Protein AF-A0AAE9E6E4-F1 (afdb_monomer)

Secondary structure (DSSP, 8-state):
-PPPTTS-EE-----SSTTSS--PPPEEEEEEEEE-S----SS--SS-EEEEEESSPPPTT-TT-PPPEEP-TT-PPPTT-EEEEEEEE-SSSS-EEEEEEEEEEEEE--S----SSS-TT-SSEEEEEESS--SSSSPEEEEEETTEEEEEEEEEEE-SSTTEEEEEESTTTHHHHHHHH-TTS---SS---S----PPP--SS---PPPHHHHHHHHHHTT--S-TT-S-HHHH-TTEEEEEEPPP-BTTB---EEEEEEE-SSSEEEEEGGGTEE--TT-GGG-EETTT-PBP-GGG-BTTEEEPPHHHHHTEEEESS----TTTTTSS-EEEEEEEEEEE---TTS---EEEEEEESS-SS-TT-TT--PPEEPPS------SSEEEEEEEEETTTEEEEEEEEEEEE----S---TTEEEEE-S---TT---EEEEEETTEEEEEEEEEE--TTSSSEEEEETTTTHHHHHHHH--------PPPP------PPP-----------TTHHHHHHHHHHHHHHHHH--

Mean predicted aligned error: 18.31 Å

InterPro domains:
  IPR005514 Chymotrypsin family Peptidase-S1 [PF03761] (44-184)
  IPR005514 Chymotrypsin family Peptidase-S1 [PF03761] (204-482)
  IPR009003 Peptidase S1, PA clan [SSF50494] (48-175)
  IPR009003 Peptidase S1, PA clan [SSF50494] (237-463)

Foldseek 3Di:
DADPWPPDFAFQQAAQDDFLDQGDPTFTWGDKDKQDDDPDPPDPPDAIDIDTHTPDDDQLLNPPDDDAAADAPVPADDQQDKWWWFAFAPPDPGTYTDIKIWTWHDDAADDDADDDDPDPPGHAKTKTFIPDFGRDFFIFIWDQDPNGTYGQWTWDDADVDRRITITGGRHVRVVVCCVVVVPPPPPDPDDPDSPPPPPPPPAPFAFPAQDPVQLVVLVVFAQAQPDCPDPALLSNQLQWKWKWFFADDPPPDRDIDIAIWGFAGQFKIKAWPCSQWPADFQALQRIAGRRYRHRDDLVQQDPQKHWDDPVRQQRMKMASAWCQDPVVVVPDRIWGFRTKMWGFDSDRRGDSGTMMMTGTDGTPDDPPDPRHRGHHADAQDTDDWDFQKKQWFWAQDPNGGIGIHIFGKTWDDDPDPDDTSQKTKMAGPDDGPRRFAFIWDQDPNGTHGQWTWHAADPRRPITITGGSSNVVVVCCVRHVNDDDDPPDDDPPDPPDDDDDDDDDDDDDDDDPVVVVVVVVVVVVVVVVVVVD

Radius of gyration: 30.26 Å; Cα contacts (8 Å, |Δi|>4): 1075; chains: 1; bounding box: 88×56×87 Å

pLDDT: mean 71.15, std 18.84, range [25.5, 96.69]

Organism: Caenorhabditis briggsae (NCBI:txid6238)

Solvent-accessible surface area (backbone atoms only — not comparable to full-atom values): 30482 Å² total; per-residue (Å²): 89,87,50,63,84,76,76,46,58,54,72,59,69,54,33,71,47,96,60,74,53,66,58,51,77,55,44,39,40,52,36,39,44,80,48,59,94,70,92,68,89,69,94,69,88,78,70,65,47,77,50,75,40,60,66,62,80,79,64,68,85,46,90,80,70,74,87,70,43,77,37,48,90,84,59,72,71,53,64,68,40,81,33,40,28,61,36,62,37,70,92,45,106,60,32,27,47,46,76,39,53,29,38,24,69,43,54,37,89,55,96,59,86,57,87,78,76,97,48,99,79,44,36,51,42,38,29,28,42,34,84,58,56,75,87,57,79,64,35,42,36,34,42,80,53,96,94,34,60,22,38,40,22,32,38,58,62,72,48,104,46,65,38,33,38,38,21,38,48,36,52,86,47,36,71,60,53,28,70,75,67,50,78,69,57,90,72,67,93,66,74,89,64,88,68,72,66,70,80,71,82,82,55,97,56,72,60,88,44,41,48,74,68,52,30,53,51,44,68,72,59,26,19,51,43,87,39,80,85,53,88,49,37,51,37,60,40,25,22,52,26,34,37,37,40,52,42,58,66,66,74,98,45,76,66,71,50,76,38,23,20,38,27,57,40,47,39,34,35,43,31,34,28,63,72,50,39,43,54,55,88,54,32,36,87,55,24,16,32,52,46,74,64,47,73,61,71,56,90,60,35,50,95,38,31,28,78,54,59,65,78,57,35,71,37,27,37,40,24,62,58,63,50,51,40,83,74,61,65,73,71,73,61,64,32,48,42,70,28,46,37,37,44,33,60,50,59,71,75,34,38,72,59,27,34,30,43,33,34,39,60,62,69,51,54,55,98,87,48,92,62,46,44,26,31,26,75,36,66,75,45,75,68,67,84,42,73,85,23,32,36,36,22,31,37,81,39,100,88,46,39,36,38,54,36,68,41,66,26,29,41,49,84,69,84,70,91,76,79,58,65,42,61,35,30,27,31,37,93,72,76,58,101,53,50,37,17,38,34,31,40,79,54,96,88,21,37,21,37,43,22,33,35,69,46,77,37,93,79,18,75,57,21,37,20,36,31,38,12,66,48,26,65,56,41,25,73,53,45,27,55,56,90,75,81,76,81,73,75,81,77,81,75,80,76,79,86,74,81,92,79,92,80,85,82,92,76,87,84,74,70,82,74,6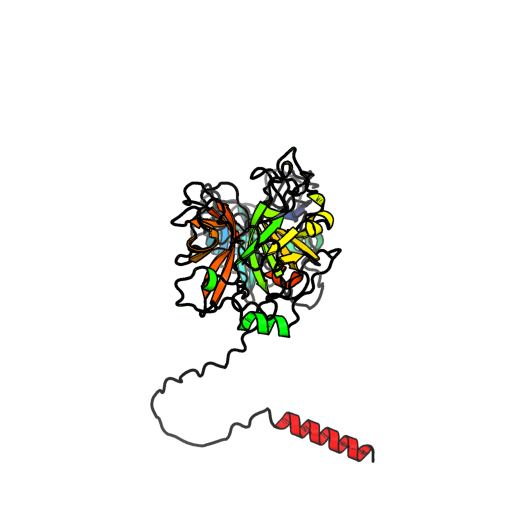3,59,59,62,53,53,52,52,50,52,52,51,53,53,52,66,74,76,108

Sequence (532 aa):
MEVPKGSLKVDFQACNIHYRCPWIPGIPVKSIHFIGSSCIFFYELINDLILIELENDIPDDLYHFTPICLADSSDVVDNGEDLQIPQASNLNLRPDINVISAKVNTSINSEKIGVESCNTSISNIICADLDVCLTSRGAGLLKKSNDRNTVVAFSGYYEDKCNRQTFIPVATHKKKICELSGICKKTSTDLFTPNSRFPPIMLTYEFNKLSSEENEENAKTCGKPSNPDSKLESELSPWTVTLKVENAPTGNTTSQIWTSSTLISKRHVVVAAFALMNGKEGDWNTVRWVPDGKKVDMSKCRNNVMEIPVEYMRKTKVFTSPCIDQHQCTTGLYRFVKSAVYFGVCESDQMAFGVILLEVWGDVPPRSLPNTIPICLAEKRMPRLEGNLKLHALRVDNKTGYVRSIRPAQTIKCNDTRKYYNKICFTRPTCSKYSAGGLLRKENGKQKLIGIMYYHSPDCKENNAVSIEVLADLFCVYAGICKVATKEQPKKEKLVQLSEGQDGTAAPSFSMYMFSGVLILLAILILLAILC

Structure (mmCIF, N/CA/C/O backbone):
data_AF-A0AAE9E6E4-F1
#
_entry.id   AF-A0AAE9E6E4-F1
#
loop_
_atom_site.group_PDB
_atom_site.id
_atom_site.type_symbol
_atom_site.label_atom_id
_atom_site.label_alt_id
_atom_site.label_comp_id
_atom_site.label_asym_id
_atom_site.label_entity_id
_atom_site.label_seq_id
_atom_site.pdbx_PDB_ins_code
_atom_site.Cartn_x
_atom_site.Cartn_y
_atom_site.Cartn_z
_atom_site.occupancy
_atom_site.B_iso_or_equiv
_atom_site.auth_seq_id
_atom_site.auth_comp_id
_atom_site.auth_asym_id
_atom_site.auth_atom_id
_atom_site.pdbx_PDB_model_num
ATOM 1 N N . MET A 1 1 ? 25.030 -20.098 -20.684 1.00 58.25 1 MET A N 1
ATOM 2 C CA . MET A 1 1 ? 25.926 -20.287 -19.525 1.00 58.25 1 MET A CA 1
ATOM 3 C C . MET A 1 1 ? 25.058 -20.254 -18.284 1.00 58.25 1 MET A C 1
ATOM 5 O O . MET A 1 1 ? 24.188 -19.394 -18.205 1.00 58.25 1 MET A O 1
ATOM 9 N N . GLU A 1 2 ? 25.236 -21.191 -17.359 1.00 56.06 2 GLU A N 1
ATOM 10 C CA . GLU A 1 2 ? 24.526 -21.123 -16.079 1.00 56.06 2 GLU A CA 1
ATOM 11 C C . GLU A 1 2 ? 25.135 -20.003 -15.233 1.00 56.06 2 GLU A C 1
ATOM 13 O O . GLU A 1 2 ? 26.353 -19.929 -15.066 1.00 56.06 2 GLU A O 1
ATOM 18 N N . VAL A 1 3 ? 24.290 -19.093 -14.753 1.00 58.06 3 VAL A N 1
ATOM 19 C CA . VAL A 1 3 ? 24.711 -18.009 -13.865 1.00 58.06 3 VAL A CA 1
ATOM 20 C C . VAL A 1 3 ? 24.613 -18.520 -12.435 1.00 58.06 3 VAL A C 1
ATOM 22 O O . VAL A 1 3 ? 23.548 -19.014 -12.057 1.00 58.06 3 VAL A O 1
ATOM 25 N N . PRO A 1 4 ? 25.674 -18.405 -11.618 1.00 66.12 4 PRO A N 1
ATOM 26 C CA . PRO A 1 4 ? 25.583 -18.735 -10.206 1.00 66.12 4 PRO A CA 1
ATOM 27 C C . PRO A 1 4 ? 24.419 -17.988 -9.552 1.00 66.12 4 PRO A C 1
ATOM 29 O O . PRO A 1 4 ? 24.283 -16.769 -9.675 1.00 66.12 4 PRO A O 1
ATOM 32 N N . LYS A 1 5 ? 23.561 -18.724 -8.846 1.00 57.19 5 LYS A N 1
ATOM 33 C CA . LYS A 1 5 ? 22.367 -18.149 -8.226 1.00 57.19 5 LYS A CA 1
ATOM 34 C C . LYS A 1 5 ? 22.746 -16.966 -7.326 1.00 57.19 5 LYS A C 1
ATOM 36 O O . LYS A 1 5 ? 23.552 -17.105 -6.410 1.00 57.19 5 LYS A O 1
ATOM 41 N N . GLY A 1 6 ? 22.154 -15.802 -7.595 1.00 58.91 6 GLY A N 1
ATOM 42 C CA . GLY A 1 6 ? 22.386 -14.567 -6.840 1.00 58.91 6 GLY A CA 1
ATOM 43 C C . GLY A 1 6 ? 23.583 -13.716 -7.286 1.00 58.91 6 GLY A C 1
ATOM 44 O O . GLY A 1 6 ? 23.766 -12.642 -6.716 1.00 58.91 6 GLY A O 1
ATOM 45 N N . SER A 1 7 ? 24.365 -14.128 -8.295 1.00 72.12 7 SER A N 1
ATOM 46 C CA . SER A 1 7 ? 25.525 -13.350 -8.764 1.00 72.12 7 SER A CA 1
ATOM 47 C C . SER A 1 7 ? 25.172 -12.205 -9.718 1.00 72.12 7 SER A C 1
ATOM 49 O O . SER A 1 7 ? 25.980 -11.297 -9.893 1.00 72.12 7 SER A O 1
ATOM 51 N N . LEU A 1 8 ? 23.989 -12.234 -10.346 1.00 78.25 8 LEU A N 1
ATOM 52 C CA . LEU A 1 8 ? 23.527 -11.191 -11.264 1.00 78.25 8 LEU A CA 1
ATOM 53 C C . LEU A 1 8 ? 22.046 -10.876 -11.030 1.00 78.25 8 LEU A C 1
ATOM 55 O O . LEU A 1 8 ? 21.238 -11.772 -10.774 1.00 78.25 8 LEU A O 1
ATOM 59 N N . LYS A 1 9 ? 21.699 -9.591 -11.105 1.00 76.31 9 LYS A N 1
ATOM 60 C CA . LYS A 1 9 ? 20.333 -9.081 -10.956 1.00 76.31 9 LYS A CA 1
ATOM 61 C C . LYS A 1 9 ? 20.061 -8.044 -12.039 1.00 76.31 9 LYS A C 1
ATOM 63 O O . LYS A 1 9 ? 20.957 -7.272 -12.374 1.00 76.31 9 LYS A O 1
ATOM 68 N N . VAL A 1 10 ? 18.833 -8.006 -12.546 1.00 73.88 10 VAL A N 1
ATOM 69 C CA . VAL A 1 10 ? 18.353 -6.930 -13.421 1.00 73.88 10 VAL A CA 1
ATOM 70 C C . VAL A 1 10 ? 17.681 -5.875 -12.554 1.00 73.88 10 VAL A C 1
ATOM 72 O O . VAL A 1 10 ? 16.697 -6.169 -11.877 1.00 73.88 10 VAL A O 1
ATOM 75 N N . ASP A 1 11 ? 18.240 -4.665 -12.541 1.00 70.25 11 ASP A N 1
ATOM 76 C CA . ASP A 1 11 ? 17.674 -3.522 -11.824 1.00 70.25 11 ASP A CA 1
ATOM 77 C C . ASP A 1 11 ? 16.744 -2.721 -12.744 1.00 70.25 11 ASP A C 1
ATOM 79 O O . ASP A 1 11 ? 17.094 -2.373 -13.871 1.00 70.25 11 ASP A O 1
ATOM 83 N N . PHE A 1 12 ? 15.561 -2.404 -12.236 1.00 66.12 12 PHE A N 1
ATOM 84 C CA . PHE A 1 12 ? 14.504 -1.686 -12.943 1.00 66.12 12 PHE A CA 1
ATOM 85 C C . PHE A 1 12 ? 14.415 -0.206 -12.513 1.00 66.12 12 PHE A C 1
ATOM 87 O O . PHE A 1 12 ? 13.442 0.480 -12.814 1.00 66.12 12 PHE A O 1
ATOM 94 N N . GLN A 1 13 ? 15.419 0.320 -11.800 1.00 56.72 13 GLN A N 1
ATOM 95 C CA . GLN A 1 13 ? 15.394 1.639 -11.147 1.00 56.72 13 GLN A CA 1
ATOM 96 C C . GLN A 1 13 ? 15.482 2.881 -12.070 1.00 56.72 13 GLN A C 1
ATOM 98 O O . GLN A 1 13 ? 15.549 4.002 -11.564 1.00 56.72 13 GLN A O 1
ATOM 103 N N . ALA A 1 14 ? 15.469 2.758 -13.397 1.00 51.38 14 ALA A N 1
ATOM 104 C CA . ALA A 1 14 ? 15.677 3.908 -14.283 1.00 51.38 14 ALA A CA 1
ATOM 105 C C . ALA A 1 14 ? 14.377 4.713 -14.525 1.00 51.38 14 ALA A C 1
ATOM 107 O O . ALA A 1 14 ? 13.496 4.247 -15.238 1.00 51.38 14 ALA A O 1
ATOM 108 N N . CYS A 1 15 ? 14.249 5.939 -13.992 1.00 51.84 15 CYS A N 1
ATOM 109 C CA . CYS A 1 15 ? 13.187 6.886 -14.389 1.00 51.84 15 CYS A CA 1
ATOM 110 C C . CYS A 1 15 ? 13.615 8.349 -14.250 1.00 51.84 15 CYS A C 1
ATOM 112 O O . CYS A 1 15 ? 13.993 8.777 -13.166 1.00 51.84 15 CYS A O 1
ATOM 114 N N . ASN A 1 16 ? 13.332 9.132 -15.301 1.00 37.91 16 ASN A N 1
ATOM 115 C CA . ASN A 1 16 ? 13.587 10.578 -15.473 1.00 37.91 16 ASN A CA 1
ATOM 116 C C . ASN A 1 16 ? 12.911 11.503 -14.425 1.00 37.91 16 ASN A C 1
ATOM 118 O O . ASN A 1 16 ? 13.115 12.708 -14.384 1.00 37.91 16 ASN A O 1
ATOM 122 N N . ILE A 1 17 ? 12.045 10.974 -13.558 1.00 38.81 17 ILE A N 1
ATOM 123 C CA . ILE A 1 17 ? 11.378 11.762 -12.514 1.00 38.81 17 ILE A CA 1
ATOM 124 C C . ILE A 1 17 ? 11.031 10.846 -11.347 1.00 38.81 17 ILE A C 1
ATOM 126 O O . ILE A 1 17 ? 10.248 9.905 -11.480 1.00 38.81 17 ILE A O 1
ATOM 130 N N . HIS A 1 18 ? 11.606 11.159 -10.189 1.00 39.94 18 HIS A N 1
ATOM 131 C CA . HIS A 1 18 ? 11.713 10.345 -8.969 1.00 39.94 18 HIS A CA 1
ATOM 132 C C . HIS A 1 18 ? 10.415 9.845 -8.289 1.00 39.94 18 HIS A C 1
ATOM 134 O O . HIS A 1 18 ? 10.474 9.401 -7.148 1.00 39.94 18 HIS A O 1
ATOM 140 N N . TYR A 1 19 ? 9.257 9.894 -8.949 1.00 36.53 19 TYR A N 1
ATOM 141 C CA . TYR A 1 19 ? 7.979 9.366 -8.443 1.00 36.53 19 TYR A CA 1
ATOM 142 C C . TYR A 1 19 ? 7.224 8.487 -9.445 1.00 36.53 19 TYR A C 1
ATOM 144 O O . TYR A 1 19 ? 6.135 8.010 -9.139 1.00 36.53 19 TYR A O 1
ATOM 152 N N . ARG A 1 20 ? 7.756 8.289 -10.660 1.00 41.53 20 ARG A N 1
ATOM 153 C CA . ARG A 1 20 ? 7.118 7.446 -11.687 1.00 41.53 20 ARG A CA 1
ATOM 154 C C . ARG A 1 20 ? 7.762 6.073 -11.852 1.00 41.53 20 ARG A C 1
ATOM 156 O O . ARG A 1 20 ? 7.302 5.321 -12.697 1.00 41.53 20 ARG A O 1
ATOM 163 N N . CYS A 1 21 ? 8.779 5.749 -11.059 1.00 48.50 21 CYS A N 1
ATOM 164 C CA . CYS A 1 21 ? 9.345 4.408 -11.039 1.00 48.50 21 CYS A CA 1
ATOM 165 C C . CYS A 1 21 ? 8.754 3.631 -9.867 1.00 48.50 21 CYS A C 1
ATOM 167 O O . CYS A 1 21 ? 8.982 4.031 -8.721 1.00 48.50 21 CYS A O 1
ATOM 169 N N . PRO A 1 22 ? 8.022 2.533 -10.103 1.00 47.00 22 PRO A N 1
ATOM 170 C CA . PRO A 1 22 ? 7.844 1.546 -9.061 1.00 47.00 22 PRO A CA 1
ATOM 171 C C . PRO A 1 22 ? 9.238 1.029 -8.718 1.00 47.00 22 PRO A C 1
ATOM 173 O O . PRO A 1 22 ? 10.010 0.646 -9.595 1.00 47.00 22 PRO A O 1
ATOM 176 N N . TRP A 1 23 ? 9.599 1.099 -7.441 1.00 45.91 23 TRP A N 1
ATOM 177 C CA . TRP A 1 23 ? 10.799 0.417 -6.990 1.00 45.91 23 TRP A CA 1
ATOM 178 C C . TRP A 1 23 ? 10.525 -1.081 -7.109 1.00 45.91 23 TRP A C 1
ATOM 180 O O . TRP A 1 23 ? 9.700 -1.609 -6.370 1.00 45.91 23 TRP A O 1
ATOM 190 N N . ILE A 1 24 ? 11.172 -1.733 -8.071 1.00 54.28 24 ILE A N 1
ATOM 191 C CA . ILE A 1 24 ? 11.218 -3.188 -8.153 1.00 54.28 24 ILE A CA 1
ATOM 192 C C . ILE A 1 24 ? 12.598 -3.577 -7.625 1.00 54.28 24 ILE A C 1
ATOM 194 O O . ILE A 1 24 ? 13.598 -3.065 -8.143 1.00 54.28 24 ILE A O 1
ATOM 198 N N . PRO A 1 25 ? 12.689 -4.421 -6.585 1.00 55.94 25 PRO A N 1
ATOM 199 C CA . PRO A 1 25 ? 13.973 -4.973 -6.185 1.00 55.94 25 PRO A CA 1
ATOM 200 C C . PRO A 1 25 ? 14.602 -5.675 -7.389 1.00 55.94 25 PRO A C 1
ATOM 202 O O . PRO A 1 25 ? 13.903 -6.339 -8.151 1.00 55.94 25 PRO A O 1
ATOM 205 N N . GLY A 1 26 ? 15.916 -5.529 -7.567 1.00 65.69 26 GLY A N 1
ATOM 206 C CA . GLY A 1 26 ? 16.595 -6.151 -8.699 1.00 65.69 26 GLY A CA 1
ATOM 207 C C . GLY A 1 26 ? 16.268 -7.644 -8.772 1.00 65.69 26 GLY A C 1
ATOM 208 O O . GLY A 1 26 ? 16.512 -8.375 -7.805 1.00 65.69 26 GLY A O 1
ATOM 209 N N . ILE A 1 27 ? 15.692 -8.081 -9.891 1.00 71.00 27 ILE A N 1
ATOM 210 C CA . ILE A 1 27 ? 15.220 -9.456 -10.047 1.00 71.00 27 ILE A CA 1
ATOM 211 C C . ILE A 1 27 ? 16.439 -10.329 -10.357 1.00 71.00 27 ILE A C 1
ATOM 213 O O . ILE A 1 27 ? 17.183 -10.010 -11.292 1.00 71.00 27 ILE A O 1
ATOM 217 N N . PRO A 1 28 ? 16.698 -11.397 -9.581 1.00 77.44 28 PRO A N 1
ATOM 218 C CA . PRO A 1 28 ? 17.786 -12.317 -9.874 1.00 77.44 28 PRO A CA 1
ATOM 219 C C . PRO A 1 28 ? 17.657 -12.912 -11.271 1.00 77.44 28 PRO A C 1
ATOM 221 O O . PRO A 1 28 ? 16.559 -13.204 -11.745 1.00 77.44 28 PRO A O 1
ATOM 224 N N . VAL A 1 29 ? 18.797 -13.103 -11.919 1.00 82.50 29 VAL A N 1
ATOM 225 C CA . VAL A 1 29 ? 18.854 -13.782 -13.210 1.00 82.50 29 VAL A CA 1
ATOM 226 C C . VAL A 1 29 ? 18.846 -15.287 -12.999 1.00 82.50 29 VAL A C 1
ATOM 228 O O . VAL A 1 29 ? 19.657 -15.819 -12.241 1.00 82.50 29 VAL A O 1
ATOM 231 N N . LYS A 1 30 ? 17.928 -15.961 -13.692 1.00 79.94 30 LYS A N 1
ATOM 232 C CA . LYS A 1 30 ? 17.804 -17.418 -13.730 1.00 79.94 30 LYS A CA 1
ATOM 233 C C . LYS A 1 30 ? 18.822 -18.033 -14.674 1.00 79.94 30 LYS A C 1
ATOM 235 O O . LYS A 1 30 ? 19.499 -18.990 -14.312 1.00 79.94 30 LYS A O 1
ATOM 240 N N . SER A 1 31 ? 18.922 -17.494 -15.886 1.00 80.31 31 SER A N 1
ATOM 241 C CA . SER A 1 31 ? 19.788 -18.034 -16.930 1.00 80.31 31 SER A CA 1
ATOM 242 C C . SER A 1 31 ? 20.252 -16.939 -17.895 1.00 80.31 31 SER A C 1
ATOM 244 O O . SER A 1 31 ? 19.606 -15.900 -18.054 1.00 80.31 31 SER A O 1
ATOM 246 N N . ILE A 1 32 ? 21.413 -17.160 -18.520 1.00 83.31 32 ILE A N 1
ATOM 247 C CA . ILE A 1 32 ? 21.951 -16.292 -19.570 1.00 83.31 32 ILE A CA 1
ATOM 248 C C . ILE A 1 32 ? 22.276 -17.132 -20.800 1.00 83.31 32 ILE A C 1
ATOM 250 O O . ILE A 1 32 ? 23.094 -18.061 -20.758 1.00 83.31 32 ILE A O 1
ATOM 254 N N . HIS A 1 33 ? 21.681 -16.755 -21.925 1.00 81.94 33 HIS A N 1
ATOM 255 C CA . HIS A 1 33 ? 21.911 -17.375 -23.218 1.00 81.94 33 HIS A CA 1
ATOM 256 C C . HIS A 1 33 ? 22.661 -16.417 -24.134 1.00 81.94 33 HIS A C 1
ATOM 258 O O . HIS A 1 33 ? 22.242 -15.286 -24.356 1.00 81.94 33 HIS A O 1
ATOM 264 N N . PHE A 1 34 ? 23.770 -16.896 -24.680 1.00 79.25 34 PHE A N 1
ATOM 265 C CA . PHE A 1 34 ? 24.514 -16.197 -25.715 1.00 79.25 34 PHE A CA 1
ATOM 266 C C . PHE A 1 34 ? 23.969 -16.610 -27.086 1.00 79.25 34 PHE A C 1
ATOM 268 O O . PHE A 1 34 ? 23.786 -17.802 -27.344 1.00 79.25 34 PHE A O 1
ATOM 275 N N . ILE A 1 35 ? 23.689 -15.631 -27.941 1.00 77.19 35 ILE A N 1
ATOM 276 C CA . ILE A 1 35 ? 23.168 -15.803 -29.296 1.00 77.19 35 ILE A CA 1
ATOM 277 C C . ILE A 1 35 ? 24.169 -15.141 -30.242 1.00 77.19 35 ILE A C 1
ATOM 279 O O . ILE A 1 35 ? 24.149 -13.926 -30.397 1.00 77.19 35 ILE A O 1
ATOM 283 N N . GLY A 1 36 ? 25.030 -15.946 -30.859 1.00 69.88 36 GLY A N 1
ATOM 284 C CA . GLY A 1 36 ? 26.121 -15.475 -31.708 1.00 69.88 36 GLY A CA 1
ATOM 285 C C . GLY A 1 36 ? 26.601 -16.551 -32.675 1.00 69.88 36 GLY A C 1
ATOM 286 O O . GLY A 1 36 ? 26.257 -17.728 -32.527 1.00 69.88 36 GLY A O 1
ATOM 287 N N . SER A 1 37 ? 27.378 -16.152 -33.681 1.00 58.34 37 SER A N 1
ATOM 288 C CA . SER A 1 37 ? 27.856 -17.035 -34.757 1.00 58.34 37 SER A CA 1
ATOM 289 C C . SER A 1 37 ? 29.121 -17.833 -34.410 1.00 58.34 37 SER A C 1
ATOM 291 O O . SER A 1 37 ? 29.410 -18.812 -35.095 1.00 58.34 37 SER A O 1
ATOM 293 N N . SER A 1 38 ? 29.866 -17.479 -33.351 1.00 53.69 38 SER A N 1
ATOM 294 C CA . SER A 1 38 ? 31.021 -18.268 -32.886 1.00 53.69 38 SER A CA 1
ATOM 295 C C . SER A 1 38 ? 31.278 -18.124 -31.377 1.00 53.69 38 SER A C 1
ATOM 297 O O . SER A 1 38 ? 30.934 -17.112 -30.777 1.00 53.69 38 SER A O 1
ATOM 299 N N . CYS A 1 39 ? 31.903 -19.129 -30.750 1.00 52.94 39 CYS A N 1
ATOM 300 C CA . CYS A 1 39 ? 32.383 -19.061 -29.358 1.00 52.94 39 CYS A CA 1
ATOM 301 C C . CYS A 1 39 ? 33.817 -18.502 -29.245 1.00 52.94 39 CYS A C 1
ATOM 303 O O . CYS A 1 39 ? 34.483 -18.708 -28.228 1.00 52.94 39 CYS A O 1
ATOM 305 N N . ILE A 1 40 ? 34.326 -17.853 -30.296 1.00 49.38 40 ILE A N 1
ATOM 306 C CA . ILE A 1 40 ? 35.707 -17.373 -30.361 1.00 49.38 40 ILE A CA 1
ATOM 307 C C . ILE A 1 40 ? 35.743 -15.956 -29.781 1.00 49.38 40 ILE A C 1
ATOM 309 O O . ILE A 1 40 ? 35.304 -14.999 -30.401 1.00 49.38 40 ILE A O 1
ATOM 313 N N . PHE A 1 41 ? 36.279 -15.831 -28.567 1.00 44.44 41 PHE A N 1
ATOM 314 C CA . PHE A 1 41 ? 36.359 -14.587 -27.783 1.00 44.44 41 PHE A CA 1
ATOM 315 C C . PHE A 1 41 ? 37.360 -13.538 -28.319 1.00 44.44 41 PHE A C 1
ATOM 317 O O . PHE A 1 41 ? 37.615 -12.536 -27.649 1.00 44.44 41 PHE A O 1
ATOM 324 N N . PHE A 1 42 ? 37.964 -13.755 -29.491 1.00 39.22 42 PHE A N 1
ATOM 325 C CA . PHE A 1 42 ? 39.001 -12.873 -30.024 1.00 39.22 42 PHE A CA 1
ATOM 326 C C . PHE A 1 42 ? 38.414 -11.832 -30.988 1.00 39.22 42 PHE A C 1
ATOM 328 O O . PHE A 1 42 ? 37.942 -12.164 -32.066 1.00 39.22 42 PHE A O 1
ATOM 335 N N . TYR A 1 43 ? 38.494 -10.569 -30.560 1.00 41.06 43 TYR A N 1
ATOM 336 C CA . TYR A 1 43 ? 38.458 -9.316 -31.330 1.00 41.06 43 TYR A CA 1
ATOM 337 C C . TYR A 1 43 ? 37.259 -8.970 -32.240 1.00 41.06 43 TYR A C 1
ATOM 339 O O . TYR A 1 43 ? 37.161 -7.807 -32.615 1.00 41.06 43 TYR A O 1
ATOM 347 N N . GLU A 1 44 ? 36.293 -9.856 -32.505 1.00 45.91 44 GLU A N 1
ATOM 348 C CA . GLU A 1 44 ? 35.177 -9.559 -33.430 1.00 45.91 44 GLU A CA 1
ATOM 349 C C . GLU A 1 44 ? 33.781 -9.889 -32.850 1.00 45.91 44 GLU A C 1
ATOM 351 O O . GLU A 1 44 ? 33.058 -10.746 -33.350 1.00 45.91 44 GLU A O 1
ATOM 356 N N . LEU A 1 45 ? 33.362 -9.178 -31.792 1.00 49.69 45 LEU A N 1
ATOM 357 C CA . LEU A 1 45 ? 32.011 -9.255 -31.185 1.00 49.69 45 LEU A CA 1
ATOM 358 C C . LEU A 1 45 ? 30.937 -8.533 -32.032 1.00 49.69 45 LEU A C 1
ATOM 360 O O . LEU A 1 45 ? 30.269 -7.617 -31.547 1.00 49.69 45 LEU A O 1
ATOM 364 N N . ILE A 1 46 ? 30.813 -8.852 -33.323 1.00 54.66 46 ILE A N 1
ATOM 365 C CA . ILE A 1 46 ? 30.115 -7.952 -34.264 1.00 54.66 46 ILE A CA 1
ATOM 366 C C . ILE A 1 46 ? 28.607 -8.236 -34.396 1.00 54.66 46 ILE A C 1
ATOM 368 O O . ILE A 1 46 ? 27.885 -7.355 -34.840 1.00 54.66 46 ILE A O 1
ATOM 372 N N . ASN A 1 47 ? 28.074 -9.374 -33.937 1.00 60.62 47 ASN A N 1
ATOM 373 C CA . ASN A 1 47 ? 26.628 -9.668 -34.013 1.00 60.62 47 ASN A CA 1
ATOM 374 C C . ASN A 1 47 ? 26.151 -10.589 -32.879 1.00 60.62 47 ASN A C 1
ATOM 376 O O . ASN A 1 47 ? 25.463 -11.579 -33.119 1.00 60.62 47 ASN A O 1
ATOM 380 N N . ASP A 1 48 ? 26.547 -10.303 -31.642 1.00 70.75 48 ASP A N 1
ATOM 381 C CA . ASP A 1 48 ? 26.220 -11.173 -30.514 1.00 70.75 48 ASP A CA 1
ATOM 382 C C . ASP A 1 48 ? 25.188 -10.531 -29.587 1.00 70.75 48 ASP A C 1
ATOM 384 O O . ASP A 1 48 ? 25.312 -9.374 -29.182 1.00 70.75 48 ASP A O 1
ATOM 388 N N . LEU A 1 49 ? 24.170 -11.306 -29.214 1.00 76.75 49 LEU A N 1
ATOM 389 C CA . LEU A 1 49 ? 23.154 -10.908 -28.246 1.00 76.75 49 LEU A CA 1
ATOM 390 C C . LEU A 1 49 ? 23.225 -11.779 -26.999 1.00 76.75 49 LEU A C 1
ATOM 392 O O . LEU A 1 49 ? 23.467 -12.986 -27.053 1.00 76.75 49 LEU A O 1
ATOM 396 N N . ILE A 1 50 ? 22.937 -11.158 -25.861 1.00 80.75 50 ILE A N 1
ATOM 397 C CA . ILE A 1 50 ? 22.738 -11.859 -24.600 1.00 80.75 50 ILE A CA 1
ATOM 398 C C . ILE A 1 50 ? 21.251 -11.807 -24.261 1.00 80.75 50 ILE A C 1
ATOM 400 O O . ILE A 1 50 ? 20.688 -10.736 -24.048 1.00 80.75 50 ILE A O 1
ATOM 404 N N . LEU A 1 51 ? 20.622 -12.977 -24.192 1.00 85.44 51 LEU A N 1
ATOM 405 C CA . LEU A 1 51 ? 19.267 -13.142 -23.685 1.00 85.44 51 LEU A CA 1
ATOM 406 C C . LEU A 1 51 ? 19.336 -13.507 -22.198 1.00 85.44 51 LEU A C 1
ATOM 408 O O . LEU A 1 51 ? 19.967 -14.496 -21.822 1.00 85.44 51 LEU A O 1
ATOM 412 N N . ILE A 1 52 ? 18.685 -12.700 -21.364 1.00 85.94 52 ILE A N 1
ATOM 413 C CA . ILE A 1 52 ? 18.634 -12.870 -19.911 1.00 85.94 52 ILE A CA 1
ATOM 414 C C . ILE A 1 52 ? 17.236 -13.356 -19.527 1.00 85.94 52 ILE A C 1
ATOM 416 O O . ILE A 1 52 ? 16.248 -12.688 -19.825 1.00 85.94 52 ILE A O 1
ATOM 420 N N . GLU A 1 53 ? 17.157 -14.494 -18.841 1.00 84.62 53 GLU A N 1
ATOM 421 C CA . GLU A 1 53 ? 15.925 -14.990 -18.225 1.00 84.62 53 GLU A CA 1
ATOM 422 C C . GLU A 1 53 ? 15.908 -14.611 -16.740 1.00 84.62 53 GLU A C 1
ATOM 424 O O . GLU A 1 53 ? 16.892 -14.809 -16.021 1.00 84.62 53 GLU A O 1
ATOM 429 N N . LEU A 1 54 ? 14.791 -14.072 -16.262 1.00 83.75 54 LEU A N 1
ATOM 430 C CA . LEU A 1 54 ? 14.610 -13.684 -14.863 1.00 83.75 54 LEU A CA 1
ATOM 431 C C . LEU A 1 54 ? 14.148 -14.882 -14.012 1.00 83.75 54 LEU A C 1
ATOM 433 O O . LEU A 1 54 ? 13.490 -15.788 -14.513 1.00 83.75 54 LEU A O 1
ATOM 437 N N . GLU A 1 55 ? 14.494 -14.904 -12.720 1.00 75.12 55 GLU A N 1
ATOM 438 C CA . GLU A 1 55 ? 14.052 -15.956 -11.779 1.00 75.12 55 GLU A CA 1
ATOM 439 C C . GLU A 1 55 ? 12.563 -15.859 -11.446 1.00 75.12 55 GLU A C 1
ATOM 441 O O . GLU A 1 55 ? 11.930 -16.880 -11.187 1.00 75.12 55 GLU A O 1
ATOM 446 N N . ASN A 1 56 ? 12.006 -14.650 -11.492 1.00 68.94 56 ASN A N 1
ATOM 447 C CA . ASN A 1 56 ? 10.591 -14.393 -11.264 1.00 68.94 56 ASN A CA 1
ATOM 448 C C . ASN A 1 56 ? 10.039 -13.517 -12.388 1.00 68.94 56 ASN A C 1
ATOM 450 O O . ASN A 1 56 ? 10.755 -12.660 -12.916 1.00 68.94 56 ASN A O 1
ATOM 454 N N . ASP A 1 57 ? 8.759 -13.704 -12.696 1.00 68.06 57 ASP A N 1
ATOM 455 C CA . ASP A 1 57 ? 8.033 -12.834 -13.614 1.00 68.06 57 ASP A CA 1
ATOM 456 C C . ASP A 1 57 ? 8.001 -11.397 -13.081 1.00 68.06 57 ASP A C 1
ATOM 458 O O . ASP A 1 57 ? 7.954 -11.163 -11.868 1.00 68.06 57 ASP A O 1
ATOM 462 N N . ILE A 1 58 ? 8.011 -10.423 -13.992 1.00 65.88 58 ILE A N 1
ATOM 463 C CA . ILE A 1 58 ? 7.733 -9.032 -13.632 1.00 65.88 58 ILE A CA 1
ATOM 464 C C . ILE A 1 58 ? 6.236 -8.957 -13.306 1.00 65.88 58 ILE A C 1
ATOM 466 O O . ILE A 1 58 ? 5.437 -9.306 -14.172 1.00 65.88 58 ILE A O 1
ATOM 470 N N . PRO A 1 59 ? 5.834 -8.522 -12.097 1.00 56.06 59 PRO A N 1
ATOM 471 C CA . PRO A 1 59 ? 4.422 -8.457 -11.735 1.00 56.06 59 PRO A CA 1
ATOM 472 C C . PRO A 1 59 ? 3.568 -7.678 -12.752 1.00 56.06 59 PRO A C 1
ATOM 474 O O . PRO A 1 59 ? 3.850 -6.519 -13.055 1.00 56.06 59 PRO A O 1
ATOM 477 N N . ASP A 1 60 ? 2.492 -8.298 -13.245 1.00 48.31 60 ASP A N 1
ATOM 478 C CA . ASP A 1 60 ? 1.578 -7.734 -14.259 1.00 48.31 60 ASP A CA 1
ATOM 479 C C . ASP A 1 60 ? 0.895 -6.422 -13.831 1.00 48.31 60 ASP A C 1
ATOM 481 O O . ASP A 1 60 ? 0.337 -5.685 -14.646 1.00 48.31 60 ASP A O 1
ATOM 485 N N . ASP A 1 61 ? 0.910 -6.120 -12.536 1.00 47.28 61 ASP A N 1
ATOM 486 C CA . ASP A 1 61 ? 0.292 -4.942 -11.946 1.00 47.28 61 ASP A CA 1
ATOM 487 C C . ASP A 1 61 ? 1.194 -3.689 -12.019 1.00 47.28 61 ASP A C 1
ATOM 489 O O . ASP A 1 61 ? 0.753 -2.584 -11.667 1.00 47.28 61 ASP A O 1
ATOM 493 N N . LEU A 1 62 ? 2.420 -3.844 -12.535 1.00 51.62 62 LEU A N 1
ATOM 494 C CA . LEU A 1 62 ? 3.379 -2.785 -12.830 1.00 51.62 62 LEU A CA 1
ATOM 495 C C . LEU A 1 62 ? 3.103 -2.169 -14.209 1.00 51.62 62 LEU A C 1
ATOM 497 O O . LEU A 1 62 ? 3.788 -2.453 -15.189 1.00 51.62 62 LEU A O 1
ATOM 501 N N . TYR A 1 63 ? 2.181 -1.202 -14.265 1.00 49.62 63 TYR A N 1
ATOM 502 C CA . TYR A 1 63 ? 1.876 -0.388 -15.463 1.00 49.62 63 TYR A CA 1
ATOM 503 C C . TYR A 1 63 ? 3.080 0.344 -16.103 1.00 49.62 63 TYR A C 1
ATOM 505 O O . TYR A 1 63 ? 2.921 1.058 -17.090 1.00 49.62 63 TYR A O 1
ATOM 513 N N . HIS A 1 64 ? 4.272 0.226 -15.522 1.00 52.50 64 HIS A N 1
ATOM 514 C CA . HIS A 1 64 ? 5.491 0.915 -15.926 1.00 52.50 64 HIS A CA 1
ATOM 515 C C . HIS A 1 64 ? 6.408 0.071 -16.820 1.00 52.50 64 HIS A C 1
ATOM 517 O O . HIS A 1 64 ? 7.262 0.642 -17.493 1.00 52.50 64 HIS A O 1
ATOM 523 N N . PHE A 1 65 ? 6.221 -1.253 -16.864 1.00 61.09 65 PHE A N 1
ATOM 524 C CA . PHE A 1 65 ? 7.013 -2.157 -17.701 1.00 61.09 65 PHE A CA 1
ATOM 525 C C . PHE A 1 65 ? 6.096 -2.840 -18.705 1.00 61.09 65 PHE A C 1
ATOM 527 O O . PHE A 1 65 ? 5.537 -3.899 -18.454 1.00 61.09 65 PHE A O 1
ATOM 534 N N . THR A 1 66 ? 5.902 -2.189 -19.851 1.00 65.50 66 THR A N 1
ATOM 535 C CA . THR A 1 66 ? 5.194 -2.795 -20.981 1.00 65.50 66 THR A CA 1
ATOM 536 C C . THR A 1 66 ? 6.212 -3.504 -21.874 1.00 65.50 66 THR A C 1
ATOM 538 O O . THR A 1 66 ? 7.161 -2.849 -22.316 1.00 65.50 66 THR A O 1
ATOM 541 N N . PRO A 1 67 ? 6.043 -4.808 -22.159 1.00 75.12 67 PRO A N 1
ATOM 542 C CA . PRO A 1 67 ? 6.878 -5.504 -23.129 1.00 75.12 67 PRO A CA 1
ATOM 543 C C . PRO A 1 67 ? 6.837 -4.809 -24.493 1.00 75.12 67 PRO A C 1
ATOM 545 O O . PRO A 1 67 ? 5.787 -4.334 -24.932 1.00 75.12 67 PRO A O 1
ATOM 548 N N . ILE A 1 68 ? 7.980 -4.757 -25.172 1.00 79.56 68 ILE A N 1
ATOM 549 C CA . ILE A 1 68 ? 8.087 -4.196 -26.520 1.00 79.56 68 ILE A CA 1
ATOM 550 C C . ILE A 1 68 ? 7.966 -5.295 -27.582 1.00 79.56 68 ILE A C 1
ATOM 552 O O . ILE A 1 68 ? 8.313 -6.448 -27.326 1.00 79.56 68 ILE A O 1
ATOM 556 N N . CYS A 1 69 ? 7.479 -4.953 -28.778 1.00 84.12 69 CYS A N 1
ATOM 557 C CA . CYS A 1 69 ? 7.403 -5.912 -29.880 1.00 84.12 69 CYS A CA 1
ATOM 558 C C . CYS A 1 69 ? 8.802 -6.220 -30.432 1.00 84.12 69 CYS A C 1
ATOM 560 O O . CYS A 1 69 ? 9.650 -5.332 -30.520 1.00 84.12 69 CYS A O 1
ATOM 562 N N . LEU A 1 70 ? 9.028 -7.471 -30.838 1.00 84.38 70 LEU A N 1
ATOM 563 C CA . LEU A 1 70 ? 10.220 -7.875 -31.584 1.00 84.38 70 LEU A CA 1
ATOM 564 C C . LEU A 1 70 ? 9.979 -7.660 -33.081 1.00 84.38 70 LEU A C 1
ATOM 566 O O . LEU A 1 70 ? 8.959 -8.124 -33.595 1.00 84.38 70 LEU A O 1
ATOM 570 N N . ALA A 1 71 ? 10.919 -6.999 -33.760 1.00 80.00 71 ALA A N 1
ATOM 571 C CA . ALA A 1 71 ? 10.842 -6.752 -35.199 1.00 80.00 71 ALA A CA 1
ATOM 572 C C . ALA A 1 71 ? 10.687 -8.040 -36.022 1.00 80.00 71 ALA A C 1
ATOM 574 O O . ALA A 1 71 ? 11.241 -9.090 -35.683 1.00 80.00 71 ALA A O 1
ATOM 575 N N . ASP A 1 72 ? 9.934 -7.959 -37.117 1.00 69.69 72 ASP A N 1
ATOM 576 C CA . ASP A 1 72 ? 9.859 -8.974 -38.166 1.00 69.69 72 ASP A CA 1
ATOM 577 C C . ASP A 1 72 ? 10.611 -8.559 -39.434 1.00 69.69 72 ASP A C 1
ATOM 579 O O . ASP A 1 72 ? 11.084 -7.433 -39.557 1.00 69.69 72 ASP A O 1
ATOM 583 N N . SER A 1 73 ? 10.686 -9.459 -40.416 1.00 66.25 73 SER A N 1
ATOM 584 C CA . SER A 1 73 ? 11.254 -9.161 -41.737 1.00 66.25 73 SER A CA 1
ATOM 585 C C . SER A 1 73 ? 10.533 -8.022 -42.472 1.00 66.25 73 SER A C 1
ATOM 587 O O . SER A 1 73 ? 11.081 -7.474 -43.422 1.00 66.25 73 SER A O 1
ATOM 589 N N . SER A 1 74 ? 9.309 -7.673 -42.059 1.00 64.62 74 SER A N 1
ATOM 590 C CA . SER A 1 74 ? 8.552 -6.523 -42.567 1.00 64.62 74 SER A CA 1
ATOM 591 C C . SER A 1 74 ? 8.922 -5.194 -41.906 1.00 64.62 74 SER A C 1
ATOM 593 O O . SER A 1 74 ? 8.592 -4.146 -42.451 1.00 64.62 74 SER A O 1
ATOM 595 N N . ASP A 1 75 ? 9.592 -5.208 -40.752 1.00 70.00 75 ASP A N 1
ATOM 596 C CA . ASP A 1 75 ? 10.013 -3.999 -40.035 1.00 70.00 75 ASP A CA 1
ATOM 597 C C . ASP A 1 75 ? 11.385 -3.526 -40.546 1.00 70.00 75 ASP A C 1
ATOM 599 O O . ASP A 1 75 ? 12.337 -3.347 -39.784 1.00 70.00 75 ASP A O 1
ATOM 603 N N . VAL A 1 76 ? 11.488 -3.359 -41.868 1.00 73.81 76 VAL A N 1
ATOM 604 C CA . VAL A 1 76 ? 12.688 -2.844 -42.537 1.00 73.81 76 VAL A CA 1
ATOM 605 C C . VAL A 1 76 ? 12.927 -1.410 -42.077 1.00 73.81 76 VAL A C 1
ATOM 607 O O . VAL A 1 76 ? 11.987 -0.623 -41.994 1.00 73.81 76 VAL A O 1
ATOM 610 N N . VAL A 1 77 ? 14.172 -1.083 -41.741 1.00 78.81 77 VAL A N 1
ATOM 611 C CA . VAL A 1 77 ? 14.590 0.279 -41.399 1.00 78.81 77 VAL A CA 1
ATOM 612 C C . VAL A 1 77 ? 15.151 0.929 -42.656 1.00 78.81 77 VAL A C 1
ATOM 614 O O . VAL A 1 77 ? 16.095 0.393 -43.237 1.00 78.81 77 VAL A O 1
ATOM 617 N N . ASP A 1 78 ? 14.586 2.060 -43.063 1.00 80.00 78 ASP A N 1
ATOM 618 C CA . ASP A 1 78 ? 14.978 2.769 -44.282 1.00 80.00 78 ASP A CA 1
ATOM 619 C C . ASP A 1 78 ? 15.969 3.911 -44.002 1.00 80.00 78 ASP A C 1
ATOM 621 O O . ASP A 1 78 ? 16.045 4.465 -42.901 1.00 80.00 78 ASP A O 1
ATOM 625 N N . ASN A 1 79 ? 16.744 4.286 -45.023 1.00 77.81 79 ASN A N 1
ATOM 626 C CA . ASN A 1 79 ? 17.636 5.442 -44.937 1.00 77.81 79 ASN A CA 1
ATOM 627 C C . ASN A 1 79 ? 16.819 6.728 -44.769 1.00 77.81 79 ASN A C 1
ATOM 629 O O . ASN A 1 79 ? 15.881 6.988 -45.520 1.00 77.81 79 ASN A O 1
ATOM 633 N N . GLY A 1 80 ? 17.229 7.566 -43.824 1.00 77.31 80 GLY A N 1
ATOM 634 C CA . GLY A 1 80 ? 16.565 8.816 -43.480 1.00 77.31 80 GLY A CA 1
ATOM 635 C C . GLY A 1 80 ? 15.453 8.680 -42.441 1.00 77.31 80 GLY A C 1
ATOM 636 O O . GLY A 1 80 ? 14.867 9.705 -42.103 1.00 77.31 80 GLY A O 1
ATOM 637 N N . GLU A 1 81 ? 15.165 7.478 -41.924 1.00 83.75 81 GLU A N 1
ATOM 638 C CA . GLU A 1 81 ? 14.177 7.306 -40.852 1.00 83.75 81 GLU A CA 1
ATOM 639 C C . GLU A 1 81 ? 14.631 7.948 -39.536 1.00 83.75 81 GLU A C 1
ATOM 641 O O . GLU A 1 81 ? 15.769 7.768 -39.096 1.00 83.75 81 GLU A O 1
ATOM 646 N N . ASP A 1 82 ? 13.703 8.649 -38.883 1.00 85.56 82 ASP A N 1
ATOM 647 C CA . ASP A 1 82 ? 13.866 9.166 -37.527 1.00 85.56 82 ASP A CA 1
ATOM 648 C C . ASP A 1 82 ? 13.317 8.148 -36.519 1.00 85.56 82 ASP A C 1
ATOM 650 O O . ASP A 1 82 ? 12.121 7.842 -36.481 1.00 85.56 82 ASP A O 1
ATOM 654 N N . LEU A 1 83 ? 14.206 7.618 -35.688 1.00 89.06 83 LEU A N 1
ATOM 655 C CA . LEU A 1 83 ? 13.933 6.585 -34.696 1.00 89.06 83 LEU A CA 1
ATOM 656 C C . LEU A 1 83 ? 14.249 7.085 -33.283 1.00 89.06 83 LEU A C 1
ATOM 658 O O . LEU A 1 83 ? 14.816 8.159 -33.082 1.00 89.06 83 LEU A O 1
ATOM 662 N N . GLN A 1 84 ? 13.855 6.300 -32.280 1.00 87.88 84 GLN A N 1
ATOM 663 C CA . GLN A 1 84 ? 14.031 6.655 -30.872 1.00 87.88 84 GLN A CA 1
ATOM 664 C C . GLN A 1 84 ? 14.864 5.622 -30.127 1.00 87.88 84 GLN A C 1
ATOM 666 O O . GLN A 1 84 ? 14.707 4.419 -30.328 1.00 87.88 84 GLN A O 1
ATOM 671 N N . ILE A 1 85 ? 15.701 6.095 -29.208 1.00 83.44 85 ILE A N 1
ATOM 672 C CA . ILE A 1 85 ? 16.517 5.253 -28.337 1.00 83.44 85 ILE A CA 1
ATOM 673 C C . ILE A 1 85 ? 16.212 5.610 -26.882 1.00 83.44 85 ILE A C 1
ATOM 675 O O . ILE A 1 85 ? 16.674 6.648 -26.399 1.00 83.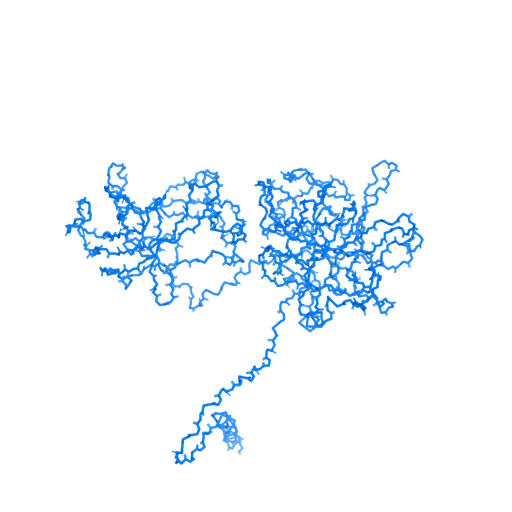44 85 ILE A O 1
ATOM 679 N N . PRO A 1 86 ? 15.443 4.785 -26.151 1.00 78.31 86 PRO A N 1
ATOM 680 C CA . PRO A 1 86 ? 15.367 4.896 -24.708 1.00 78.31 86 PRO A CA 1
ATOM 681 C C . PRO A 1 86 ? 16.680 4.409 -24.097 1.00 78.31 86 PRO A C 1
ATOM 683 O O . PRO A 1 86 ? 17.122 3.282 -24.322 1.00 78.31 86 PRO A O 1
ATOM 686 N N . GLN A 1 87 ? 17.290 5.257 -23.284 1.00 71.31 87 GLN A N 1
ATOM 687 C CA . GLN A 1 87 ? 18.560 4.971 -22.649 1.00 71.31 87 GLN A CA 1
ATOM 688 C C . GLN A 1 87 ? 18.499 5.320 -21.163 1.00 71.31 87 GLN A C 1
ATOM 690 O O . GLN A 1 87 ? 18.137 6.437 -20.794 1.00 71.31 87 GLN A O 1
ATOM 695 N N . ALA A 1 88 ? 18.885 4.377 -20.304 1.00 65.56 88 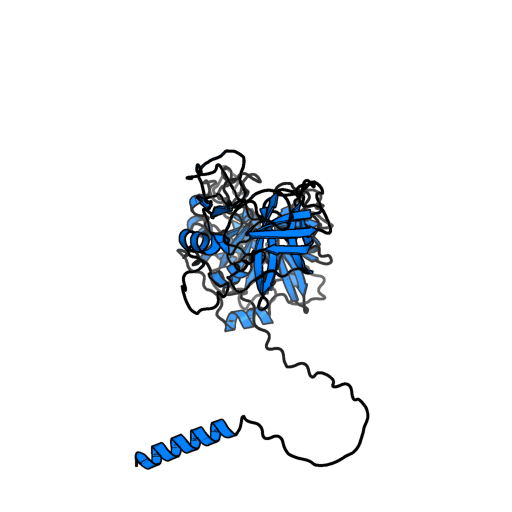ALA A N 1
ATOM 696 C CA . ALA A 1 88 ? 19.130 4.658 -18.895 1.00 65.56 88 ALA A CA 1
ATOM 697 C C . ALA A 1 88 ? 20.518 5.305 -18.743 1.00 65.56 88 ALA A C 1
ATOM 699 O O . ALA A 1 88 ? 21.536 4.663 -19.017 1.00 65.56 88 ALA A O 1
ATOM 700 N N . SER A 1 89 ? 20.562 6.569 -18.320 1.00 58.91 89 SER A N 1
ATOM 701 C CA . SER A 1 89 ? 21.800 7.283 -18.002 1.00 58.91 89 SER A CA 1
ATOM 702 C C . SER A 1 89 ? 22.222 6.985 -16.567 1.00 58.91 89 SER A C 1
ATOM 704 O O . SER A 1 89 ? 21.425 7.145 -15.648 1.00 58.91 89 SER A O 1
ATOM 706 N N . ASN A 1 90 ? 23.477 6.583 -16.360 1.00 54.34 90 ASN A N 1
ATOM 707 C CA . ASN A 1 90 ? 24.067 6.333 -15.038 1.00 54.34 90 ASN A CA 1
ATOM 708 C C . ASN A 1 90 ? 24.984 7.472 -14.551 1.00 54.34 90 ASN A C 1
ATOM 710 O O . ASN A 1 90 ? 25.645 7.324 -13.527 1.00 54.34 90 ASN A O 1
ATOM 714 N N . LEU A 1 91 ? 25.051 8.594 -15.280 1.00 48.41 91 LEU A N 1
ATOM 715 C CA . LEU A 1 91 ? 25.964 9.703 -14.968 1.00 48.41 91 LEU A CA 1
ATOM 716 C C . LEU A 1 91 ? 25.604 10.438 -13.666 1.00 48.41 91 LEU A C 1
ATOM 718 O O . LEU A 1 91 ? 26.434 11.147 -13.104 1.00 48.41 91 LEU A O 1
ATOM 722 N N . ASN A 1 92 ? 24.386 10.239 -13.164 1.00 46.41 92 ASN A N 1
ATOM 723 C CA . ASN A 1 92 ? 23.929 10.732 -11.873 1.00 46.41 92 ASN A CA 1
ATOM 724 C C . ASN A 1 92 ? 23.778 9.552 -10.901 1.00 46.41 92 ASN A C 1
ATOM 726 O O . ASN A 1 92 ? 23.415 8.452 -11.309 1.00 46.41 92 ASN A O 1
ATOM 730 N N . LEU A 1 93 ? 23.921 9.797 -9.590 1.00 41.81 93 LEU A N 1
ATOM 731 C CA . LEU A 1 93 ? 23.608 8.849 -8.491 1.00 41.81 93 LEU A CA 1
ATOM 732 C C . LEU A 1 93 ? 22.160 8.287 -8.527 1.00 41.81 93 LEU A C 1
ATOM 734 O O . LEU A 1 93 ? 21.737 7.572 -7.618 1.00 41.81 93 LEU A O 1
ATOM 738 N N . ARG A 1 94 ? 21.365 8.667 -9.534 1.00 48.00 94 ARG A N 1
ATOM 739 C CA . ARG A 1 94 ? 19.974 8.301 -9.781 1.00 48.00 94 ARG A CA 1
ATOM 740 C C . ARG A 1 94 ? 19.811 8.098 -11.295 1.00 48.00 94 ARG A C 1
ATOM 742 O O . ARG A 1 94 ? 19.968 9.076 -12.020 1.00 48.00 94 ARG A O 1
ATOM 749 N N . PRO A 1 95 ? 19.547 6.871 -11.772 1.00 51.56 95 PRO A N 1
ATOM 750 C CA . PRO A 1 95 ? 19.452 6.621 -13.200 1.00 51.56 95 PRO A CA 1
ATOM 751 C C . PRO A 1 95 ? 18.167 7.211 -13.796 1.00 51.56 95 PRO A C 1
ATOM 753 O O . PRO A 1 95 ? 17.062 6.904 -13.343 1.00 51.56 95 PRO A O 1
ATOM 756 N N . ASP A 1 96 ? 18.318 8.040 -14.828 1.00 55.31 96 ASP A N 1
ATOM 757 C CA . ASP A 1 96 ? 17.220 8.674 -15.567 1.00 55.31 96 ASP A CA 1
ATOM 758 C C . ASP A 1 96 ? 17.078 8.019 -16.952 1.00 55.31 96 ASP A C 1
ATOM 760 O O . ASP A 1 96 ? 18.085 7.696 -17.583 1.00 55.31 96 ASP A O 1
ATOM 764 N N . ILE A 1 97 ? 15.845 7.820 -17.441 1.00 62.44 97 ILE A N 1
ATOM 765 C CA . ILE A 1 97 ? 15.607 7.374 -18.829 1.00 62.44 97 ILE A CA 1
ATOM 766 C C . ILE A 1 97 ? 15.478 8.599 -19.728 1.00 62.44 97 ILE A C 1
ATOM 768 O O . ILE A 1 97 ? 14.524 9.369 -19.593 1.00 62.44 97 ILE A O 1
ATOM 772 N N . ASN A 1 98 ? 16.390 8.734 -20.680 1.00 66.88 98 ASN A N 1
ATOM 773 C CA . ASN A 1 98 ? 16.307 9.721 -21.747 1.00 66.88 98 ASN A CA 1
ATOM 774 C C . ASN A 1 98 ? 15.901 9.030 -23.046 1.00 66.88 98 ASN A C 1
ATOM 776 O O . ASN A 1 98 ? 16.316 7.903 -23.302 1.00 66.88 98 ASN A O 1
ATOM 780 N N . VAL A 1 99 ? 15.082 9.701 -23.852 1.00 73.06 99 VAL A N 1
ATOM 781 C CA . VAL A 1 99 ? 14.790 9.267 -25.219 1.00 73.06 99 VAL A CA 1
ATOM 782 C C . VAL A 1 99 ? 15.615 10.142 -26.144 1.00 73.06 99 VAL A C 1
ATOM 784 O O . VAL A 1 99 ? 15.461 11.361 -26.132 1.00 73.06 99 VAL A O 1
ATOM 787 N N . ILE A 1 100 ? 16.518 9.516 -26.887 1.00 80.50 100 ILE A N 1
ATOM 788 C CA . ILE A 1 100 ? 17.425 10.177 -27.824 1.00 80.50 100 ILE A CA 1
ATOM 789 C C . ILE A 1 100 ? 16.894 9.930 -29.234 1.00 80.50 100 ILE A C 1
ATOM 791 O O . ILE A 1 100 ? 16.524 8.798 -29.557 1.00 80.50 100 ILE A O 1
ATOM 795 N N . SER A 1 101 ? 16.831 10.974 -30.059 1.00 83.62 101 SER A N 1
ATOM 796 C CA . SER A 1 101 ? 16.500 10.821 -31.476 1.00 83.62 101 SER A CA 1
ATOM 797 C C . SER A 1 101 ? 17.701 10.253 -32.225 1.00 83.62 101 SER A C 1
ATOM 799 O O . SER A 1 101 ? 18.847 10.630 -31.965 1.00 83.62 101 SER A O 1
ATOM 801 N N . ALA A 1 102 ? 17.424 9.342 -33.150 1.00 83.56 102 ALA A N 1
ATOM 802 C CA . ALA A 1 102 ? 18.415 8.694 -33.988 1.00 83.56 102 ALA A CA 1
ATOM 803 C C . ALA A 1 102 ? 17.972 8.780 -35.447 1.00 83.56 102 ALA A C 1
ATOM 805 O O . ALA A 1 102 ? 16.931 8.231 -35.803 1.00 83.56 102 ALA A O 1
ATOM 806 N N . LYS A 1 103 ? 18.761 9.444 -36.288 1.00 85.25 103 LYS A N 1
ATOM 807 C CA . LYS A 1 103 ? 18.506 9.542 -37.721 1.00 85.25 103 LYS A CA 1
ATOM 808 C C . LYS A 1 103 ? 19.313 8.491 -38.463 1.00 85.25 103 LYS A C 1
ATOM 810 O O . LYS A 1 103 ? 20.542 8.501 -38.419 1.00 85.25 103 LYS A O 1
ATOM 815 N N . VAL A 1 104 ? 18.632 7.577 -39.144 1.00 82.00 104 VAL A N 1
ATOM 816 C CA . VAL A 1 104 ? 19.285 6.492 -39.878 1.00 82.00 104 VAL A CA 1
ATOM 817 C C . VAL A 1 104 ? 19.948 7.052 -41.130 1.00 82.00 104 VAL A C 1
ATOM 819 O O . VAL A 1 104 ? 19.288 7.596 -42.009 1.00 82.00 104 VAL A O 1
ATOM 822 N N . ASN A 1 105 ? 21.259 6.888 -41.235 1.00 69.25 105 ASN A N 1
ATOM 823 C CA . ASN A 1 105 ? 22.030 7.308 -42.402 1.00 69.25 105 ASN A CA 1
ATOM 824 C C . ASN A 1 105 ? 22.160 6.192 -43.433 1.00 69.25 105 ASN A C 1
ATOM 826 O O . ASN A 1 105 ? 22.061 6.441 -44.634 1.00 69.25 105 ASN A O 1
ATOM 830 N N . THR A 1 106 ? 22.381 4.968 -42.950 1.00 68.75 106 THR A N 1
ATOM 831 C CA . THR A 1 106 ? 22.605 3.798 -43.794 1.00 68.75 106 THR A CA 1
ATOM 832 C C . THR A 1 106 ? 21.983 2.567 -43.146 1.00 68.75 106 THR A C 1
ATOM 834 O O . THR A 1 106 ? 22.238 2.279 -41.977 1.00 68.75 106 THR A O 1
ATOM 837 N N . SER A 1 107 ? 21.219 1.818 -43.930 1.00 55.09 107 SER A N 1
ATOM 838 C CA . SER A 1 107 ? 20.653 0.515 -43.604 1.00 55.09 107 SER A CA 1
ATOM 839 C C . SER A 1 107 ? 20.988 -0.452 -44.739 1.00 55.09 107 SER A C 1
ATOM 841 O O . SER A 1 107 ? 20.681 -0.180 -45.901 1.00 55.09 107 SER A O 1
ATOM 843 N N . ILE A 1 108 ? 21.682 -1.552 -44.429 1.00 59.03 108 ILE A N 1
ATOM 844 C CA . ILE A 1 108 ? 22.094 -2.559 -45.419 1.00 59.03 108 ILE A CA 1
ATOM 845 C C . ILE A 1 108 ? 21.669 -3.947 -44.931 1.00 59.03 108 ILE A C 1
ATOM 847 O O . ILE A 1 108 ? 22.225 -4.461 -43.963 1.00 59.03 108 ILE A O 1
ATOM 851 N N . ASN A 1 109 ? 20.731 -4.582 -45.640 1.00 52.84 109 ASN A N 1
ATOM 852 C CA . ASN A 1 109 ? 20.310 -5.973 -45.424 1.00 52.84 109 ASN A CA 1
ATOM 853 C C . ASN A 1 109 ? 20.970 -6.875 -46.486 1.00 52.84 109 ASN A C 1
ATOM 855 O O . ASN A 1 109 ? 20.569 -6.845 -47.648 1.00 52.84 109 ASN A O 1
ATOM 859 N N . SER A 1 110 ? 21.997 -7.655 -46.131 1.00 47.28 110 SER A N 1
ATOM 860 C CA . SER A 1 110 ? 22.714 -8.553 -47.064 1.00 47.28 110 SER A CA 1
ATOM 861 C C . SER A 1 110 ? 23.292 -9.776 -46.331 1.00 47.28 110 SER A C 1
ATOM 863 O O . SER A 1 110 ? 23.578 -9.711 -45.143 1.00 47.28 110 SER A O 1
ATOM 865 N N . GLU A 1 111 ? 23.477 -10.915 -47.005 1.00 41.59 111 GLU A N 1
ATOM 866 C CA . GLU A 1 111 ? 23.873 -12.198 -46.380 1.00 41.59 111 GLU A CA 1
ATOM 867 C C . GLU A 1 111 ? 25.402 -12.426 -46.226 1.00 41.59 111 GLU A C 1
ATOM 869 O O . GLU A 1 111 ? 25.808 -13.502 -45.791 1.00 41.59 111 GLU A O 1
ATOM 874 N N . LYS A 1 112 ? 26.284 -11.464 -46.558 1.00 40.12 112 LYS A N 1
ATOM 875 C CA . LYS A 1 112 ? 27.758 -11.660 -46.530 1.00 40.12 112 LYS A CA 1
ATOM 876 C C . LYS A 1 112 ? 28.513 -10.684 -45.617 1.00 40.12 112 LYS A C 1
ATOM 878 O O . LYS A 1 112 ? 28.565 -9.498 -45.915 1.00 40.12 112 LYS A O 1
ATOM 883 N N . ILE A 1 113 ? 29.168 -11.227 -44.584 1.00 42.03 113 ILE A N 1
ATOM 884 C CA . ILE A 1 113 ? 29.833 -10.511 -43.476 1.00 42.03 113 ILE A CA 1
ATOM 885 C C . ILE A 1 113 ? 31.253 -10.038 -43.857 1.00 42.03 113 ILE A C 1
ATOM 887 O O . ILE A 1 113 ? 32.061 -10.839 -44.324 1.00 42.03 113 ILE A O 1
ATOM 891 N N . GLY A 1 114 ? 31.559 -8.755 -43.618 1.00 41.97 114 GLY A N 1
ATOM 892 C CA . GLY A 1 114 ? 32.876 -8.111 -43.771 1.00 41.97 114 GLY A CA 1
ATOM 893 C C . GLY A 1 114 ? 32.975 -6.824 -42.926 1.00 41.97 114 GLY A C 1
ATOM 894 O O . GLY A 1 114 ? 31.946 -6.314 -42.497 1.00 41.97 114 GLY A O 1
ATOM 895 N N . VAL A 1 115 ? 34.193 -6.346 -42.638 1.00 47.84 115 VAL A N 1
ATOM 896 C CA . VAL A 1 115 ? 34.565 -5.517 -41.462 1.00 47.84 115 VAL A CA 1
ATOM 897 C C . VAL A 1 115 ? 34.649 -3.988 -41.724 1.00 47.84 115 VAL A C 1
ATOM 899 O O . VAL A 1 115 ? 34.981 -3.562 -42.826 1.00 47.84 115 VAL A O 1
ATOM 902 N N . GLU A 1 116 ? 34.425 -3.219 -40.642 1.00 46.75 116 GLU A N 1
ATOM 903 C CA . GLU A 1 116 ? 34.816 -1.822 -40.311 1.00 46.75 116 GLU A CA 1
ATOM 904 C C . GLU A 1 116 ? 34.034 -0.596 -40.845 1.00 46.75 116 GLU A C 1
ATOM 906 O O . GLU A 1 116 ? 34.098 -0.222 -42.016 1.00 46.75 116 GLU A O 1
ATOM 911 N N . SER A 1 117 ? 33.450 0.145 -39.883 1.00 56.31 117 SER A N 1
ATOM 912 C CA . SER A 1 117 ? 32.788 1.466 -39.977 1.00 56.31 117 SER A CA 1
ATOM 913 C C . SER A 1 117 ? 31.477 1.507 -40.776 1.00 56.31 117 SER A C 1
ATOM 915 O O . SER A 1 117 ? 31.111 0.554 -41.444 1.00 56.31 117 SER A O 1
ATOM 917 N N . CYS A 1 118 ? 30.736 2.611 -40.737 1.00 57.16 118 CYS A N 1
ATOM 918 C CA . CYS A 1 118 ? 29.569 2.905 -41.568 1.00 57.16 118 CYS A CA 1
ATOM 919 C C . CYS A 1 118 ? 29.964 3.149 -43.038 1.00 57.16 118 CYS A C 1
ATOM 921 O O . CYS A 1 118 ? 29.485 4.081 -43.691 1.00 57.16 118 CYS A O 1
ATOM 923 N N . ASN A 1 119 ? 30.879 2.324 -43.536 1.00 51.25 119 ASN A N 1
ATOM 924 C CA . ASN A 1 119 ? 31.350 2.258 -44.897 1.00 51.25 119 ASN A CA 1
ATOM 925 C C . ASN A 1 119 ? 30.437 1.312 -45.687 1.00 51.25 119 ASN A C 1
ATOM 927 O O . ASN A 1 119 ? 29.961 0.294 -45.186 1.00 51.25 119 ASN A O 1
ATOM 931 N N . THR A 1 120 ? 30.169 1.661 -46.939 1.00 47.44 120 THR A N 1
ATOM 932 C CA . THR A 1 120 ? 29.110 1.106 -47.800 1.00 47.44 120 THR A CA 1
ATOM 933 C C . THR A 1 120 ? 29.343 -0.337 -48.273 1.00 47.44 120 THR A C 1
ATOM 935 O O . THR A 1 120 ? 28.726 -0.776 -49.239 1.00 47.44 120 THR A O 1
ATOM 938 N N . SER A 1 121 ? 30.223 -1.085 -47.609 1.00 42.75 121 SER A N 1
ATOM 939 C CA . SER A 1 121 ? 30.676 -2.421 -48.015 1.00 42.75 121 SER A CA 1
ATOM 940 C C . SER A 1 121 ? 30.183 -3.542 -47.087 1.00 42.75 121 SER A C 1
ATOM 942 O O . SER A 1 121 ? 30.583 -4.689 -47.266 1.00 42.75 121 SER A O 1
ATOM 944 N N . ILE A 1 122 ? 29.351 -3.226 -46.084 1.00 52.22 122 ILE A N 1
ATOM 945 C CA . ILE A 1 122 ? 29.092 -4.101 -44.926 1.00 52.22 122 ILE A CA 1
ATOM 946 C C . ILE A 1 122 ? 27.637 -4.570 -44.868 1.00 52.22 122 ILE A C 1
ATOM 948 O O . ILE A 1 122 ? 26.708 -3.819 -45.148 1.00 52.22 122 ILE A O 1
ATOM 952 N N . SER A 1 123 ? 27.440 -5.828 -44.475 1.00 54.41 123 SER A N 1
ATOM 953 C CA . SER A 1 123 ? 26.131 -6.452 -44.280 1.00 54.41 123 SER A CA 1
ATOM 954 C C . SER A 1 123 ? 25.588 -6.297 -42.855 1.00 54.41 123 SER A C 1
ATOM 956 O O . SER A 1 123 ? 26.319 -6.544 -41.897 1.00 54.41 123 SER A O 1
ATOM 958 N N . ASN A 1 124 ? 24.278 -6.066 -42.729 1.00 60.84 124 ASN A N 1
ATOM 959 C CA . ASN A 1 124 ? 23.467 -6.229 -41.513 1.00 60.84 124 ASN A CA 1
ATOM 960 C C . ASN A 1 124 ? 23.846 -5.317 -40.341 1.00 60.84 124 ASN A C 1
ATOM 962 O O . ASN A 1 124 ? 23.845 -5.748 -39.191 1.00 60.84 124 ASN A O 1
ATOM 966 N N . ILE A 1 125 ? 24.127 -4.047 -40.629 1.00 68.19 125 ILE A N 1
ATOM 967 C CA . ILE A 1 125 ? 24.300 -3.003 -39.616 1.00 68.19 125 ILE A CA 1
ATOM 968 C C . ILE A 1 125 ? 23.397 -1.826 -39.980 1.00 68.19 125 ILE A C 1
ATOM 970 O O . ILE A 1 125 ? 23.284 -1.452 -41.150 1.00 68.19 125 ILE A O 1
ATOM 974 N N . ILE A 1 126 ? 22.761 -1.238 -38.969 1.00 77.38 126 ILE A N 1
ATOM 975 C CA . ILE A 1 126 ? 22.085 0.055 -39.085 1.00 77.38 126 ILE A CA 1
ATOM 976 C C . ILE A 1 126 ? 23.024 1.120 -38.529 1.00 77.38 126 ILE A C 1
ATOM 978 O O . ILE A 1 126 ? 23.503 1.013 -37.402 1.00 77.38 126 ILE A O 1
ATOM 982 N N . CYS A 1 127 ? 23.284 2.153 -39.318 1.00 79.94 127 CYS A N 1
ATOM 983 C CA . CYS A 1 127 ? 24.063 3.311 -38.910 1.00 79.94 127 CYS A CA 1
ATOM 984 C C . CYS A 1 127 ? 23.135 4.490 -38.668 1.00 79.94 127 CYS A C 1
ATOM 986 O O . CYS A 1 127 ? 22.433 4.910 -39.591 1.00 79.94 127 CYS A O 1
ATOM 988 N N . ALA A 1 128 ? 23.169 5.047 -37.460 1.00 81.69 128 ALA A N 1
ATOM 989 C CA . ALA A 1 128 ? 22.380 6.222 -37.121 1.00 81.69 128 ALA A CA 1
ATOM 990 C C . ALA A 1 128 ? 23.231 7.323 -36.485 1.00 81.69 128 ALA A C 1
ATOM 992 O O . ALA A 1 128 ? 24.115 7.048 -35.666 1.00 81.69 128 ALA A O 1
ATOM 993 N N . ASP A 1 129 ? 22.929 8.562 -36.865 1.00 83.50 129 ASP A N 1
ATOM 994 C CA . ASP A 1 129 ? 23.402 9.759 -36.182 1.00 83.50 129 ASP A CA 1
ATOM 995 C C . ASP A 1 129 ? 22.463 10.075 -35.017 1.00 83.50 129 ASP A C 1
ATOM 997 O O . ASP A 1 129 ? 21.241 10.038 -35.148 1.00 83.50 129 ASP A O 1
ATOM 1001 N N . LEU A 1 130 ? 23.042 10.383 -33.867 1.00 83.81 130 LEU A N 1
ATOM 1002 C CA . LEU A 1 130 ? 22.361 10.634 -32.609 1.00 83.81 130 LEU A CA 1
ATOM 1003 C C . LEU A 1 130 ? 22.433 12.118 -32.265 1.00 83.81 130 LEU A C 1
ATOM 1005 O O . LEU A 1 130 ? 23.495 12.735 -32.378 1.00 83.81 130 LEU A O 1
ATOM 1009 N N . ASP A 1 131 ? 21.337 12.665 -31.742 1.00 80.81 131 ASP A N 1
ATOM 1010 C CA . ASP A 1 131 ? 21.317 14.045 -31.235 1.00 80.81 131 ASP A CA 1
ATOM 1011 C C . ASP A 1 131 ? 22.284 14.236 -30.052 1.00 80.81 131 ASP A C 1
ATOM 1013 O O . ASP A 1 131 ? 22.863 15.307 -29.861 1.00 80.81 131 ASP A O 1
ATOM 1017 N N . VAL A 1 132 ? 22.455 13.187 -29.239 1.00 80.12 132 VAL A N 1
ATOM 1018 C CA . VAL A 1 132 ? 23.318 13.158 -28.052 1.00 80.12 132 VAL A CA 1
ATOM 1019 C C . VAL A 1 132 ? 24.015 11.801 -27.972 1.00 80.12 132 VAL A C 1
ATOM 1021 O O . VAL A 1 132 ? 23.424 10.771 -28.288 1.00 80.12 132 VAL A O 1
ATOM 1024 N N . CYS A 1 133 ? 25.271 11.788 -27.525 1.00 77.69 133 CYS A N 1
ATOM 1025 C CA . CYS A 1 133 ? 26.040 10.555 -27.375 1.00 77.69 133 CYS A CA 1
ATOM 1026 C C . CYS A 1 133 ? 25.414 9.621 -26.330 1.00 77.69 133 CYS A C 1
ATOM 1028 O O . CYS A 1 133 ? 25.059 10.067 -25.234 1.00 77.69 133 CYS A O 1
ATOM 1030 N N . LEU A 1 134 ? 25.323 8.322 -26.645 1.00 72.56 134 LEU A N 1
ATOM 1031 C CA . LEU A 1 134 ? 24.885 7.344 -25.652 1.00 72.56 134 LEU A CA 1
ATOM 1032 C C . LEU A 1 134 ? 25.905 7.258 -24.517 1.00 72.56 134 LEU A C 1
ATOM 1034 O O . LEU A 1 134 ? 27.119 7.291 -24.718 1.00 72.56 134 LEU A O 1
ATOM 1038 N N . THR A 1 135 ? 25.394 7.107 -23.304 1.00 66.06 135 THR A N 1
ATOM 1039 C CA . THR A 1 135 ? 26.211 6.923 -22.093 1.00 66.06 135 THR A CA 1
ATOM 1040 C C . THR A 1 135 ? 26.296 5.453 -21.656 1.00 66.06 135 THR A C 1
ATOM 1042 O O . THR A 1 135 ? 27.056 5.121 -20.750 1.00 66.06 135 THR A O 1
ATOM 1045 N N . SER A 1 136 ? 25.563 4.547 -22.317 1.00 63.47 136 SER A N 1
ATOM 1046 C CA . SER A 1 136 ? 25.526 3.107 -22.043 1.00 63.47 136 SER A CA 1
ATOM 1047 C C . SER A 1 136 ? 25.388 2.278 -23.328 1.00 63.47 136 SER A C 1
ATOM 1049 O O . SER A 1 136 ? 24.793 2.712 -24.313 1.00 63.47 136 SER A O 1
ATOM 1051 N N . ARG A 1 137 ? 25.987 1.078 -23.321 1.00 67.62 137 ARG A N 1
ATOM 1052 C CA . ARG A 1 137 ? 25.923 0.100 -24.426 1.00 67.62 137 ARG A CA 1
ATOM 1053 C C . ARG A 1 137 ? 24.641 -0.736 -24.338 1.00 67.62 137 ARG A C 1
ATOM 1055 O O . ARG A 1 137 ? 24.127 -0.933 -23.238 1.00 67.62 137 ARG A O 1
ATOM 1062 N N . GLY A 1 138 ? 24.175 -1.271 -25.469 1.00 73.19 138 GLY A N 1
ATOM 1063 C CA . GLY A 1 138 ? 23.027 -2.186 -25.522 1.00 73.19 138 GLY A CA 1
ATOM 1064 C C . GLY A 1 138 ? 21.656 -1.501 -25.481 1.00 73.19 138 GLY A C 1
ATOM 1065 O O . GLY A 1 138 ? 20.669 -2.129 -25.106 1.00 73.19 138 GLY A O 1
ATOM 1066 N N . ALA A 1 139 ? 21.577 -0.220 -25.848 1.00 79.94 139 ALA A N 1
ATOM 1067 C CA . ALA A 1 139 ? 20.313 0.504 -25.949 1.00 79.94 139 ALA A CA 1
ATOM 1068 C C . ALA A 1 139 ? 19.514 0.034 -27.177 1.00 79.94 139 ALA A C 1
ATOM 1070 O O . ALA A 1 139 ? 20.086 -0.211 -28.237 1.00 79.94 139 ALA A O 1
ATOM 1071 N N . GLY A 1 140 ? 18.194 -0.102 -27.044 1.00 86.81 140 GLY A N 1
ATOM 1072 C CA . GLY A 1 140 ? 17.328 -0.537 -28.142 1.00 86.81 140 GLY A CA 1
ATOM 1073 C C . GLY A 1 140 ? 16.961 0.617 -29.075 1.00 86.81 140 GLY A C 1
ATOM 1074 O O . GLY A 1 140 ? 16.536 1.668 -28.611 1.00 86.81 140 GLY A O 1
ATOM 1075 N N . LEU A 1 141 ? 17.077 0.409 -30.382 1.00 87.94 141 LEU A N 1
ATOM 1076 C CA . LEU A 1 141 ? 16.568 1.302 -31.417 1.00 87.94 141 LEU A CA 1
ATOM 1077 C C . LEU A 1 141 ? 15.104 0.955 -31.693 1.00 87.94 141 LEU A C 1
ATOM 1079 O O . LEU A 1 141 ? 14.787 -0.193 -32.022 1.00 87.94 141 LEU A O 1
ATOM 1083 N N . LEU A 1 142 ? 14.213 1.928 -31.514 1.00 89.75 142 LEU A N 1
ATOM 1084 C CA . LEU A 1 142 ? 12.770 1.725 -31.568 1.00 89.75 142 LEU A CA 1
ATOM 1085 C C . LEU A 1 142 ? 12.152 2.349 -32.813 1.00 89.75 142 LEU A C 1
ATOM 1087 O O . LEU A 1 142 ? 12.329 3.539 -33.079 1.00 89.75 142 LEU A O 1
ATOM 1091 N N . LYS A 1 143 ? 11.342 1.544 -33.502 1.00 87.69 143 LYS A N 1
ATOM 1092 C CA . LYS A 1 143 ? 10.463 1.955 -34.596 1.00 87.69 143 LYS A CA 1
ATOM 1093 C C . LYS A 1 143 ? 9.009 1.792 -34.174 1.00 87.69 143 LYS A C 1
ATOM 1095 O O . LYS A 1 143 ? 8.640 0.804 -33.534 1.00 87.69 143 LYS A O 1
ATOM 1100 N N . LYS A 1 144 ? 8.164 2.751 -34.547 1.00 81.81 144 LYS A N 1
ATOM 1101 C CA . LYS A 1 144 ? 6.716 2.629 -34.378 1.00 81.81 144 LYS A CA 1
ATOM 1102 C C . LYS A 1 144 ? 6.138 1.906 -35.599 1.00 81.81 144 LYS A C 1
ATOM 1104 O O . LYS A 1 144 ? 6.146 2.456 -36.693 1.00 81.81 144 LYS A O 1
ATOM 1109 N N . SER A 1 145 ? 5.648 0.683 -35.408 1.00 74.56 145 SER A N 1
ATOM 1110 C CA . SER A 1 145 ? 5.057 -0.171 -36.451 1.00 74.56 145 SER A CA 1
ATOM 1111 C C . SER A 1 145 ? 3.665 -0.607 -35.996 1.00 74.56 145 SER A C 1
ATOM 1113 O O . SER A 1 145 ? 3.510 -1.101 -34.878 1.00 74.56 145 SER A O 1
ATOM 1115 N N . ASN A 1 146 ? 2.630 -0.369 -36.811 1.00 71.00 146 ASN A N 1
ATOM 1116 C CA . ASN A 1 146 ? 1.226 -0.680 -36.483 1.00 71.00 146 ASN A CA 1
ATOM 1117 C C . ASN A 1 146 ? 0.774 -0.159 -35.101 1.00 71.00 146 ASN A C 1
ATOM 1119 O O . ASN A 1 146 ? 0.201 -0.895 -34.298 1.00 71.00 146 ASN A O 1
ATOM 1123 N N . ASP A 1 147 ? 1.097 1.102 -34.798 1.00 73.38 147 ASP A N 1
ATOM 1124 C CA . ASP A 1 147 ? 0.850 1.753 -33.503 1.00 73.38 147 ASP A CA 1
ATOM 1125 C C . ASP A 1 147 ? 1.513 1.115 -32.271 1.00 73.38 147 ASP A C 1
ATOM 1127 O O . ASP A 1 147 ? 1.234 1.501 -31.134 1.00 73.38 147 ASP A O 1
ATOM 1131 N N . ARG A 1 148 ? 2.466 0.202 -32.477 1.00 76.31 148 ARG A N 1
ATOM 1132 C CA . ARG A 1 148 ? 3.242 -0.437 -31.413 1.00 76.31 148 ARG A CA 1
ATOM 1133 C C . ARG A 1 148 ? 4.706 -0.041 -31.501 1.00 76.31 148 ARG A C 1
ATOM 1135 O O . ARG A 1 148 ? 5.270 0.096 -32.585 1.00 76.31 148 ARG A O 1
ATOM 1142 N N . ASN A 1 149 ? 5.334 0.111 -30.340 1.00 82.62 149 ASN A N 1
ATOM 1143 C CA . ASN A 1 149 ? 6.783 0.239 -30.271 1.00 82.62 149 ASN A CA 1
ATOM 1144 C C . ASN A 1 149 ? 7.407 -1.130 -30.554 1.00 82.62 149 ASN A C 1
ATOM 1146 O O . ASN A 1 149 ? 7.031 -2.129 -29.933 1.00 82.62 149 ASN A O 1
ATOM 1150 N N . THR A 1 150 ? 8.347 -1.155 -31.489 1.00 86.56 150 THR A N 1
ATOM 1151 C CA . THR A 1 150 ? 9.040 -2.356 -31.947 1.00 86.56 150 THR A CA 1
ATOM 1152 C C . THR A 1 150 ? 10.537 -2.112 -31.861 1.00 86.56 150 THR A C 1
ATOM 1154 O O . THR A 1 150 ? 11.028 -1.103 -32.367 1.00 86.56 150 THR A O 1
ATOM 1157 N N . VAL A 1 151 ? 11.267 -3.011 -31.199 1.00 89.19 151 VAL A N 1
ATOM 1158 C CA . VAL A 1 151 ? 12.731 -2.946 -31.172 1.00 89.19 151 VAL A CA 1
ATOM 1159 C C . VAL A 1 151 ? 13.276 -3.539 -32.467 1.00 89.19 151 VAL A C 1
ATOM 1161 O O . VAL A 1 151 ? 13.061 -4.716 -32.761 1.00 89.19 151 VAL A O 1
ATOM 1164 N N . VAL A 1 152 ? 13.948 -2.701 -33.255 1.00 87.12 152 VAL A N 1
ATOM 1165 C CA . VAL A 1 152 ? 14.485 -3.068 -34.575 1.00 87.12 152 VAL A CA 1
ATOM 1166 C C . VAL A 1 152 ? 15.971 -3.389 -34.528 1.00 87.12 152 VAL A C 1
ATOM 1168 O O . VAL A 1 152 ? 16.433 -4.204 -35.323 1.00 87.12 152 VAL A O 1
ATOM 1171 N N . ALA A 1 153 ? 16.715 -2.816 -33.579 1.00 85.62 153 ALA A N 1
ATOM 1172 C CA . ALA A 1 153 ? 18.143 -3.070 -33.424 1.00 85.62 153 ALA A CA 1
ATOM 1173 C C . ALA A 1 153 ? 18.644 -2.759 -32.003 1.00 85.62 153 ALA A C 1
ATOM 1175 O O . ALA A 1 153 ? 17.961 -2.072 -31.246 1.00 85.62 153 ALA A O 1
ATOM 1176 N N . PHE A 1 154 ? 19.840 -3.228 -31.645 1.00 85.31 154 PHE A N 1
ATOM 1177 C CA . PHE A 1 154 ? 20.523 -2.894 -30.388 1.00 85.31 154 PHE A CA 1
ATOM 1178 C C . PHE A 1 154 ? 21.842 -2.173 -30.647 1.00 85.31 154 PHE A C 1
ATOM 1180 O O . PHE A 1 154 ? 22.550 -2.494 -31.599 1.00 85.31 154 PHE A O 1
ATOM 1187 N N . SER A 1 155 ? 22.176 -1.199 -29.801 1.00 79.69 155 SER A N 1
ATOM 1188 C CA . SER A 1 155 ? 23.373 -0.382 -29.968 1.00 79.69 155 SER A CA 1
ATOM 1189 C C . SER A 1 155 ? 24.650 -1.192 -29.731 1.00 79.69 155 SER A C 1
ATOM 1191 O O . SER A 1 155 ? 24.813 -1.853 -28.701 1.00 79.69 155 SER A O 1
ATOM 1193 N N . GLY A 1 156 ? 25.543 -1.140 -30.719 1.00 71.88 156 GLY A N 1
ATOM 1194 C CA . GLY A 1 156 ? 26.836 -1.812 -30.744 1.00 71.88 156 GLY A CA 1
ATOM 1195 C C . GLY A 1 156 ? 27.986 -0.857 -30.417 1.00 71.88 156 GLY A C 1
ATOM 1196 O O . GLY A 1 156 ? 27.946 -0.116 -29.429 1.00 71.88 156 GLY A O 1
ATOM 1197 N N . TYR A 1 157 ? 29.034 -0.891 -31.242 1.00 62.50 157 TYR A N 1
ATOM 1198 C CA . TYR A 1 157 ? 30.276 -0.139 -31.044 1.00 62.50 157 TYR A CA 1
ATOM 1199 C C . TYR A 1 157 ? 30.138 1.343 -31.451 1.00 62.50 157 TYR A C 1
ATOM 1201 O O . TYR A 1 157 ? 29.404 1.674 -32.387 1.00 62.50 157 TYR A O 1
ATOM 1209 N N . TYR A 1 158 ? 30.843 2.229 -30.737 1.00 58.91 158 TYR A N 1
ATOM 1210 C CA . TYR A 1 158 ? 30.927 3.660 -31.059 1.00 58.91 158 TYR A CA 1
ATOM 1211 C C . TYR A 1 158 ? 31.919 3.883 -32.196 1.00 58.91 158 TYR A C 1
ATOM 1213 O O . TYR A 1 158 ? 33.034 3.374 -32.130 1.00 58.91 158 TYR A O 1
ATOM 1221 N N . GLU A 1 159 ? 31.557 4.676 -33.199 1.00 56.62 159 GLU A N 1
ATOM 1222 C CA . GLU A 1 159 ? 32.554 5.146 -34.163 1.00 56.62 159 GLU A CA 1
ATOM 1223 C C . GLU A 1 159 ? 33.425 6.259 -33.560 1.00 56.62 159 GLU A C 1
ATOM 1225 O O . GLU A 1 159 ? 33.150 6.763 -32.468 1.00 56.62 159 GLU A O 1
ATOM 1230 N N . ASP A 1 160 ? 34.451 6.686 -34.305 1.00 53.34 160 ASP A N 1
ATOM 1231 C CA . ASP A 1 160 ? 35.389 7.777 -33.979 1.00 53.34 160 ASP A CA 1
ATOM 1232 C C . ASP A 1 160 ? 34.718 9.086 -33.499 1.00 53.34 160 ASP A C 1
ATOM 1234 O O . ASP A 1 160 ? 35.372 9.958 -32.923 1.00 53.34 160 ASP A O 1
ATOM 1238 N N . LYS A 1 161 ? 33.402 9.235 -33.717 1.00 62.16 161 LYS A N 1
ATOM 1239 C CA . LYS A 1 161 ? 32.543 10.283 -33.156 1.00 62.16 161 LYS A CA 1
ATOM 1240 C C . LYS A 1 161 ? 31.398 9.654 -32.354 1.00 62.16 161 LYS A C 1
ATOM 1242 O O . LYS A 1 161 ? 30.616 8.879 -32.890 1.00 62.16 161 LYS A O 1
ATOM 1247 N N . CYS A 1 162 ? 31.235 10.051 -31.088 1.00 72.25 162 CYS A N 1
ATOM 1248 C CA . CYS A 1 162 ? 30.246 9.444 -30.182 1.00 72.25 162 CYS A CA 1
ATOM 1249 C C . CYS A 1 162 ? 28.772 9.660 -30.574 1.00 72.25 162 CYS A C 1
ATOM 1251 O O . CYS A 1 162 ? 27.891 9.000 -30.026 1.00 72.25 162 CYS A O 1
ATOM 1253 N N . ASN A 1 163 ? 28.501 10.582 -31.500 1.00 74.62 163 ASN A N 1
ATOM 1254 C CA . ASN A 1 163 ? 27.172 10.861 -32.030 1.00 74.62 163 ASN A CA 1
ATOM 1255 C C . ASN A 1 163 ? 26.831 10.021 -33.269 1.00 74.62 163 ASN A C 1
ATOM 1257 O O . ASN A 1 163 ? 25.768 10.220 -33.834 1.00 74.62 163 ASN A O 1
ATOM 1261 N N . ARG A 1 164 ? 27.697 9.100 -33.701 1.00 77.75 164 ARG A N 1
ATOM 1262 C CA . ARG A 1 164 ? 27.390 8.137 -34.759 1.00 77.75 164 ARG A CA 1
ATOM 1263 C C . ARG A 1 164 ? 27.606 6.728 -34.235 1.00 77.75 164 AR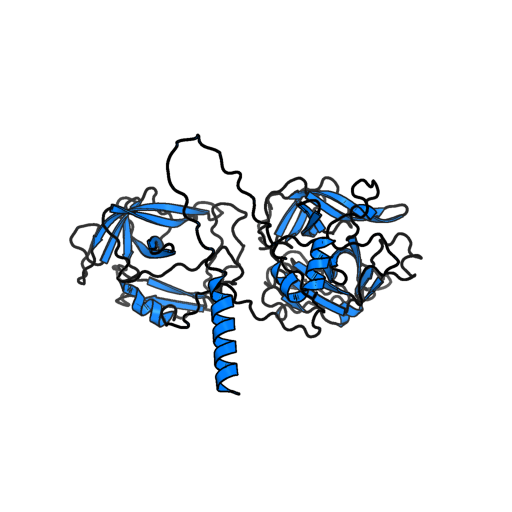G A C 1
ATOM 1265 O O . ARG A 1 164 ? 28.654 6.423 -33.662 1.00 77.75 164 ARG A O 1
ATOM 1272 N N . GLN A 1 165 ? 26.599 5.874 -34.399 1.00 77.44 165 GLN A N 1
ATOM 1273 C CA . GLN A 1 165 ? 26.624 4.539 -33.815 1.00 77.44 165 GLN A CA 1
ATOM 1274 C C . GLN A 1 165 ? 26.119 3.461 -34.766 1.00 77.44 165 GLN A C 1
ATOM 1276 O O . GLN A 1 165 ? 25.216 3.674 -35.578 1.00 77.44 165 GLN A O 1
ATOM 1281 N N . THR A 1 166 ? 26.726 2.285 -34.617 1.00 78.38 166 THR A N 1
ATOM 1282 C CA . THR A 1 166 ? 26.321 1.047 -35.277 1.00 78.38 166 THR A CA 1
ATOM 1283 C C . THR A 1 166 ? 25.301 0.304 -34.422 1.00 78.38 166 THR A C 1
ATOM 1285 O O . THR A 1 166 ? 25.427 0.222 -33.197 1.00 78.38 166 THR A O 1
ATOM 1288 N N . PHE A 1 167 ? 24.280 -0.247 -35.066 1.00 80.44 167 PHE A N 1
ATOM 1289 C CA . PHE A 1 167 ? 23.226 -1.018 -34.427 1.00 80.44 167 PHE A CA 1
ATOM 1290 C C . PHE A 1 167 ? 23.093 -2.388 -35.087 1.00 80.44 167 PHE A C 1
ATOM 1292 O O . PHE A 1 167 ? 23.084 -2.498 -36.314 1.00 80.44 167 PHE A O 1
ATOM 1299 N N . ILE A 1 168 ? 22.953 -3.415 -34.251 1.00 79.06 168 ILE A N 1
ATOM 1300 C CA . ILE A 1 168 ? 22.785 -4.815 -34.644 1.00 79.06 168 ILE A CA 1
ATOM 1301 C C . ILE A 1 168 ? 21.284 -5.094 -34.799 1.00 79.06 168 ILE A C 1
ATOM 1303 O O . ILE A 1 168 ? 20.559 -4.984 -33.803 1.00 79.06 168 ILE A O 1
ATOM 1307 N N . PRO A 1 169 ? 20.785 -5.441 -35.999 1.00 79.44 169 PRO A N 1
ATOM 1308 C CA . PRO A 1 169 ? 19.366 -5.703 -36.223 1.00 79.44 169 PRO A CA 1
ATOM 1309 C C . PRO A 1 169 ? 18.832 -6.866 -35.375 1.00 79.44 169 PRO A C 1
ATOM 1311 O O . PRO A 1 169 ? 19.478 -7.896 -35.220 1.00 79.44 169 PRO A O 1
ATOM 1314 N N . VAL A 1 170 ? 17.607 -6.750 -34.860 1.00 82.12 170 VAL A N 1
ATOM 1315 C CA . VAL A 1 170 ? 16.945 -7.829 -34.097 1.00 82.12 170 VAL A CA 1
ATOM 1316 C C . VAL A 1 170 ? 16.482 -8.962 -35.015 1.00 82.12 170 VAL A C 1
ATOM 1318 O O . VAL A 1 170 ? 16.478 -10.131 -34.618 1.00 82.12 170 VAL A O 1
ATOM 1321 N N . ALA A 1 171 ? 16.112 -8.630 -36.255 1.00 76.88 171 ALA A N 1
ATOM 1322 C CA . ALA A 1 171 ? 15.557 -9.574 -37.222 1.00 76.88 171 ALA A CA 1
ATOM 1323 C C . ALA A 1 171 ? 16.492 -10.769 -37.499 1.00 76.88 171 ALA A C 1
ATOM 1325 O O . ALA A 1 171 ? 16.019 -11.901 -37.607 1.00 76.88 171 ALA A O 1
ATOM 1326 N N . THR A 1 172 ? 17.811 -10.550 -37.524 1.00 73.81 172 THR A N 1
ATOM 1327 C CA . THR A 1 172 ? 18.829 -11.593 -37.753 1.00 73.81 172 THR A CA 1
ATOM 1328 C C . THR A 1 172 ? 18.861 -12.645 -36.639 1.00 73.81 172 THR A C 1
ATOM 1330 O O . THR A 1 172 ? 19.137 -13.817 -36.895 1.00 73.81 172 THR A O 1
ATOM 1333 N N . HIS A 1 173 ? 18.516 -12.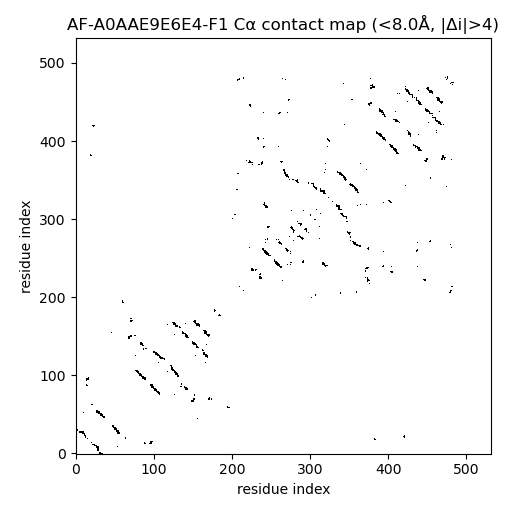265 -35.405 1.00 78.81 173 HIS A N 1
ATOM 1334 C CA . HIS A 1 173 ? 18.550 -13.143 -34.230 1.00 78.81 173 HIS A CA 1
ATOM 1335 C C . HIS A 1 173 ? 17.171 -13.649 -33.801 1.00 78.81 173 HIS A C 1
ATOM 1337 O O . HIS A 1 173 ? 17.078 -14.527 -32.934 1.00 78.81 173 HIS A O 1
ATOM 1343 N N . LYS A 1 174 ? 16.097 -13.145 -34.422 1.00 79.44 174 LYS A N 1
ATOM 1344 C CA . LYS A 1 174 ? 14.705 -13.424 -34.053 1.00 79.44 174 LYS A CA 1
ATOM 1345 C C . LYS A 1 174 ? 14.441 -14.909 -33.860 1.00 79.44 174 LYS A C 1
ATOM 1347 O O . LYS A 1 174 ? 13.969 -15.299 -32.800 1.00 79.44 174 LYS A O 1
ATOM 1352 N N . LYS A 1 175 ? 14.791 -15.756 -34.836 1.00 81.06 175 LYS A N 1
ATOM 1353 C CA . LYS A 1 175 ? 14.527 -17.206 -34.764 1.00 81.06 175 LYS A CA 1
ATOM 1354 C C . LYS A 1 175 ? 15.080 -17.825 -33.476 1.00 81.06 175 LYS A C 1
ATOM 1356 O O . LYS A 1 175 ? 14.373 -18.592 -32.826 1.00 81.06 175 LYS A O 1
ATOM 1361 N N . LYS A 1 176 ? 16.308 -17.467 -33.086 1.00 82.56 176 LYS A N 1
ATOM 1362 C CA . LYS A 1 176 ? 16.948 -18.020 -31.888 1.00 82.56 176 LYS A CA 1
ATOM 1363 C C . LYS A 1 176 ? 16.395 -17.412 -30.600 1.00 82.56 176 LYS A C 1
ATOM 1365 O O . LYS A 1 176 ? 16.183 -18.148 -29.640 1.00 82.56 176 LYS A O 1
ATOM 1370 N N . ILE A 1 177 ? 16.079 -16.113 -30.599 1.00 84.50 177 ILE A N 1
ATOM 1371 C CA . ILE A 1 177 ? 15.357 -15.460 -29.494 1.00 84.50 177 ILE A CA 1
ATOM 1372 C C . ILE A 1 177 ? 14.019 -16.169 -29.264 1.00 84.50 177 ILE A C 1
ATOM 1374 O O . ILE A 1 177 ? 13.704 -16.539 -28.138 1.00 84.50 177 ILE A O 1
ATOM 1378 N N . CYS A 1 178 ? 13.255 -16.420 -30.326 1.00 83.81 178 CYS A N 1
ATOM 1379 C CA . CYS A 1 178 ? 11.966 -17.105 -30.280 1.00 83.81 178 CYS A CA 1
ATOM 1380 C C . CYS A 1 178 ? 12.076 -18.546 -29.761 1.00 83.81 178 CYS A C 1
ATOM 1382 O O . CYS A 1 178 ? 11.229 -18.986 -28.987 1.00 83.81 178 CYS A O 1
ATOM 1384 N N . GLU A 1 179 ? 13.100 -19.283 -30.196 1.00 83.44 179 GLU A N 1
ATOM 1385 C CA . GLU A 1 179 ? 13.356 -20.664 -29.776 1.00 83.44 179 GLU A CA 1
ATOM 1386 C C . GLU A 1 179 ? 13.655 -20.751 -28.274 1.00 83.44 179 GLU A C 1
ATOM 1388 O O . GLU A 1 179 ? 13.093 -21.604 -27.592 1.00 83.44 179 GLU A O 1
ATOM 1393 N N . LEU A 1 180 ? 14.503 -19.849 -27.768 1.00 81.75 180 LEU A N 1
ATOM 1394 C CA . LEU A 1 180 ? 14.948 -19.844 -26.374 1.00 81.75 180 LEU A CA 1
ATOM 1395 C C . LEU A 1 180 ? 13.913 -19.245 -25.413 1.00 81.75 180 LEU A C 1
ATOM 1397 O O . LEU A 1 180 ? 13.765 -19.736 -24.301 1.00 81.75 180 LEU A O 1
ATOM 1401 N N . SER A 1 181 ? 13.200 -18.195 -25.832 1.00 80.19 181 SER A N 1
ATOM 1402 C CA . SER A 1 181 ? 12.242 -17.472 -24.977 1.00 80.19 181 SER A CA 1
ATOM 1403 C C . SER A 1 181 ? 10.802 -17.974 -25.082 1.00 80.19 181 SER A C 1
ATOM 1405 O O . SER A 1 181 ? 9.986 -17.694 -24.213 1.00 80.19 181 SER A O 1
ATOM 1407 N N . GLY A 1 182 ? 10.445 -18.659 -26.173 1.00 78.75 182 GLY A N 1
ATOM 1408 C CA . GLY A 1 182 ? 9.066 -19.066 -26.449 1.00 78.75 182 GLY A CA 1
ATOM 1409 C C . GLY A 1 182 ? 8.127 -17.937 -26.904 1.00 78.75 182 GLY A C 1
ATOM 1410 O O . GLY A 1 182 ? 7.001 -18.239 -27.291 1.00 78.75 182 GLY A O 1
ATOM 1411 N N . ILE A 1 183 ? 8.580 -16.676 -26.949 1.00 76.19 183 ILE A N 1
ATOM 1412 C CA . ILE A 1 183 ? 7.745 -15.474 -27.178 1.00 76.19 183 ILE A CA 1
ATOM 1413 C C . ILE A 1 183 ? 7.066 -15.451 -28.563 1.00 76.19 183 ILE A C 1
ATOM 1415 O O . ILE A 1 183 ? 6.046 -14.794 -28.746 1.00 76.19 183 ILE A O 1
ATOM 1419 N N . CYS A 1 184 ? 7.591 -16.186 -29.548 1.00 70.69 184 CYS A N 1
ATOM 1420 C CA . CYS A 1 184 ? 7.056 -16.193 -30.918 1.00 70.69 184 CYS A CA 1
ATOM 1421 C C . CYS A 1 184 ? 6.257 -17.452 -31.270 1.00 70.69 184 CYS A C 1
ATOM 1423 O O . CYS A 1 184 ? 5.889 -17.645 -32.431 1.00 70.69 184 CYS A O 1
ATOM 1425 N N . LYS A 1 185 ? 6.004 -18.341 -30.302 1.00 60.50 185 LYS A N 1
ATOM 1426 C CA . LYS A 1 185 ? 5.027 -19.413 -30.501 1.00 60.50 185 LYS A CA 1
ATOM 1427 C C . LYS A 1 185 ? 3.637 -18.781 -30.450 1.00 60.50 185 LYS A C 1
ATOM 1429 O O . LYS A 1 185 ? 3.348 -17.997 -29.555 1.00 60.50 185 LYS A O 1
ATOM 1434 N N . LYS A 1 186 ? 2.766 -19.125 -31.404 1.00 44.28 186 LYS A N 1
ATOM 1435 C CA . LYS A 1 186 ? 1.337 -18.779 -31.355 1.00 44.28 186 LYS A CA 1
ATOM 1436 C C . LYS A 1 186 ? 0.689 -19.539 -30.190 1.00 44.28 186 LYS A C 1
ATOM 1438 O O . LYS A 1 186 ? 0.091 -20.592 -30.377 1.00 44.28 186 LYS A O 1
ATOM 1443 N N . THR A 1 187 ? 0.847 -19.041 -28.973 1.00 38.03 187 THR A N 1
ATOM 1444 C CA . THR A 1 187 ? 0.035 -19.444 -27.827 1.00 38.03 187 THR A CA 1
ATOM 1445 C C . THR A 1 187 ? -1.092 -18.432 -27.693 1.00 38.03 187 THR A C 1
ATOM 1447 O O . THR A 1 187 ? -0.887 -17.335 -27.192 1.00 38.03 187 THR A O 1
ATOM 1450 N N . SER A 1 188 ? -2.269 -18.842 -28.170 1.00 35.09 188 SER A N 1
ATOM 1451 C CA . SER A 1 188 ? -3.549 -18.125 -28.166 1.00 35.09 188 SER A CA 1
ATOM 1452 C C . SER A 1 188 ? -3.681 -16.908 -29.101 1.00 35.09 188 SER A C 1
ATOM 1454 O O . SER A 1 188 ? -2.789 -16.083 -29.257 1.00 35.09 188 SER A O 1
ATOM 1456 N N . THR A 1 189 ? -4.845 -16.816 -29.749 1.00 31.12 189 THR A N 1
ATOM 1457 C CA . THR A 1 189 ? -5.374 -15.625 -30.441 1.00 31.12 189 THR A CA 1
ATOM 1458 C C . THR A 1 189 ? -5.891 -14.561 -29.476 1.00 31.12 189 THR A C 1
ATOM 1460 O O . THR A 1 189 ? -6.330 -13.499 -29.917 1.00 31.12 189 THR A O 1
ATOM 1463 N N . ASP A 1 190 ? -5.839 -14.822 -28.173 1.00 29.31 190 ASP A N 1
ATOM 1464 C CA . ASP A 1 190 ? -6.161 -13.824 -27.172 1.00 29.31 190 ASP A CA 1
ATOM 1465 C C . ASP A 1 190 ? -5.042 -12.785 -27.153 1.00 29.31 190 ASP A C 1
ATOM 1467 O O . ASP A 1 190 ? -3.896 -13.065 -26.798 1.00 29.31 190 ASP A O 1
ATOM 1471 N N . LEU A 1 191 ? -5.381 -11.565 -27.577 1.00 30.58 191 LEU A N 1
ATOM 1472 C CA . LEU A 1 191 ? -4.620 -10.366 -27.244 1.00 30.58 191 LEU A CA 1
ATOM 1473 C C . LEU A 1 191 ? -4.180 -10.481 -25.785 1.00 30.58 191 LEU A C 1
ATOM 1475 O O . LEU A 1 191 ? -5.026 -10.702 -24.921 1.00 30.58 191 LEU A O 1
ATOM 1479 N N . PHE A 1 192 ? -2.882 -10.328 -25.515 1.00 31.36 192 PHE A N 1
ATOM 1480 C CA . PHE A 1 192 ? -2.371 -10.193 -24.157 1.00 31.36 192 PHE A CA 1
ATOM 1481 C C . PHE A 1 192 ? -3.092 -9.011 -23.494 1.00 31.36 192 PHE A C 1
ATOM 1483 O O . PHE A 1 192 ? -2.720 -7.850 -23.659 1.00 31.36 192 PHE A O 1
ATOM 1490 N N . THR A 1 193 ? -4.190 -9.297 -22.803 1.00 27.64 193 THR A N 1
ATOM 1491 C CA . THR A 1 193 ? -4.805 -8.393 -21.848 1.00 27.64 193 THR A CA 1
ATOM 1492 C C . THR A 1 193 ? -4.013 -8.573 -20.563 1.00 27.64 193 THR A C 1
ATOM 1494 O O . THR A 1 193 ? -4.053 -9.681 -20.024 1.00 27.64 193 THR A O 1
ATOM 1497 N N . PRO A 1 194 ? -3.291 -7.550 -20.071 1.00 30.22 194 PRO A N 1
ATOM 1498 C CA . PRO A 1 194 ? -2.601 -7.615 -18.788 1.00 30.22 194 PRO A CA 1
ATOM 1499 C C . PRO A 1 194 ? -3.662 -7.792 -17.701 1.00 30.22 194 PRO A C 1
ATOM 1501 O O . PRO A 1 194 ? -4.312 -6.848 -17.267 1.00 30.22 194 PRO A O 1
ATOM 1504 N N . ASN A 1 195 ? -3.937 -9.047 -17.378 1.00 30.69 195 ASN A N 1
ATOM 1505 C CA . ASN A 1 195 ? -4.950 -9.483 -16.432 1.00 30.69 195 ASN A CA 1
ATOM 1506 C C . ASN A 1 195 ? -4.559 -10.840 -15.834 1.00 30.69 195 ASN A C 1
ATOM 1508 O O . ASN A 1 195 ? -5.431 -11.532 -15.299 1.00 30.69 195 ASN A O 1
ATOM 1512 N N . SER A 1 196 ? -3.276 -11.234 -15.865 1.00 29.73 196 SER A N 1
ATOM 1513 C CA . SER A 1 196 ? -2.839 -12.345 -15.024 1.00 29.73 196 SER A CA 1
ATOM 1514 C C . SER A 1 196 ? -2.715 -11.809 -13.592 1.00 29.73 196 SER A C 1
ATOM 1516 O O . SER A 1 196 ? -1.693 -11.376 -13.067 1.00 29.73 196 SER A O 1
ATOM 1518 N N . ARG A 1 197 ? -3.880 -11.752 -12.938 1.00 39.09 197 ARG A N 1
ATOM 1519 C CA . ARG A 1 197 ? -3.944 -11.778 -11.485 1.00 39.09 197 ARG A CA 1
ATOM 1520 C C . ARG A 1 197 ? -3.240 -13.074 -11.106 1.00 39.09 197 ARG A C 1
ATOM 1522 O O . ARG A 1 197 ? -3.796 -14.141 -11.369 1.00 39.09 197 ARG A O 1
ATOM 1529 N N . PHE A 1 198 ? -2.050 -13.001 -10.505 1.00 35.53 198 PHE A N 1
ATOM 1530 C CA . PHE A 1 198 ? -1.544 -14.133 -9.732 1.00 35.53 198 PHE A CA 1
ATOM 1531 C C . PHE A 1 198 ? -2.714 -14.674 -8.906 1.00 35.53 198 PHE A C 1
ATOM 1533 O O . PHE A 1 198 ? -3.448 -13.857 -8.328 1.00 35.53 198 PHE A O 1
ATOM 1540 N N . PRO A 1 199 ? -2.944 -15.999 -8.872 1.00 39.38 199 PRO A N 1
ATOM 1541 C CA . PRO A 1 199 ? -4.014 -16.537 -8.057 1.00 39.38 199 PRO A CA 1
ATOM 1542 C C . PRO A 1 199 ? -3.797 -16.002 -6.637 1.00 39.38 199 PRO A C 1
ATOM 1544 O O . PRO A 1 199 ? -2.703 -16.186 -6.087 1.00 39.38 199 PRO A O 1
ATOM 1547 N N . PRO A 1 200 ? -4.761 -15.249 -6.074 1.00 53.34 200 PRO A N 1
ATOM 1548 C CA . PRO A 1 200 ? -4.610 -14.731 -4.728 1.00 53.34 200 PRO A CA 1
ATOM 1549 C C . PRO A 1 200 ? -4.311 -15.891 -3.789 1.00 53.34 200 PRO A C 1
ATOM 1551 O O . PRO A 1 200 ? -4.806 -17.001 -3.998 1.00 53.34 200 PRO A O 1
ATOM 1554 N N . ILE A 1 201 ? -3.493 -15.643 -2.765 1.00 51.84 201 ILE A N 1
ATOM 1555 C CA . ILE A 1 201 ? -3.268 -16.644 -1.725 1.00 51.84 201 ILE A CA 1
ATOM 1556 C C . ILE A 1 201 ? -4.646 -17.031 -1.187 1.00 51.84 201 ILE A C 1
ATOM 1558 O O . ILE A 1 201 ? -5.386 -16.174 -0.697 1.00 51.84 201 ILE A O 1
ATOM 1562 N N . MET A 1 202 ? -5.004 -18.311 -1.309 1.00 59.25 202 MET A N 1
ATOM 1563 C CA . MET A 1 202 ? -6.196 -18.828 -0.650 1.00 59.25 202 MET A CA 1
ATOM 1564 C C . MET A 1 202 ? -5.958 -18.737 0.852 1.00 59.25 202 MET A C 1
ATOM 1566 O O . MET A 1 202 ? -5.062 -19.389 1.387 1.00 59.25 202 MET A O 1
ATOM 1570 N N . LEU A 1 203 ? -6.727 -17.873 1.507 1.00 68.00 203 LEU A N 1
ATOM 1571 C CA . LEU A 1 203 ? -6.690 -17.727 2.954 1.00 68.00 203 LEU A CA 1
ATOM 1572 C C . LEU A 1 203 ? -7.407 -18.914 3.582 1.00 68.00 203 LEU A C 1
ATOM 1574 O O . LEU A 1 203 ? -8.435 -19.362 3.073 1.00 68.00 203 LEU A O 1
ATOM 1578 N N . THR A 1 204 ? -6.908 -19.375 4.724 1.00 72.44 204 THR A N 1
ATOM 1579 C CA . THR A 1 204 ? -7.593 -20.404 5.513 1.00 72.44 204 THR A CA 1
ATOM 1580 C C . THR A 1 204 ? -8.982 -19.917 5.940 1.00 72.44 204 THR A C 1
ATOM 1582 O O . THR A 1 204 ? -9.938 -20.690 5.977 1.00 72.44 204 THR A O 1
ATOM 1585 N N . TYR A 1 205 ? -9.103 -18.616 6.226 1.00 73.00 205 TYR A N 1
ATOM 1586 C CA . TYR A 1 205 ? -10.366 -17.945 6.524 1.00 73.00 205 TYR A CA 1
ATOM 1587 C C . TYR A 1 205 ? -10.673 -16.917 5.441 1.00 73.00 205 TYR A C 1
ATOM 1589 O O . TYR A 1 205 ? -10.188 -15.783 5.477 1.00 73.00 205 TYR A O 1
ATOM 1597 N N . GLU A 1 206 ? -11.485 -17.317 4.463 1.00 80.88 206 GLU A N 1
ATOM 1598 C CA . GLU A 1 206 ? -11.897 -16.415 3.395 1.00 80.88 206 GLU A CA 1
ATOM 1599 C C . GLU A 1 206 ? -12.662 -15.207 3.942 1.00 80.88 206 GLU A C 1
ATOM 1601 O O . GLU A 1 206 ? -13.506 -15.304 4.841 1.00 80.88 206 GLU A O 1
ATOM 1606 N N . PHE A 1 207 ? -12.343 -14.048 3.375 1.00 87.50 207 PHE A N 1
ATOM 1607 C CA . PHE A 1 207 ? -13.025 -12.807 3.684 1.00 87.50 207 PHE A CA 1
ATOM 1608 C C . PHE A 1 207 ? -14.445 -12.819 3.122 1.00 87.50 207 PHE A C 1
ATOM 1610 O O . PHE A 1 207 ? -14.658 -13.186 1.964 1.00 87.50 207 PHE A O 1
ATOM 1617 N N . ASN A 1 208 ? -15.408 -12.320 3.896 1.00 88.75 208 ASN A N 1
ATOM 1618 C CA . ASN A 1 208 ? -16.731 -12.009 3.363 1.00 88.75 208 ASN A CA 1
ATOM 1619 C C . ASN A 1 208 ? -16.693 -10.702 2.553 1.00 88.75 208 ASN A C 1
ATOM 1621 O O . ASN A 1 208 ? -16.964 -9.611 3.067 1.00 88.75 208 ASN A O 1
ATOM 1625 N N . LYS A 1 209 ? -16.318 -10.831 1.278 1.00 91.50 209 LYS A N 1
ATOM 1626 C CA . LYS A 1 209 ? -16.218 -9.724 0.321 1.00 91.50 209 LYS A CA 1
ATOM 1627 C C . LYS A 1 209 ? -17.559 -9.011 0.172 1.00 91.50 209 LYS A C 1
ATOM 1629 O O . LYS A 1 209 ? -18.615 -9.626 0.284 1.00 91.50 209 LYS A O 1
ATOM 1634 N N . LEU A 1 210 ? -17.512 -7.715 -0.127 1.00 91.38 210 LEU A N 1
ATOM 1635 C CA . LEU A 1 210 ? -18.714 -7.009 -0.557 1.00 91.38 210 LEU A CA 1
ATOM 1636 C C . LEU A 1 210 ? -19.240 -7.619 -1.862 1.00 91.38 210 LEU A C 1
ATOM 1638 O O . LEU A 1 210 ? -18.456 -7.871 -2.782 1.00 91.38 210 LEU A O 1
ATOM 1642 N N . SER A 1 211 ? -20.558 -7.813 -1.952 1.00 91.25 211 SER A N 1
ATOM 1643 C CA . SER A 1 211 ? -21.204 -8.063 -3.246 1.00 91.25 211 SER A CA 1
ATOM 1644 C C . SER A 1 211 ? -21.088 -6.831 -4.152 1.00 91.25 211 SER A C 1
ATOM 1646 O O . SER A 1 211 ? -20.723 -5.739 -3.706 1.00 91.25 211 SER A O 1
ATOM 1648 N N . SER A 1 212 ? -21.429 -6.976 -5.433 1.00 90.50 212 SER A N 1
ATOM 1649 C CA . SER A 1 212 ? -21.467 -5.842 -6.361 1.00 90.50 212 SER A CA 1
ATOM 1650 C C . SER A 1 212 ? -22.414 -4.737 -5.877 1.00 90.50 212 SER A C 1
ATOM 1652 O O . SER A 1 212 ? -22.029 -3.568 -5.880 1.00 90.50 212 SER A O 1
ATOM 1654 N N . GLU A 1 213 ? -23.600 -5.096 -5.381 1.00 91.88 213 GLU A N 1
ATOM 1655 C CA . GLU A 1 213 ? -24.578 -4.150 -4.831 1.00 91.88 213 GLU A CA 1
ATOM 1656 C C . GLU A 1 213 ? -24.054 -3.470 -3.561 1.00 91.88 213 GLU A C 1
ATOM 1658 O O . GLU A 1 213 ? -24.147 -2.248 -3.423 1.00 91.88 213 GLU A O 1
ATOM 1663 N N . GLU A 1 214 ? -23.448 -4.240 -2.650 1.00 92.31 214 GLU A N 1
ATOM 1664 C CA . GLU A 1 214 ? -22.860 -3.698 -1.423 1.00 92.31 214 GLU A CA 1
ATOM 1665 C C . GLU A 1 214 ? -21.698 -2.743 -1.731 1.00 92.31 214 GLU A C 1
ATOM 1667 O O . GLU A 1 214 ? -21.549 -1.712 -1.071 1.00 92.31 214 GLU A O 1
ATOM 1672 N N . ASN A 1 215 ? -20.879 -3.049 -2.741 1.00 91.50 215 ASN A N 1
ATOM 1673 C CA . ASN A 1 215 ? -19.796 -2.173 -3.178 1.00 91.50 215 ASN A CA 1
ATOM 1674 C C . ASN A 1 215 ? -20.332 -0.878 -3.811 1.00 91.50 215 ASN A C 1
ATOM 1676 O O . ASN A 1 215 ? -19.815 0.203 -3.525 1.00 91.50 215 ASN A O 1
ATOM 1680 N N . GLU A 1 216 ? -21.391 -0.951 -4.622 1.00 91.75 216 GLU A N 1
ATOM 1681 C CA . GLU A 1 216 ? -22.055 0.240 -5.164 1.00 91.75 216 GLU A CA 1
ATOM 1682 C C . GLU A 1 216 ? -22.645 1.130 -4.063 1.00 91.75 216 GLU A C 1
ATOM 1684 O O . GLU A 1 216 ? -22.514 2.358 -4.110 1.00 91.75 216 GLU A O 1
ATOM 1689 N N . GLU A 1 217 ? -23.288 0.534 -3.058 1.00 90.50 217 GLU A N 1
ATOM 1690 C CA . GLU A 1 217 ? -23.820 1.259 -1.905 1.00 90.50 217 GLU A CA 1
ATOM 1691 C C . GLU A 1 217 ? -22.697 1.898 -1.076 1.00 90.50 217 GLU A C 1
ATOM 1693 O O . GLU A 1 217 ? -22.757 3.094 -0.754 1.00 90.50 217 GLU A O 1
ATOM 1698 N N . ASN A 1 218 ? -21.631 1.141 -0.799 1.00 90.25 218 ASN A N 1
ATOM 1699 C CA . ASN A 1 218 ? -20.441 1.640 -0.116 1.00 90.25 218 ASN A CA 1
ATOM 1700 C C . ASN A 1 218 ? -19.840 2.826 -0.884 1.00 90.25 218 ASN A C 1
ATOM 1702 O O . ASN A 1 218 ? -19.592 3.879 -0.303 1.00 90.25 218 ASN A O 1
ATOM 1706 N N . ALA A 1 219 ? -19.704 2.721 -2.209 1.00 90.44 219 ALA A N 1
ATOM 1707 C CA . ALA A 1 219 ? -19.186 3.794 -3.050 1.00 90.44 219 ALA A CA 1
ATOM 1708 C C . ALA A 1 219 ? -20.064 5.058 -3.022 1.00 90.44 219 ALA A C 1
ATOM 1710 O O . ALA A 1 219 ? -19.537 6.167 -3.139 1.00 90.44 21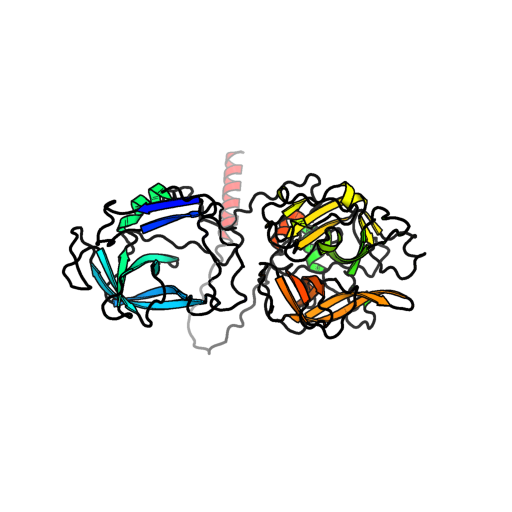9 ALA A O 1
ATOM 1711 N N . LYS A 1 220 ? -21.390 4.947 -2.852 1.00 89.25 220 LYS A N 1
ATOM 1712 C CA . LYS A 1 220 ? -22.314 6.100 -2.755 1.00 89.25 220 LYS A CA 1
ATOM 1713 C C . LYS A 1 220 ? -22.192 6.846 -1.422 1.00 89.25 220 LYS A C 1
ATOM 1715 O O . LYS A 1 220 ? -22.263 8.087 -1.411 1.00 89.25 220 LYS A O 1
ATOM 1720 N N . THR A 1 221 ? -22.005 6.106 -0.333 1.00 87.06 221 THR A N 1
ATOM 1721 C CA . THR A 1 221 ? -22.096 6.598 1.054 1.00 87.06 221 THR A CA 1
ATOM 1722 C C . THR A 1 221 ? -20.745 6.934 1.682 1.00 87.06 221 THR A C 1
ATOM 1724 O O . THR A 1 221 ? -20.679 7.852 2.500 1.00 87.06 221 THR A O 1
ATOM 1727 N N . CYS A 1 222 ? -19.667 6.267 1.267 1.00 91.88 222 CYS A N 1
ATOM 1728 C CA . CYS A 1 222 ? -18.344 6.425 1.861 1.00 91.88 222 CYS A CA 1
ATOM 1729 C C . CYS A 1 222 ? -17.817 7.869 1.821 1.00 91.88 222 CYS A C 1
ATOM 1731 O O . CYS A 1 222 ? -18.177 8.684 0.962 1.00 91.88 222 CYS A O 1
ATOM 1733 N N . GLY A 1 223 ? -16.909 8.178 2.750 1.00 90.69 223 GLY A N 1
ATOM 1734 C CA . GLY A 1 223 ? -16.101 9.399 2.741 1.00 90.69 223 GLY A CA 1
ATOM 1735 C C . GLY A 1 223 ? -16.880 10.700 2.937 1.00 90.69 223 GLY A C 1
ATOM 1736 O O . GLY A 1 223 ? -16.316 11.777 2.733 1.00 90.69 223 GLY A O 1
ATOM 1737 N N . LYS A 1 224 ? -18.156 10.626 3.321 1.00 87.44 224 LYS A N 1
ATOM 1738 C CA . LYS A 1 224 ? -19.003 11.776 3.645 1.00 87.44 224 LYS A CA 1
ATOM 1739 C C . LYS A 1 224 ? -19.101 11.916 5.168 1.00 87.44 224 LYS A C 1
ATOM 1741 O O . LYS A 1 224 ? -19.682 11.038 5.801 1.00 87.44 224 LYS A O 1
ATOM 1746 N N . PRO A 1 225 ? -18.526 12.970 5.774 1.00 79.12 225 PRO A N 1
ATOM 1747 C CA . PRO A 1 225 ? -18.775 13.283 7.179 1.00 79.12 225 PRO A CA 1
ATOM 1748 C C . PRO A 1 225 ? -20.276 13.481 7.422 1.00 79.12 225 PRO A C 1
ATOM 1750 O O . PRO A 1 225 ? -20.941 14.072 6.570 1.00 79.12 225 PRO A O 1
ATOM 1753 N N . SER A 1 226 ? -20.795 13.049 8.576 1.00 70.06 226 SER A N 1
ATOM 1754 C CA . SER A 1 226 ? -22.212 13.244 8.932 1.00 70.06 226 SER A CA 1
ATOM 1755 C C . SER A 1 226 ? -22.588 14.730 8.987 1.00 70.06 226 SER A C 1
ATOM 1757 O O . SER A 1 226 ? -23.699 15.103 8.627 1.00 70.06 226 SER A O 1
ATOM 1759 N N . ASN A 1 227 ? -21.639 15.580 9.395 1.00 77.38 227 ASN A N 1
ATOM 1760 C CA . ASN A 1 227 ? -21.756 17.033 9.379 1.00 77.38 227 ASN A CA 1
ATOM 1761 C C . ASN A 1 227 ? -20.412 17.657 8.940 1.00 77.38 227 ASN A C 1
ATOM 1763 O O . ASN A 1 227 ? -19.474 17.719 9.741 1.00 77.38 227 ASN A O 1
ATOM 1767 N N . PRO A 1 228 ? -20.267 18.081 7.671 1.00 76.25 228 PRO A N 1
ATOM 1768 C CA . PRO A 1 228 ? -19.003 18.596 7.144 1.00 76.25 228 PRO A CA 1
ATOM 1769 C C . PRO A 1 228 ? -18.596 19.959 7.723 1.00 76.25 228 PRO A C 1
ATOM 1771 O O . PRO A 1 228 ? -17.404 20.270 7.702 1.00 76.25 228 PRO A O 1
ATOM 1774 N N . ASP A 1 229 ? -19.549 20.726 8.260 1.00 81.06 229 ASP A N 1
ATOM 1775 C CA . ASP A 1 229 ? -19.325 22.047 8.866 1.00 81.06 229 ASP A CA 1
ATOM 1776 C C . ASP A 1 229 ? -19.148 21.970 10.391 1.00 81.06 229 ASP A C 1
ATOM 1778 O O . ASP A 1 229 ? -19.014 22.986 11.081 1.00 81.06 229 ASP A O 1
ATOM 1782 N N . SER A 1 230 ? -19.131 20.752 10.938 1.00 80.62 230 SER A N 1
ATOM 1783 C CA . SER A 1 230 ? -18.936 20.527 12.361 1.00 80.62 230 SER A CA 1
ATOM 1784 C C . SER A 1 230 ? -17.571 21.002 12.838 1.00 80.62 230 SER A C 1
ATOM 1786 O O . SER A 1 230 ? -16.545 20.820 12.181 1.00 80.62 230 SER A O 1
ATOM 1788 N N . LYS A 1 231 ? -17.543 21.539 14.059 1.00 79.81 231 LYS A N 1
ATOM 1789 C CA . LYS A 1 231 ? -16.298 21.795 14.791 1.00 79.81 231 LYS A CA 1
ATOM 1790 C C . LYS A 1 231 ? -15.811 20.559 15.558 1.00 79.81 231 LYS A C 1
ATOM 1792 O O . LYS A 1 231 ? -14.674 20.562 16.028 1.00 79.81 231 LYS A O 1
ATOM 1797 N N . LEU A 1 232 ? -16.632 19.511 15.692 1.00 77.88 232 LEU A N 1
ATOM 1798 C CA . LEU A 1 232 ? -16.234 18.272 16.359 1.00 77.88 232 LEU A CA 1
ATOM 1799 C C . LEU A 1 232 ? -15.411 17.383 15.421 1.00 77.88 232 LEU A C 1
ATOM 1801 O O . LEU A 1 232 ? -15.902 16.868 14.417 1.00 77.88 232 LEU A O 1
ATOM 1805 N N . GLU A 1 233 ? -14.168 17.095 15.816 1.00 79.75 233 GLU A N 1
ATOM 1806 C CA . GLU A 1 233 ? -13.282 16.172 15.088 1.00 79.75 233 GLU A CA 1
ATOM 1807 C C . GLU A 1 233 ? -13.900 14.767 14.913 1.00 79.75 233 GLU A C 1
ATOM 1809 O O . GLU A 1 233 ? -13.606 14.074 13.933 1.00 79.75 233 GLU A O 1
ATOM 1814 N N . SER A 1 234 ? -14.780 14.348 15.830 1.00 73.62 234 SER A N 1
ATOM 1815 C CA . SER A 1 234 ? -15.462 13.052 15.782 1.00 73.62 234 SER A CA 1
ATOM 1816 C C . SER A 1 234 ? -16.500 12.929 14.668 1.00 73.62 234 SER A C 1
ATOM 1818 O O . SER A 1 234 ? -16.682 11.823 14.154 1.00 73.62 234 SER A O 1
ATOM 1820 N N . GLU A 1 235 ? -17.126 14.041 14.275 1.00 79.38 235 GLU A N 1
ATOM 1821 C CA . GLU A 1 235 ? -18.083 14.130 13.165 1.00 79.38 235 GLU A CA 1
ATOM 1822 C C . GLU A 1 235 ? -17.374 14.317 11.821 1.00 79.38 235 GLU A C 1
ATOM 1824 O O . GLU A 1 235 ? -17.863 13.859 10.791 1.00 79.38 235 GLU A O 1
ATOM 1829 N N . LEU A 1 236 ? -16.184 14.928 11.839 1.00 85.19 236 LEU A N 1
ATOM 1830 C CA . LEU A 1 236 ? -15.346 15.135 10.655 1.00 85.19 236 LEU A CA 1
ATOM 1831 C C . LEU A 1 236 ? -14.566 13.885 10.219 1.00 85.19 236 LEU A C 1
ATOM 1833 O O . LEU A 1 236 ? -14.053 13.846 9.100 1.00 85.19 236 LEU A O 1
ATOM 1837 N N . SER A 1 237 ? -14.437 12.883 11.095 1.00 87.81 237 SER A N 1
ATOM 1838 C CA . SER A 1 237 ? -13.664 11.659 10.834 1.00 87.81 237 SER A CA 1
ATOM 1839 C C . SER A 1 237 ? -14.365 10.365 11.299 1.00 87.81 237 SER A C 1
ATOM 1841 O O . SER A 1 237 ? -13.771 9.566 12.032 1.00 87.81 237 SER A O 1
ATOM 1843 N N . PRO A 1 238 ? -15.619 10.113 10.870 1.00 86.75 238 PRO A N 1
ATOM 1844 C CA . PRO A 1 238 ? -16.457 9.017 11.371 1.00 86.75 238 PRO A CA 1
ATOM 1845 C C . PRO A 1 238 ? -15.924 7.606 11.061 1.00 86.75 238 PRO A C 1
ATOM 1847 O O . PRO A 1 238 ? -16.338 6.640 11.693 1.00 86.75 238 PRO A O 1
ATOM 1850 N N . TRP A 1 239 ? -14.980 7.478 10.131 1.00 90.69 239 TRP A N 1
ATOM 1851 C CA . TRP A 1 239 ? -14.263 6.240 9.790 1.00 90.69 239 TRP A CA 1
ATOM 1852 C C . TRP A 1 239 ? -13.129 5.889 10.761 1.00 90.69 239 TRP A C 1
ATOM 1854 O O . TRP A 1 239 ? -12.550 4.808 10.657 1.00 90.69 239 TRP A O 1
ATOM 1864 N N . THR A 1 240 ? -12.758 6.794 11.671 1.00 89.50 240 THR A N 1
ATOM 1865 C CA . THR A 1 240 ? -11.671 6.550 12.627 1.00 89.50 240 THR A CA 1
ATOM 1866 C C . THR A 1 240 ? -12.145 5.596 13.716 1.00 89.50 240 THR A C 1
ATOM 1868 O O . THR A 1 240 ? -12.966 5.964 14.563 1.00 89.50 240 THR A O 1
ATOM 1871 N N . VAL A 1 241 ? -11.586 4.390 13.708 1.00 87.88 241 VAL A N 1
ATOM 1872 C CA . VAL A 1 241 ? -11.836 3.334 14.696 1.00 87.88 241 VAL A CA 1
ATOM 1873 C C . VAL A 1 241 ? -10.546 3.007 15.446 1.00 87.88 241 VAL A C 1
ATOM 1875 O O . VAL A 1 241 ? -9.455 3.422 15.043 1.00 87.88 241 VAL A O 1
ATOM 1878 N N . THR A 1 242 ? -10.665 2.289 16.559 1.00 86.00 242 THR A N 1
ATOM 1879 C CA . THR A 1 242 ? -9.519 1.938 17.402 1.00 86.00 242 THR A CA 1
ATOM 1880 C C . THR A 1 242 ? -9.287 0.437 17.384 1.00 86.00 242 THR A C 1
ATOM 1882 O O . THR A 1 242 ? -10.194 -0.328 17.702 1.00 86.00 242 THR A O 1
ATOM 1885 N N . LEU A 1 243 ? -8.069 0.009 17.072 1.00 87.50 243 LEU A N 1
ATOM 1886 C CA . LEU A 1 243 ? -7.630 -1.363 17.281 1.00 87.50 243 LEU A CA 1
ATOM 1887 C C . LEU A 1 243 ? -7.060 -1.516 18.689 1.00 87.50 243 LEU A C 1
ATOM 1889 O O . LEU A 1 243 ? -6.243 -0.704 19.122 1.00 87.50 243 LEU A O 1
ATOM 1893 N N . LYS A 1 244 ? -7.460 -2.584 19.372 1.00 86.19 244 LYS A N 1
ATOM 1894 C CA . LYS A 1 244 ? -6.849 -3.058 20.609 1.00 86.19 244 LYS A CA 1
ATOM 1895 C C . LYS A 1 244 ? -6.263 -4.440 20.372 1.00 86.19 244 LYS A C 1
ATOM 1897 O O . LYS A 1 244 ? -6.973 -5.333 19.905 1.00 86.19 244 LYS A O 1
ATOM 1902 N N . VAL A 1 245 ? -5.010 -4.616 20.771 1.00 85.31 245 VAL A N 1
ATOM 1903 C CA . VAL A 1 245 ? -4.323 -5.910 20.761 1.00 85.31 245 VAL A CA 1
ATOM 1904 C C . VAL A 1 245 ? -3.999 -6.312 22.196 1.00 85.31 245 VAL A C 1
ATOM 1906 O O . VAL A 1 245 ? -3.461 -5.518 22.972 1.00 85.31 245 VAL A O 1
ATOM 1909 N N . GLU A 1 246 ? -4.385 -7.529 22.574 1.00 80.62 246 GLU A N 1
ATOM 1910 C CA . GLU A 1 246 ? -4.068 -8.106 23.879 1.00 80.62 246 GLU A CA 1
ATOM 1911 C C . GLU A 1 246 ? -2.650 -8.694 23.868 1.00 80.62 246 GLU A C 1
ATOM 1913 O O . GLU A 1 246 ? -2.361 -9.647 23.141 1.00 80.62 246 GLU A O 1
ATOM 1918 N N . ASN A 1 247 ? -1.770 -8.128 24.695 1.00 70.25 247 ASN A N 1
ATOM 1919 C CA . ASN A 1 247 ? -0.401 -8.606 24.868 1.00 70.25 247 ASN A CA 1
ATOM 1920 C C . ASN A 1 247 ? -0.333 -9.707 25.930 1.00 70.25 247 ASN A C 1
ATOM 1922 O O . ASN A 1 247 ? -1.025 -9.643 26.950 1.00 70.25 247 ASN A O 1
ATOM 1926 N N . ALA A 1 248 ? 0.541 -10.692 25.719 1.00 59.22 248 ALA A N 1
ATOM 1927 C CA . ALA A 1 248 ? 0.961 -11.590 26.784 1.00 59.22 248 ALA A CA 1
ATOM 1928 C C . ALA A 1 248 ? 1.584 -10.768 27.933 1.00 59.22 248 ALA A C 1
ATOM 1930 O O . ALA A 1 248 ? 2.318 -9.812 27.667 1.00 59.22 248 ALA A O 1
ATOM 1931 N N . PRO A 1 249 ? 1.297 -11.097 29.203 1.00 52.19 249 PRO A N 1
ATOM 1932 C CA . PRO A 1 249 ? 1.849 -10.365 30.334 1.00 52.19 249 PRO A CA 1
ATOM 1933 C C . PRO A 1 249 ? 3.376 -10.506 30.362 1.00 52.19 249 PRO A C 1
ATOM 1935 O O . PRO A 1 249 ? 3.910 -11.581 30.623 1.00 52.19 249 PRO A O 1
ATOM 1938 N N . THR A 1 250 ? 4.095 -9.414 30.109 1.00 45.50 250 THR A N 1
ATOM 1939 C CA . THR A 1 250 ? 5.522 -9.304 30.431 1.00 45.50 250 THR A CA 1
ATOM 1940 C C . THR A 1 250 ? 5.640 -8.761 31.854 1.00 45.50 250 THR A C 1
ATOM 1942 O O . THR A 1 250 ? 5.602 -7.547 32.072 1.00 45.50 250 THR A O 1
ATOM 1945 N N . GLY A 1 251 ? 5.710 -9.657 32.842 1.00 51.97 251 GLY A N 1
ATOM 1946 C CA . GLY A 1 251 ? 5.718 -9.283 3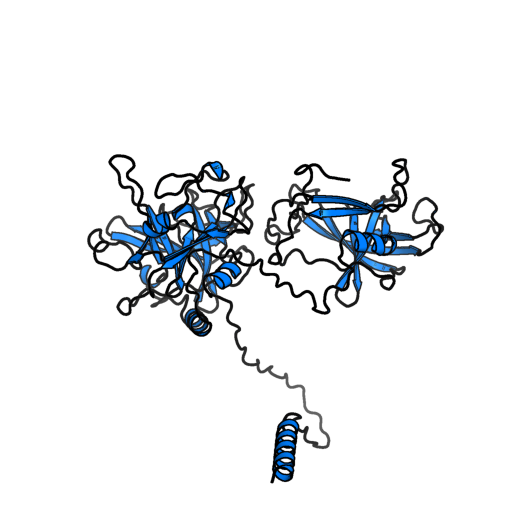4.263 1.00 51.97 251 GLY A CA 1
ATOM 1947 C C . GLY A 1 251 ? 4.401 -8.634 34.725 1.00 51.97 251 GLY A C 1
ATOM 1948 O O . GLY A 1 251 ? 3.324 -9.050 34.308 1.00 51.97 251 GLY A O 1
ATOM 1949 N N . ASN A 1 252 ? 4.480 -7.595 35.568 1.00 32.69 252 ASN A N 1
ATOM 1950 C CA . ASN A 1 252 ? 3.325 -6.928 36.205 1.00 32.69 252 ASN A CA 1
ATOM 1951 C C . ASN A 1 252 ? 2.607 -5.870 35.341 1.00 32.69 252 ASN A C 1
ATOM 1953 O O . ASN A 1 252 ? 1.771 -5.128 35.853 1.00 32.69 252 ASN A O 1
ATOM 1957 N N . THR A 1 253 ? 2.906 -5.765 34.043 1.00 37.78 253 THR A N 1
ATOM 1958 C CA . THR A 1 253 ? 2.252 -4.772 33.174 1.00 37.78 253 THR A CA 1
ATOM 1959 C C . THR A 1 253 ? 1.582 -5.443 31.982 1.00 37.78 253 THR A C 1
ATOM 1961 O O . THR A 1 253 ? 2.238 -5.988 31.099 1.00 37.78 253 THR A O 1
ATOM 1964 N N . THR A 1 254 ? 0.250 -5.386 31.937 1.00 43.69 254 THR A N 1
ATOM 1965 C CA . THR A 1 254 ? -0.525 -5.621 30.714 1.00 43.69 254 THR A CA 1
ATOM 1966 C C . THR A 1 254 ? -0.513 -4.328 29.901 1.00 43.69 254 THR A C 1
ATOM 1968 O O . THR A 1 254 ? -1.424 -3.506 29.980 1.00 43.69 254 THR A O 1
ATOM 1971 N N . SER A 1 255 ? 0.559 -4.083 29.146 1.00 49.75 255 SER A N 1
ATOM 1972 C CA . SER A 1 255 ? 0.604 -2.931 28.243 1.00 49.75 255 SER A CA 1
ATOM 1973 C C . SER A 1 255 ? -0.386 -3.166 27.094 1.00 49.75 255 SER A C 1
ATOM 1975 O O . SER A 1 255 ? -0.172 -3.999 26.223 1.00 49.75 255 SER A O 1
ATOM 1977 N N . GLN A 1 256 ? -1.534 -2.487 27.119 1.00 58.59 256 GLN A N 1
ATOM 1978 C CA . GLN A 1 256 ? -2.501 -2.527 26.019 1.00 58.59 256 GLN A CA 1
ATOM 1979 C C . GLN A 1 256 ? -2.017 -1.597 24.904 1.00 58.59 256 GLN A C 1
ATOM 1981 O O . GLN A 1 256 ? -1.771 -0.416 25.160 1.00 58.59 256 GLN A O 1
ATOM 1986 N N . ILE A 1 257 ? -1.907 -2.103 23.673 1.00 64.94 257 ILE A N 1
ATOM 1987 C CA . ILE A 1 257 ? -1.594 -1.264 22.512 1.00 64.94 257 ILE A CA 1
ATOM 1988 C C . ILE A 1 257 ? -2.906 -0.853 21.854 1.00 64.94 257 ILE A C 1
ATOM 1990 O O . ILE A 1 257 ? -3.662 -1.689 21.357 1.00 64.94 257 ILE A O 1
ATOM 1994 N N . TRP A 1 258 ? -3.163 0.452 21.881 1.00 75.12 258 TRP A N 1
ATOM 1995 C CA . TRP A 1 258 ? -4.263 1.087 21.171 1.00 75.12 258 TRP A CA 1
ATOM 1996 C C . TRP A 1 258 ? -3.701 1.756 19.920 1.00 75.12 258 TRP A C 1
ATOM 1998 O O . TRP A 1 258 ? -2.817 2.610 20.009 1.00 75.12 258 TRP A O 1
ATOM 2008 N N . THR A 1 259 ? -4.190 1.363 18.749 1.00 82.31 259 THR A N 1
ATOM 2009 C CA . THR A 1 259 ? -3.737 1.912 17.465 1.00 82.31 259 THR A CA 1
ATOM 2010 C C . THR A 1 259 ? -4.922 2.483 16.706 1.00 82.31 259 THR A C 1
ATOM 2012 O O . THR A 1 259 ? -6.010 1.910 16.709 1.00 82.31 259 THR A O 1
ATOM 2015 N N . SER A 1 260 ? -4.736 3.636 16.064 1.00 87.94 260 SER A N 1
ATOM 2016 C CA . SER A 1 260 ? -5.775 4.175 15.195 1.00 87.94 260 SER A CA 1
ATOM 2017 C C . SER A 1 260 ? -5.868 3.336 13.921 1.00 87.94 260 SER A C 1
ATOM 2019 O O . SER A 1 260 ? -4.887 2.809 13.402 1.00 87.94 260 SER A O 1
ATOM 2021 N N . SER A 1 261 ? -7.092 3.126 13.461 1.00 90.94 261 SER A N 1
ATOM 2022 C CA . SER A 1 261 ? -7.399 2.320 12.285 1.00 90.94 261 SER A CA 1
ATOM 2023 C C . SER A 1 261 ? -8.550 2.956 11.521 1.00 90.94 261 SER A C 1
ATOM 2025 O O . SER A 1 261 ? -9.202 3.893 12.003 1.00 90.94 261 SER A O 1
ATOM 2027 N N . THR A 1 262 ? -8.795 2.460 10.316 1.00 94.38 262 THR A N 1
ATOM 2028 C CA . THR A 1 262 ? -9.719 3.100 9.385 1.00 94.38 262 THR A CA 1
ATOM 2029 C C . THR A 1 262 ? -10.756 2.106 8.891 1.00 94.38 262 THR A C 1
ATOM 2031 O O . THR A 1 262 ? -10.411 1.083 8.307 1.00 94.38 262 THR A O 1
ATOM 2034 N N . LEU A 1 263 ? -12.034 2.410 9.108 1.00 93.81 263 LEU A N 1
ATOM 2035 C CA . LEU A 1 263 ? -13.155 1.654 8.557 1.00 93.81 263 LEU A CA 1
ATOM 2036 C C . LEU A 1 263 ? -13.310 1.975 7.063 1.00 93.81 263 LEU A C 1
ATOM 2038 O O . LEU A 1 263 ? -13.520 3.135 6.715 1.00 93.81 263 LEU A O 1
ATOM 2042 N N . ILE A 1 264 ? -13.218 0.967 6.193 1.00 95.12 264 ILE A N 1
ATOM 2043 C CA . ILE A 1 264 ? -13.244 1.123 4.719 1.00 95.12 264 ILE A CA 1
ATOM 2044 C C . ILE A 1 264 ? -14.497 0.516 4.066 1.00 95.12 264 ILE A C 1
ATOM 2046 O O . ILE A 1 264 ? -14.799 0.782 2.906 1.00 95.12 264 ILE A O 1
ATOM 2050 N N . SER A 1 265 ? -15.259 -0.275 4.823 1.00 93.81 265 SER A N 1
ATOM 2051 C CA . SER A 1 265 ? -16.631 -0.674 4.491 1.00 93.81 265 SER A CA 1
ATOM 2052 C C . SER A 1 265 ? -17.382 -1.053 5.765 1.00 93.81 265 SER A C 1
ATOM 2054 O O . SER A 1 265 ? -16.823 -0.963 6.856 1.00 93.81 265 SER A O 1
ATOM 2056 N N . LYS A 1 266 ? -18.610 -1.560 5.642 1.00 91.00 266 LYS A N 1
ATOM 2057 C CA . LYS A 1 266 ? -19.399 -2.018 6.788 1.00 91.00 266 LYS A CA 1
ATOM 2058 C C . LYS A 1 266 ? -18.773 -3.155 7.605 1.00 91.00 266 LYS A C 1
ATOM 2060 O O . LYS A 1 266 ? -19.205 -3.379 8.722 1.00 91.00 266 LYS A O 1
ATOM 2065 N N . ARG A 1 267 ? -17.764 -3.868 7.103 1.00 92.88 267 ARG A N 1
ATOM 2066 C CA . ARG A 1 267 ? -17.130 -4.977 7.849 1.00 92.88 267 ARG A CA 1
ATOM 2067 C C . ARG A 1 267 ? -15.615 -5.071 7.700 1.00 92.88 267 ARG A C 1
ATOM 2069 O O . ARG A 1 267 ? -15.006 -5.987 8.240 1.00 92.88 267 ARG A O 1
ATOM 2076 N N . HIS A 1 268 ? -15.005 -4.118 6.998 1.00 95.44 268 HIS A N 1
ATOM 2077 C CA . HIS A 1 268 ? -13.575 -4.136 6.705 1.00 95.44 268 HIS A CA 1
ATOM 2078 C C . HIS A 1 268 ? -12.869 -2.930 7.319 1.00 95.44 268 HIS A C 1
ATOM 2080 O O . HIS A 1 268 ? -13.311 -1.787 7.155 1.00 95.44 268 HIS A O 1
ATOM 2086 N N . VAL A 1 269 ? -11.753 -3.190 7.994 1.00 95.38 269 VAL A N 1
ATOM 2087 C CA . VAL A 1 269 ? -10.910 -2.194 8.661 1.00 95.38 269 VAL A CA 1
ATOM 2088 C C . VAL A 1 269 ? -9.477 -2.365 8.184 1.00 95.38 269 VAL A C 1
ATOM 2090 O O . VAL A 1 269 ? -8.998 -3.486 8.058 1.00 95.38 269 VAL A O 1
ATOM 2093 N N . VAL A 1 270 ? -8.784 -1.259 7.938 1.00 96.12 270 VAL A N 1
ATOM 2094 C CA . VAL A 1 270 ? -7.358 -1.259 7.608 1.00 96.12 270 VAL A CA 1
ATOM 2095 C C . VAL A 1 270 ? -6.556 -0.592 8.720 1.00 96.12 270 VAL A C 1
ATOM 2097 O O . VAL A 1 270 ? -6.973 0.418 9.296 1.00 96.12 270 VAL A O 1
ATOM 2100 N N . VAL A 1 271 ? -5.400 -1.169 9.030 1.00 93.94 271 VAL A N 1
ATOM 2101 C CA . VAL A 1 271 ? -4.464 -0.676 10.043 1.00 93.94 271 VAL A CA 1
ATOM 2102 C C . VAL A 1 271 ? -3.028 -0.833 9.553 1.00 93.94 271 VAL A C 1
ATOM 2104 O O . VAL A 1 271 ? -2.744 -1.682 8.714 1.00 93.94 271 VAL A O 1
ATOM 2107 N N . ALA A 1 272 ? -2.105 -0.020 10.060 1.00 91.62 272 ALA A N 1
ATOM 2108 C CA . ALA A 1 272 ? -0.685 -0.211 9.801 1.00 91.62 272 ALA A CA 1
ATOM 2109 C C . ALA A 1 272 ? -0.197 -1.543 10.389 1.00 91.62 272 ALA A C 1
ATOM 2111 O O . ALA A 1 272 ? -0.598 -1.930 11.488 1.00 91.62 272 ALA A O 1
ATOM 2112 N N . ALA A 1 273 ? 0.710 -2.224 9.691 1.00 90.38 273 ALA A N 1
ATOM 2113 C CA . ALA A 1 273 ? 1.165 -3.545 10.109 1.00 90.38 273 ALA A CA 1
ATOM 2114 C C . ALA A 1 273 ? 1.901 -3.555 11.457 1.00 90.38 273 ALA A C 1
ATOM 2116 O O . ALA A 1 273 ? 1.831 -4.554 12.178 1.00 90.38 273 ALA A O 1
ATOM 2117 N N . PHE A 1 274 ? 2.493 -2.420 11.858 1.00 85.19 274 PHE A N 1
ATOM 2118 C CA . PHE A 1 274 ? 3.131 -2.287 13.168 1.00 85.19 274 PHE A CA 1
ATOM 2119 C C . PHE A 1 274 ? 2.178 -2.545 14.349 1.00 85.19 274 PHE A C 1
ATOM 2121 O O . PHE A 1 274 ? 2.630 -2.815 15.459 1.00 85.19 274 PHE A O 1
ATOM 2128 N N . ALA A 1 275 ? 0.860 -2.475 14.122 1.00 86.38 275 ALA A N 1
ATOM 2129 C CA . ALA A 1 275 ? -0.142 -2.737 15.148 1.00 86.38 275 ALA A CA 1
ATOM 2130 C C . ALA A 1 275 ? -0.137 -4.196 15.634 1.00 86.38 275 ALA A C 1
ATOM 2132 O O . ALA A 1 275 ? -0.458 -4.449 16.792 1.00 86.38 275 ALA A O 1
ATOM 2133 N N . LEU A 1 276 ? 0.242 -5.148 14.772 1.00 88.31 276 LEU A N 1
ATOM 2134 C CA . LEU A 1 276 ? 0.353 -6.572 15.122 1.00 88.31 276 LEU A CA 1
ATOM 2135 C C . LEU A 1 276 ? 1.780 -7.115 15.006 1.00 88.31 276 LEU A C 1
ATOM 2137 O O . LEU A 1 276 ? 2.065 -8.171 15.571 1.00 88.31 276 LEU A O 1
ATOM 2141 N N . MET A 1 277 ? 2.679 -6.412 14.317 1.00 87.19 277 MET A N 1
ATOM 2142 C CA . MET A 1 277 ? 4.047 -6.857 14.054 1.00 87.19 277 MET A CA 1
ATOM 2143 C C . MET A 1 277 ? 5.049 -5.758 14.407 1.00 87.19 277 MET A C 1
ATOM 2145 O O . MET A 1 277 ? 5.143 -4.765 13.702 1.00 87.19 277 MET A O 1
ATOM 2149 N N . ASN A 1 278 ? 5.836 -5.926 15.467 1.00 78.69 278 ASN A N 1
ATOM 2150 C CA . ASN A 1 278 ? 6.839 -4.936 15.861 1.00 78.69 278 ASN A CA 1
ATOM 2151 C C . ASN A 1 278 ? 8.250 -5.429 15.529 1.00 78.69 278 ASN A C 1
ATOM 2153 O O . ASN A 1 278 ? 8.572 -6.591 15.758 1.00 78.69 278 ASN A O 1
ATOM 2157 N N . GLY A 1 279 ? 9.102 -4.551 15.011 1.00 73.44 279 GLY A N 1
ATOM 2158 C CA . GLY A 1 279 ? 10.482 -4.861 14.657 1.00 73.44 279 GLY A CA 1
ATOM 2159 C C . GLY A 1 279 ? 11.292 -3.591 14.437 1.00 73.44 279 GLY A C 1
ATOM 2160 O O . GLY A 1 279 ? 10.744 -2.497 14.293 1.00 73.44 279 GLY A O 1
ATOM 2161 N N . LYS A 1 280 ? 12.613 -3.740 14.413 1.00 69.88 280 LYS A N 1
ATOM 2162 C CA . LYS A 1 280 ? 13.533 -2.669 14.046 1.00 69.88 280 LYS A CA 1
ATOM 2163 C C . LYS A 1 280 ? 13.379 -2.351 12.559 1.00 69.88 280 LYS A C 1
ATOM 2165 O O . LYS A 1 280 ? 13.232 -3.237 11.719 1.00 69.88 280 LYS A O 1
ATOM 2170 N N . GLU A 1 281 ? 13.423 -1.066 12.233 1.00 64.12 281 GLU A N 1
ATOM 2171 C CA . GLU A 1 281 ? 13.302 -0.601 10.856 1.00 64.12 281 GLU A CA 1
ATOM 2172 C C . GLU A 1 281 ? 14.435 -1.135 9.959 1.00 64.12 281 GLU A C 1
ATOM 2174 O O . GLU A 1 281 ? 15.625 -0.972 10.248 1.00 64.12 281 GLU A O 1
ATOM 2179 N N . GLY A 1 282 ? 14.041 -1.747 8.839 1.00 60.84 282 GLY A N 1
ATOM 2180 C CA . GLY A 1 282 ? 14.918 -2.381 7.848 1.00 60.84 282 GLY A CA 1
ATOM 2181 C C . GLY A 1 282 ? 15.612 -3.652 8.325 1.00 60.84 282 GLY A C 1
ATOM 2182 O O . GLY A 1 282 ? 16.714 -3.930 7.865 1.00 60.84 282 GLY A O 1
ATOM 2183 N N . ASP A 1 283 ? 15.011 -4.376 9.271 1.00 67.38 283 ASP A N 1
ATOM 2184 C CA . ASP A 1 283 ? 15.452 -5.721 9.635 1.00 67.38 283 ASP A CA 1
ATOM 2185 C C . ASP A 1 283 ? 14.261 -6.628 9.998 1.00 67.38 283 ASP A C 1
ATOM 2187 O O . ASP A 1 283 ? 13.841 -6.706 11.160 1.00 67.38 283 ASP A O 1
ATOM 2191 N N . TRP A 1 284 ? 13.734 -7.368 9.015 1.00 70.50 284 TRP A N 1
ATOM 2192 C CA . TRP A 1 284 ? 12.672 -8.356 9.248 1.00 70.50 284 TRP A CA 1
ATOM 2193 C C . TRP A 1 284 ? 13.043 -9.451 10.240 1.00 70.50 284 TRP A C 1
ATOM 2195 O O . TRP A 1 284 ? 12.152 -10.015 10.877 1.00 70.50 284 TRP A O 1
ATOM 2205 N N . ASN A 1 285 ? 14.329 -9.760 10.438 1.00 72.88 285 ASN A N 1
ATOM 2206 C CA . ASN A 1 285 ? 14.713 -10.794 11.399 1.00 72.88 285 ASN A CA 1
ATOM 2207 C C . ASN A 1 285 ? 14.391 -10.404 12.838 1.00 72.88 285 ASN A C 1
ATOM 2209 O O . ASN A 1 285 ? 14.296 -11.284 13.703 1.00 72.88 285 ASN A O 1
ATOM 2213 N N . THR A 1 286 ? 14.166 -9.116 13.088 1.00 79.06 286 THR A N 1
ATOM 2214 C CA . THR A 1 286 ? 13.720 -8.588 14.378 1.00 79.06 286 THR A CA 1
ATOM 2215 C C . THR A 1 286 ? 12.206 -8.543 14.522 1.00 79.06 286 THR A C 1
ATOM 2217 O O . THR A 1 286 ? 11.727 -8.333 15.632 1.00 79.06 286 THR A O 1
ATOM 2220 N N . VAL A 1 287 ? 11.444 -8.772 13.447 1.00 83.69 287 VAL A N 1
ATOM 2221 C CA . VAL A 1 287 ? 9.987 -8.641 13.480 1.00 83.69 287 VAL A CA 1
ATOM 2222 C C . VAL A 1 287 ? 9.386 -9.763 14.323 1.00 83.69 287 VAL A C 1
ATOM 2224 O O . VAL A 1 287 ? 9.683 -10.954 14.148 1.00 83.69 287 VAL A O 1
ATOM 2227 N N . ARG A 1 288 ? 8.569 -9.356 15.292 1.00 87.25 288 ARG A N 1
ATOM 2228 C CA . ARG A 1 288 ? 7.858 -10.203 16.243 1.00 87.25 288 ARG A CA 1
ATOM 2229 C C . ARG A 1 288 ? 6.374 -9.882 16.232 1.00 87.25 288 ARG A C 1
ATOM 2231 O O . ARG A 1 288 ? 5.982 -8.722 16.103 1.00 87.25 288 ARG A O 1
ATOM 2238 N N . TRP A 1 289 ? 5.560 -10.904 16.447 1.00 88.69 289 TRP A N 1
ATOM 2239 C CA . TRP A 1 289 ? 4.153 -10.731 16.761 1.00 88.69 289 TRP A CA 1
ATOM 2240 C C . TRP A 1 289 ? 4.013 -9.983 18.082 1.00 88.69 289 TRP A C 1
ATOM 2242 O O . TRP A 1 289 ? 4.554 -10.391 19.107 1.00 88.69 289 TRP A O 1
ATOM 2252 N N . VAL A 1 290 ? 3.274 -8.880 18.061 1.00 85.88 290 VAL A N 1
ATOM 2253 C CA . VAL A 1 290 ? 2.969 -8.072 19.247 1.00 85.88 290 VAL A CA 1
ATOM 2254 C C . VAL A 1 290 ? 2.329 -8.906 20.375 1.00 85.88 290 VAL A C 1
ATOM 2256 O O . VAL A 1 290 ? 2.763 -8.758 21.517 1.00 85.88 290 VAL A O 1
ATOM 2259 N N . PRO A 1 291 ? 1.374 -9.826 20.108 1.00 85.25 2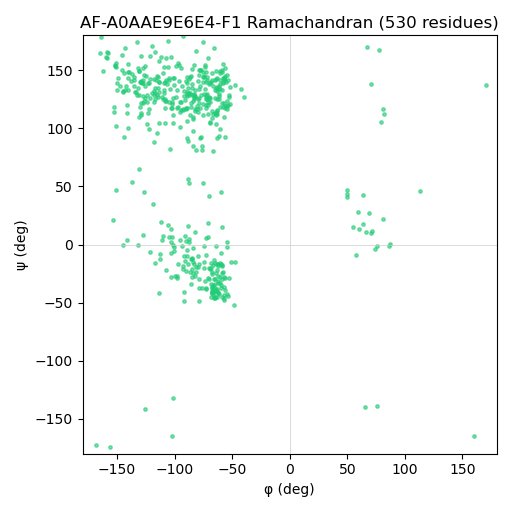91 PRO A N 1
ATOM 2260 C CA . PRO A 1 291 ? 0.673 -10.525 21.185 1.00 85.25 291 PRO A CA 1
ATOM 2261 C C . PRO A 1 291 ? 1.501 -11.495 22.036 1.00 85.25 291 PRO A C 1
ATOM 2263 O O . PRO A 1 291 ? 1.060 -11.837 23.134 1.00 85.25 291 PRO A O 1
ATOM 2266 N N . ASP A 1 292 ? 2.620 -12.027 21.539 1.00 85.06 292 ASP A N 1
ATOM 2267 C CA . ASP A 1 292 ? 3.416 -13.045 22.251 1.00 85.06 292 ASP A CA 1
ATOM 2268 C C . ASP A 1 292 ? 4.936 -12.945 22.044 1.00 85.06 292 ASP A C 1
ATOM 2270 O O . ASP A 1 292 ? 5.687 -13.741 22.607 1.00 85.06 292 ASP A O 1
ATOM 2274 N N . GLY A 1 293 ? 5.408 -11.985 21.250 1.00 85.00 293 GLY A N 1
ATOM 2275 C CA . GLY A 1 293 ? 6.825 -11.790 20.976 1.00 85.00 293 GLY A CA 1
ATOM 2276 C C . GLY A 1 293 ? 7.463 -12.876 20.105 1.00 85.00 293 GLY A C 1
ATOM 2277 O O . GLY A 1 293 ? 8.689 -12.882 19.984 1.00 85.00 293 GLY A O 1
ATOM 2278 N N . LYS A 1 294 ? 6.696 -13.793 19.492 1.00 89.75 294 LYS A N 1
ATOM 2279 C CA . LYS A 1 294 ? 7.253 -14.824 18.599 1.00 89.75 294 LYS A CA 1
ATOM 2280 C C . LYS A 1 294 ? 7.696 -14.232 17.267 1.00 89.75 294 LYS A C 1
ATOM 2282 O O . LYS A 1 294 ? 7.114 -13.269 16.776 1.00 89.75 294 LYS A O 1
ATOM 2287 N N . LYS A 1 295 ? 8.738 -14.818 16.666 1.00 88.81 295 LYS A N 1
ATOM 2288 C CA . LYS A 1 295 ? 9.237 -14.408 15.345 1.00 88.81 295 LYS A CA 1
ATOM 2289 C C . LYS A 1 295 ? 8.164 -14.630 14.279 1.00 88.81 295 LYS A C 1
ATOM 2291 O O . LYS A 1 295 ? 7.546 -15.690 14.238 1.00 88.81 295 LYS A O 1
ATOM 2296 N N . VAL A 1 296 ? 7.966 -13.625 13.426 1.00 87.81 296 VAL A N 1
ATOM 2297 C CA . VAL A 1 296 ? 7.107 -13.749 12.243 1.00 87.81 296 VAL A CA 1
ATOM 2298 C C . VAL A 1 296 ? 7.810 -14.640 11.217 1.00 87.81 296 VAL A C 1
ATOM 2300 O O . VAL A 1 296 ? 8.989 -14.440 10.918 1.00 87.81 296 VAL A O 1
ATOM 2303 N N . ASP A 1 297 ? 7.101 -15.644 10.703 1.00 85.88 297 ASP A N 1
ATOM 2304 C CA . ASP A 1 297 ? 7.614 -16.542 9.668 1.00 85.88 297 ASP A CA 1
ATOM 2305 C C . ASP A 1 297 ? 7.430 -15.920 8.281 1.00 85.88 297 ASP A C 1
ATOM 2307 O O . ASP A 1 297 ? 6.365 -15.999 7.670 1.00 85.88 297 ASP A O 1
ATOM 2311 N N . MET A 1 298 ? 8.504 -15.309 7.789 1.00 74.19 298 MET A N 1
ATOM 2312 C CA . MET A 1 298 ? 8.522 -14.587 6.518 1.00 74.19 298 MET A CA 1
ATOM 2313 C C . MET A 1 298 ? 8.378 -15.471 5.287 1.00 74.19 298 MET A C 1
ATOM 2315 O O . MET A 1 298 ? 7.958 -14.977 4.246 1.00 74.19 298 MET A O 1
ATOM 2319 N N . SER A 1 299 ? 8.653 -16.774 5.390 1.00 75.62 299 SER A N 1
ATOM 2320 C CA . SER A 1 299 ? 8.465 -17.695 4.260 1.00 75.62 299 SER A CA 1
ATOM 2321 C C . SER A 1 299 ? 6.995 -17.805 3.818 1.00 75.62 299 SER A C 1
ATOM 2323 O O . SER A 1 299 ? 6.693 -18.252 2.705 1.00 75.62 299 SER A O 1
ATOM 2325 N N . LYS A 1 300 ? 6.077 -17.362 4.689 1.00 82.06 300 LYS A N 1
ATOM 2326 C CA . LYS A 1 300 ? 4.636 -17.283 4.443 1.00 82.06 300 LYS A CA 1
ATOM 2327 C C . LYS A 1 300 ? 4.204 -15.996 3.738 1.00 82.06 300 LYS A C 1
ATOM 2329 O O . LYS A 1 300 ? 3.067 -15.934 3.281 1.00 82.06 300 LYS A O 1
ATOM 2334 N N . CYS A 1 301 ? 5.076 -14.993 3.636 1.00 78.56 301 CYS A N 1
ATOM 2335 C CA . CYS A 1 301 ? 4.816 -13.770 2.884 1.00 78.56 301 CYS A CA 1
ATOM 2336 C C . CYS A 1 301 ? 5.161 -14.014 1.413 1.00 78.56 301 CYS A C 1
ATOM 2338 O O . CYS A 1 301 ? 6.330 -14.161 1.058 1.00 78.56 301 CYS A O 1
ATOM 2340 N N . ARG A 1 302 ? 4.144 -14.108 0.555 1.00 70.69 302 ARG A N 1
ATOM 2341 C CA . ARG A 1 302 ? 4.305 -14.360 -0.884 1.00 70.69 302 ARG A CA 1
ATOM 2342 C C . ARG A 1 302 ? 3.525 -13.320 -1.667 1.00 70.69 302 ARG A C 1
ATOM 2344 O O . ARG A 1 302 ? 2.418 -12.967 -1.278 1.00 70.69 302 ARG A O 1
ATOM 2351 N N . ASN A 1 303 ? 4.091 -12.829 -2.766 1.00 68.19 303 ASN A N 1
ATOM 2352 C CA . ASN A 1 303 ? 3.440 -11.840 -3.634 1.00 68.19 303 ASN A CA 1
ATOM 2353 C C . ASN A 1 303 ? 2.872 -10.640 -2.853 1.00 68.19 303 ASN A C 1
ATOM 2355 O O . ASN A 1 303 ? 1.741 -10.223 -3.087 1.00 68.19 303 ASN A O 1
ATOM 2359 N N . ASN A 1 304 ? 3.638 -10.116 -1.889 1.00 75.44 304 ASN A N 1
ATOM 2360 C CA . ASN A 1 304 ? 3.242 -8.996 -1.028 1.00 75.44 304 ASN A CA 1
ATOM 2361 C C . ASN A 1 304 ? 2.036 -9.258 -0.102 1.00 75.44 304 ASN A C 1
ATOM 2363 O O . ASN A 1 304 ? 1.428 -8.314 0.407 1.00 75.44 304 ASN A O 1
ATOM 2367 N N . VAL A 1 305 ? 1.680 -10.528 0.125 1.00 81.06 305 VAL A N 1
ATOM 2368 C CA . VAL A 1 305 ? 0.539 -10.942 0.946 1.00 81.06 305 VAL A CA 1
ATOM 2369 C C . VAL A 1 305 ? 0.954 -12.006 1.964 1.00 81.06 305 VAL A C 1
ATOM 2371 O O . VAL A 1 305 ? 1.714 -12.923 1.655 1.00 81.06 305 VAL A O 1
ATOM 2374 N N . MET A 1 306 ? 0.432 -11.908 3.188 1.00 87.56 306 MET A N 1
ATOM 2375 C CA . MET A 1 306 ? 0.632 -12.917 4.234 1.00 87.56 306 MET A CA 1
ATOM 2376 C C . MET A 1 306 ? -0.624 -13.066 5.098 1.00 87.56 306 MET A C 1
ATOM 2378 O O . MET A 1 306 ? -1.177 -12.078 5.577 1.00 87.56 306 MET A O 1
ATOM 2382 N N . GLU A 1 307 ? -1.070 -14.299 5.332 1.00 89.50 307 GLU A N 1
ATOM 2383 C CA . GLU A 1 307 ? -2.173 -14.571 6.261 1.00 89.50 307 GLU A CA 1
ATOM 2384 C C . GLU A 1 307 ? -1.745 -14.308 7.714 1.00 89.50 307 GLU A C 1
ATOM 2386 O O . GLU A 1 307 ? -0.637 -14.663 8.127 1.00 89.50 307 GLU A O 1
ATOM 2391 N N . ILE A 1 308 ? -2.629 -13.693 8.505 1.00 91.75 308 ILE A N 1
ATOM 2392 C CA . ILE A 1 308 ? -2.392 -13.481 9.935 1.00 91.75 308 ILE A CA 1
ATOM 2393 C C . ILE A 1 308 ? -2.871 -14.714 10.722 1.00 91.75 308 ILE A C 1
ATOM 2395 O O . ILE A 1 308 ? -4.029 -15.109 10.579 1.00 91.75 308 ILE A O 1
ATOM 2399 N N . PRO A 1 309 ? -2.038 -15.299 11.603 1.00 90.81 309 PRO A N 1
ATOM 2400 C CA . PRO A 1 309 ? -2.435 -16.444 12.419 1.00 90.81 309 PRO A CA 1
ATOM 2401 C C . PRO A 1 309 ? -3.669 -16.195 13.302 1.00 90.81 309 PRO A C 1
ATOM 2403 O O . PRO A 1 309 ? -3.845 -15.127 13.900 1.00 90.81 309 PRO A O 1
ATOM 2406 N N . VAL A 1 310 ? -4.513 -17.223 13.427 1.00 88.44 310 VAL A N 1
ATOM 2407 C CA . VAL A 1 310 ? -5.812 -17.172 14.125 1.00 88.44 310 VAL A CA 1
ATOM 2408 C C . VAL A 1 310 ? -5.676 -16.789 15.591 1.00 88.44 310 VAL A C 1
ATOM 2410 O O . VAL A 1 310 ? -6.501 -16.044 16.123 1.00 88.44 310 VAL A O 1
ATOM 2413 N N . GLU A 1 311 ? -4.629 -17.265 16.257 1.00 88.62 311 GLU A N 1
ATOM 2414 C CA . GLU A 1 311 ? -4.334 -16.932 17.646 1.00 88.62 311 GLU A CA 1
ATOM 2415 C C . GLU A 1 311 ? -4.137 -15.424 17.866 1.00 88.62 311 GLU A C 1
ATOM 2417 O O . GLU A 1 311 ? -4.485 -14.916 18.933 1.00 88.62 311 GLU A O 1
ATOM 2422 N N . TYR A 1 312 ? -3.649 -14.692 16.861 1.00 90.25 312 TYR A N 1
ATOM 2423 C CA . TYR A 1 312 ? -3.464 -13.242 16.930 1.00 90.25 312 TYR A CA 1
ATOM 2424 C C . TYR A 1 312 ? -4.739 -12.491 16.547 1.00 90.25 312 TYR A C 1
ATOM 2426 O O . TYR A 1 312 ? -5.065 -11.484 17.180 1.00 90.25 312 TYR A O 1
ATOM 2434 N N . MET A 1 313 ? -5.528 -13.025 15.609 1.00 89.88 313 MET A N 1
ATOM 2435 C CA . MET A 1 313 ? -6.866 -12.499 15.305 1.00 89.88 313 MET A CA 1
ATOM 2436 C C . MET A 1 313 ? -7.774 -12.524 16.543 1.00 89.88 313 MET A C 1
ATOM 2438 O O . MET A 1 313 ? -8.395 -11.518 16.877 1.00 89.88 313 MET A O 1
ATOM 2442 N N . ARG A 1 314 ? -7.779 -13.633 17.297 1.00 87.25 314 ARG A N 1
ATOM 2443 C CA . ARG A 1 314 ? -8.587 -13.796 18.525 1.00 87.25 314 ARG A CA 1
ATOM 2444 C C . ARG A 1 314 ? -8.226 -12.813 19.643 1.00 87.25 314 ARG A C 1
ATOM 2446 O O . ARG A 1 314 ? -9.083 -12.481 20.457 1.00 87.25 314 ARG A O 1
ATOM 2453 N N . LYS A 1 315 ? -6.981 -12.333 19.669 1.00 87.81 315 LYS A N 1
ATOM 2454 C CA . LYS A 1 315 ? -6.479 -11.332 20.627 1.00 87.81 315 LYS A CA 1
ATOM 2455 C C . LYS A 1 315 ? -6.709 -9.886 20.177 1.00 87.81 315 LYS A C 1
ATOM 2457 O O . LYS A 1 315 ? -6.285 -8.953 20.859 1.00 87.81 315 LYS A O 1
ATOM 2462 N N . THR A 1 316 ? -7.362 -9.692 19.033 1.00 89.12 316 THR A N 1
ATOM 2463 C CA . THR A 1 316 ? -7.535 -8.387 18.399 1.00 89.12 316 THR A CA 1
ATOM 2464 C C . THR A 1 316 ? -9.003 -7.966 18.409 1.00 89.12 316 THR A C 1
ATOM 2466 O O . THR A 1 316 ? -9.898 -8.723 18.030 1.00 89.12 316 THR A O 1
ATOM 2469 N N . LYS A 1 317 ? -9.262 -6.729 18.844 1.00 88.69 317 LYS A N 1
ATOM 2470 C CA . LYS A 1 317 ? -10.603 -6.132 18.936 1.00 88.69 317 LYS A CA 1
ATOM 2471 C C . LYS A 1 317 ? -10.624 -4.774 18.245 1.00 88.69 317 LYS A C 1
ATOM 2473 O O . LYS A 1 317 ? -9.699 -3.983 18.412 1.00 88.69 317 LYS A O 1
ATOM 2478 N N . VAL A 1 318 ? -11.699 -4.479 17.520 1.00 88.62 318 VAL A N 1
ATOM 2479 C CA . VAL A 1 318 ? -11.932 -3.170 16.891 1.00 88.62 318 VAL A CA 1
ATOM 2480 C C . VAL A 1 318 ? -13.049 -2.444 17.624 1.00 88.62 318 VAL A C 1
ATOM 2482 O O . VAL A 1 318 ? -14.161 -2.954 17.697 1.00 88.62 318 VAL A O 1
ATOM 2485 N N . PHE A 1 319 ? -12.777 -1.241 18.118 1.00 83.25 319 PHE A N 1
ATOM 2486 C CA . PHE A 1 319 ? -13.728 -0.359 18.789 1.00 83.25 319 PHE A CA 1
ATOM 2487 C C . PHE A 1 319 ? -14.189 0.738 17.832 1.00 83.25 319 PHE A C 1
ATOM 2489 O O . PHE A 1 319 ? -13.371 1.469 17.269 1.00 83.25 319 PHE A O 1
ATOM 2496 N N . THR A 1 320 ? -15.504 0.874 17.660 1.00 76.62 320 THR A N 1
ATOM 2497 C CA . THR A 1 320 ? -16.086 1.864 16.738 1.00 76.62 320 THR A CA 1
ATOM 2498 C C . THR A 1 320 ? -16.170 3.258 17.352 1.00 76.62 320 THR A C 1
ATOM 2500 O O . THR A 1 320 ? -16.168 4.247 16.625 1.00 76.62 320 THR A O 1
ATOM 2503 N N . SER A 1 321 ? -16.196 3.353 18.683 1.00 67.12 321 SER A N 1
ATOM 2504 C CA . SER A 1 321 ? -16.104 4.612 19.425 1.00 67.12 321 SER A CA 1
ATOM 2505 C C . SER A 1 321 ? -14.687 4.815 19.968 1.00 67.12 321 SER A C 1
ATOM 2507 O O . SER A 1 321 ? -14.064 3.844 20.409 1.00 67.12 321 SER A O 1
ATOM 2509 N N . PRO A 1 322 ? -14.168 6.056 19.987 1.00 58.38 322 PRO A N 1
ATOM 2510 C CA . PRO A 1 322 ? -12.995 6.393 20.781 1.00 58.38 322 PRO A CA 1
ATOM 2511 C C . PRO A 1 322 ? -13.262 6.072 22.251 1.00 58.38 322 PRO A C 1
ATOM 2513 O O . PRO A 1 322 ? -14.368 6.279 22.754 1.00 58.38 322 PRO A O 1
ATOM 2516 N N . CYS A 1 323 ? -12.248 5.539 22.919 1.00 55.00 323 CYS A N 1
ATOM 2517 C CA . CYS A 1 323 ? -12.302 5.197 24.330 1.00 55.00 323 CYS A CA 1
ATOM 2518 C C . CYS A 1 323 ? -12.149 6.471 25.175 1.00 55.00 323 CYS A C 1
ATOM 2520 O O . CYS A 1 323 ? -11.026 6.892 25.459 1.00 55.00 323 CYS A O 1
ATOM 2522 N N . ILE A 1 324 ? -13.285 7.088 25.521 1.00 50.28 324 ILE A N 1
ATOM 2523 C CA . ILE A 1 324 ? -13.360 8.340 26.297 1.00 50.28 324 ILE A CA 1
ATOM 2524 C C . ILE A 1 324 ? -13.339 8.065 27.818 1.00 50.28 324 ILE A C 1
ATOM 2526 O O . ILE A 1 324 ? -12.893 8.902 28.594 1.00 50.28 324 ILE A O 1
ATOM 2530 N N . ASP A 1 325 ? -13.743 6.862 28.248 1.00 47.44 325 ASP A N 1
ATOM 2531 C CA . ASP A 1 325 ? -13.749 6.428 29.652 1.00 47.44 325 ASP A CA 1
ATOM 2532 C C . ASP A 1 325 ? -13.473 4.913 29.751 1.00 47.44 325 ASP A C 1
ATOM 2534 O O . ASP A 1 325 ? -14.041 4.115 28.998 1.00 47.44 325 ASP A O 1
ATOM 2538 N N . GLN A 1 326 ? -12.619 4.505 30.695 1.00 41.97 326 GLN A N 1
ATOM 2539 C CA . GLN A 1 326 ? -12.291 3.108 30.995 1.00 41.97 326 GLN A CA 1
ATOM 2540 C C . GLN A 1 326 ? -13.547 2.272 31.319 1.00 41.97 326 GLN A C 1
ATOM 2542 O O . GLN A 1 326 ? -13.568 1.080 31.006 1.00 41.97 326 GLN A O 1
ATOM 2547 N N . HIS A 1 327 ? -14.610 2.889 31.856 1.00 40.22 327 HIS A N 1
ATOM 2548 C CA . HIS A 1 327 ? -15.913 2.255 32.109 1.00 40.22 327 HIS A CA 1
ATOM 2549 C C . HIS A 1 327 ? -16.873 2.246 30.898 1.00 40.22 327 HIS A C 1
ATOM 2551 O O . HIS A 1 327 ? -17.759 1.393 30.817 1.00 40.22 327 HIS A O 1
ATOM 2557 N N . GLN A 1 328 ? -16.685 3.124 29.905 1.00 43.62 328 GLN A N 1
ATOM 2558 C CA . GLN A 1 328 ? -17.416 3.058 28.626 1.00 43.62 328 GLN A CA 1
ATOM 2559 C C . GLN A 1 328 ? -16.777 2.054 27.650 1.00 43.62 328 GLN A C 1
ATOM 2561 O O . GLN A 1 328 ? -17.461 1.445 26.828 1.00 43.62 328 GLN A O 1
ATOM 2566 N N . CYS A 1 329 ? -15.468 1.808 27.766 1.00 49.66 329 CYS A N 1
ATOM 2567 C CA . CYS A 1 329 ? -14.769 0.797 26.965 1.00 49.66 329 CYS A CA 1
ATOM 2568 C C . CYS A 1 329 ? -15.147 -0.646 27.342 1.00 49.66 329 CYS A C 1
ATOM 2570 O O . CYS A 1 329 ? -14.953 -1.559 26.536 1.00 49.66 329 CYS A O 1
ATOM 2572 N N . THR A 1 330 ? -15.686 -0.876 28.542 1.00 44.25 330 THR A N 1
ATOM 2573 C CA . THR A 1 330 ? -16.130 -2.200 29.003 1.00 44.25 330 THR A CA 1
ATOM 2574 C C . THR A 1 330 ? -17.564 -2.543 28.583 1.00 44.25 330 THR A C 1
ATOM 2576 O O . THR A 1 330 ? -17.931 -3.713 28.645 1.00 44.25 330 THR A O 1
ATOM 2579 N N . THR A 1 331 ? -18.359 -1.579 28.093 1.00 45.12 331 THR A N 1
ATOM 2580 C CA . THR A 1 331 ? -19.824 -1.716 27.924 1.00 45.12 331 THR A CA 1
ATOM 2581 C C . THR A 1 331 ? -20.352 -1.765 26.474 1.00 45.12 331 THR A C 1
ATOM 2583 O O . THR A 1 331 ? -21.556 -1.686 26.261 1.00 45.12 331 THR A O 1
ATOM 2586 N N . GLY A 1 332 ? -19.513 -2.075 25.470 1.00 51.72 332 GLY A N 1
ATOM 2587 C CA . GLY A 1 332 ? -19.997 -2.959 24.384 1.00 51.72 332 GLY A CA 1
ATOM 2588 C C . GLY A 1 332 ? -20.182 -2.424 22.955 1.00 51.72 332 GLY A C 1
ATOM 2589 O O . GLY A 1 332 ? -21.153 -2.787 22.296 1.00 51.72 332 GLY A O 1
ATOM 2590 N N . LEU A 1 333 ? -19.224 -1.681 22.391 1.00 70.19 333 LEU A N 1
ATOM 2591 C CA . LEU A 1 333 ? -19.202 -1.399 20.939 1.00 70.19 333 LEU A CA 1
ATOM 2592 C C . LEU A 1 333 ? -17.873 -1.774 20.278 1.00 70.19 333 LEU A C 1
ATOM 2594 O O . LEU A 1 333 ? -17.300 -1.017 19.491 1.00 70.19 333 LEU A O 1
ATOM 2598 N N . TYR A 1 334 ? -17.374 -2.960 20.615 1.00 78.81 334 TYR A N 1
ATOM 2599 C CA . TYR A 1 334 ? -16.272 -3.575 19.889 1.00 78.81 334 TYR A CA 1
ATOM 2600 C C . TYR A 1 334 ? -16.753 -4.749 19.037 1.00 78.81 334 TYR A C 1
ATOM 2602 O O . TYR A 1 334 ? -17.836 -5.303 19.251 1.00 78.81 334 TYR A O 1
ATOM 2610 N N . ARG A 1 335 ? -15.934 -5.119 18.056 1.00 85.81 335 ARG A N 1
ATOM 2611 C CA . ARG A 1 335 ? -16.067 -6.337 17.260 1.00 85.81 335 ARG A CA 1
ATOM 2612 C C . ARG A 1 335 ? -14.784 -7.146 17.330 1.00 85.81 335 ARG A C 1
ATOM 2614 O O . ARG A 1 335 ? -13.689 -6.584 17.385 1.00 85.81 335 ARG A O 1
ATOM 2621 N N . PHE A 1 336 ? -14.937 -8.463 17.325 1.00 88.31 336 PHE A N 1
ATOM 2622 C CA . PHE A 1 336 ? -13.823 -9.386 17.156 1.00 88.31 336 PHE A CA 1
ATOM 2623 C C . PHE A 1 336 ? -13.402 -9.438 15.688 1.00 88.31 336 PHE A C 1
ATOM 2625 O O . PHE A 1 336 ? -14.239 -9.267 14.798 1.00 88.31 336 PHE A O 1
ATOM 2632 N N . VAL A 1 337 ? -12.121 -9.699 15.448 1.00 92.19 337 VAL A N 1
ATOM 2633 C CA . VAL A 1 337 ? -11.600 -9.971 14.105 1.00 92.19 337 VAL A CA 1
ATOM 2634 C C . VAL A 1 337 ? -11.961 -11.404 13.712 1.00 92.19 337 VAL A C 1
ATOM 2636 O O . VAL A 1 337 ? -11.730 -12.339 14.478 1.00 92.19 337 VAL A O 1
ATOM 2639 N N . LYS A 1 338 ? -12.562 -11.560 12.532 1.00 90.75 338 LYS A N 1
ATOM 2640 C CA . LYS A 1 338 ? -12.924 -12.848 11.932 1.00 90.75 338 LYS A CA 1
ATOM 2641 C C . LYS A 1 338 ? -11.811 -13.371 11.023 1.00 90.75 338 LYS A C 1
ATOM 2643 O O . LYS A 1 338 ? -11.409 -14.518 11.179 1.00 90.75 338 LYS A O 1
ATOM 2648 N N . SER A 1 339 ? -11.313 -12.509 10.141 1.00 91.62 339 SER A N 1
ATOM 2649 C CA . SER A 1 339 ? -10.266 -12.815 9.161 1.00 91.62 339 SER A CA 1
ATOM 2650 C C . SER A 1 339 ? -9.295 -11.640 9.072 1.00 91.62 339 SER A C 1
ATOM 2652 O O . SER A 1 339 ? -9.690 -10.487 9.269 1.00 91.62 339 SER A O 1
ATOM 2654 N N . ALA A 1 340 ? -8.020 -11.908 8.797 1.00 94.12 340 ALA A N 1
ATOM 2655 C CA . ALA A 1 340 ? -6.995 -10.877 8.702 1.00 94.12 340 ALA A CA 1
ATOM 2656 C C . ALA A 1 340 ? -5.888 -11.266 7.721 1.00 94.12 340 ALA A C 1
ATOM 2658 O O . ALA A 1 340 ? -5.418 -12.403 7.702 1.00 94.12 340 ALA A O 1
ATOM 2659 N N . VAL A 1 341 ? -5.447 -10.292 6.929 1.00 93.50 341 VAL A N 1
ATOM 2660 C CA . VAL A 1 341 ? -4.405 -10.480 5.919 1.00 93.50 341 VAL A CA 1
ATOM 2661 C C . VAL A 1 341 ? -3.501 -9.251 5.861 1.00 93.50 341 VAL A C 1
ATOM 2663 O O . VAL A 1 341 ? -3.964 -8.113 5.918 1.00 93.50 341 VAL A O 1
ATOM 2666 N N . TYR A 1 342 ? -2.196 -9.482 5.792 1.00 92.44 342 TYR A N 1
ATOM 2667 C CA . TYR A 1 342 ? -1.180 -8.459 5.580 1.00 92.44 342 TYR A CA 1
ATOM 2668 C C . TYR A 1 342 ? -1.000 -8.177 4.088 1.00 92.44 342 TYR A C 1
ATOM 2670 O O . TYR A 1 342 ? -0.925 -9.117 3.298 1.00 92.44 342 TYR A O 1
ATOM 2678 N N . PHE A 1 343 ? -0.864 -6.896 3.740 1.00 88.31 343 PHE A N 1
ATOM 2679 C CA . PHE A 1 343 ? -0.463 -6.398 2.426 1.00 88.31 343 PHE A CA 1
ATOM 2680 C C . PHE A 1 343 ? 0.767 -5.501 2.568 1.00 88.31 343 PHE A C 1
ATOM 2682 O O . PHE A 1 343 ? 0.716 -4.481 3.262 1.00 88.31 343 PHE A O 1
ATOM 2689 N N . GLY A 1 344 ? 1.856 -5.817 1.880 1.00 80.62 344 GLY A N 1
ATOM 2690 C CA . GLY A 1 344 ? 3.048 -4.977 1.891 1.00 80.62 344 GLY A CA 1
ATOM 2691 C C . GLY A 1 344 ? 4.301 -5.715 1.460 1.00 80.62 344 GLY A C 1
ATOM 2692 O O . GLY A 1 344 ? 4.223 -6.774 0.858 1.00 80.62 344 GLY A O 1
ATOM 2693 N N . VAL A 1 345 ? 5.448 -5.113 1.741 1.00 77.75 345 VAL A N 1
ATOM 2694 C CA . VAL A 1 345 ? 6.784 -5.647 1.434 1.00 77.75 345 VAL A CA 1
ATOM 2695 C C . VAL A 1 345 ? 6.930 -7.070 2.009 1.00 77.75 345 VAL A C 1
ATOM 2697 O O . VAL A 1 345 ? 6.443 -7.332 3.103 1.00 77.75 345 VAL A O 1
ATOM 2700 N N . CYS A 1 346 ? 7.583 -7.995 1.303 1.00 73.62 346 CYS A N 1
ATOM 2701 C CA . CYS A 1 346 ? 7.847 -9.364 1.796 1.00 73.62 346 CYS A CA 1
ATOM 2702 C C . CYS A 1 346 ? 9.348 -9.708 1.839 1.00 73.62 346 CYS A C 1
ATOM 2704 O O . CYS A 1 346 ? 9.733 -10.770 2.327 1.00 73.62 346 CYS A O 1
ATOM 2706 N N . GLU A 1 347 ? 10.205 -8.829 1.328 1.00 70.69 347 GLU A N 1
ATOM 2707 C CA . GLU A 1 347 ? 11.639 -9.033 1.161 1.00 70.69 347 GLU A CA 1
ATOM 2708 C C . GLU A 1 347 ? 12.353 -9.070 2.514 1.00 70.69 347 GLU A C 1
ATOM 2710 O O . GLU A 1 347 ? 12.290 -8.108 3.273 1.00 70.69 347 GLU A O 1
ATOM 2715 N N . SER A 1 348 ? 13.071 -10.155 2.815 1.00 61.47 348 SER A N 1
ATOM 2716 C CA . SER A 1 348 ? 13.649 -10.433 4.141 1.00 61.47 348 SER A CA 1
ATOM 2717 C C . SER A 1 348 ? 14.692 -9.426 4.648 1.00 61.47 348 SER A C 1
ATOM 2719 O O . SER A 1 348 ? 14.997 -9.414 5.837 1.00 61.47 348 SER A O 1
ATOM 2721 N N . ASP A 1 349 ? 15.259 -8.599 3.774 1.00 57.94 349 ASP A N 1
ATOM 2722 C CA . ASP A 1 349 ? 16.233 -7.544 4.088 1.00 57.94 349 ASP A CA 1
ATOM 2723 C C . ASP A 1 349 ? 15.585 -6.163 4.318 1.00 57.94 349 ASP A C 1
ATOM 2725 O O . ASP A 1 349 ? 16.273 -5.186 4.608 1.00 57.94 349 ASP A O 1
ATOM 2729 N N . GLN A 1 350 ? 14.261 -6.066 4.194 1.00 62.84 350 GLN A N 1
ATOM 2730 C CA . GLN A 1 350 ? 13.505 -4.822 4.334 1.00 62.84 350 GLN A CA 1
ATOM 2731 C C . GLN A 1 350 ? 12.793 -4.713 5.704 1.00 62.84 350 GLN A C 1
ATOM 2733 O O . GLN A 1 350 ? 13.159 -5.385 6.663 1.00 62.84 350 GLN A O 1
ATOM 2738 N N . MET A 1 351 ? 11.829 -3.803 5.871 1.00 67.62 351 MET A N 1
ATOM 2739 C CA . MET A 1 351 ? 10.945 -3.763 7.052 1.00 67.62 351 MET A CA 1
ATOM 2740 C C . MET A 1 351 ? 9.577 -4.335 6.674 1.00 67.62 351 MET A C 1
ATOM 2742 O O . MET A 1 351 ? 9.217 -4.283 5.500 1.00 67.62 351 MET A O 1
ATOM 2746 N N . ALA A 1 352 ? 8.778 -4.736 7.672 1.00 72.88 352 ALA A N 1
ATOM 2747 C CA . ALA A 1 352 ? 7.332 -4.984 7.589 1.00 72.88 352 ALA A CA 1
ATOM 2748 C C . ALA A 1 352 ? 6.461 -3.797 7.168 1.00 72.88 352 ALA A C 1
ATOM 2750 O O . ALA A 1 352 ? 5.399 -3.551 7.732 1.00 72.88 352 ALA A O 1
ATOM 2751 N N . PHE A 1 353 ? 6.880 -3.071 6.138 1.00 81.75 353 PHE A N 1
ATOM 2752 C CA . PHE A 1 353 ? 6.243 -1.864 5.660 1.00 81.75 353 PHE A CA 1
ATOM 2753 C C . PHE A 1 353 ? 4.991 -2.203 4.845 1.00 81.75 353 PHE A C 1
ATOM 2755 O O . PHE A 1 353 ? 5.027 -2.475 3.643 1.00 81.75 353 PHE A O 1
ATOM 2762 N N . GLY A 1 354 ? 3.861 -2.230 5.543 1.00 89.12 354 GLY A N 1
ATOM 2763 C CA . GLY A 1 354 ? 2.580 -2.615 4.976 1.00 89.12 354 GLY A CA 1
ATOM 2764 C C . GLY A 1 354 ? 1.403 -2.299 5.885 1.00 89.12 354 GLY A C 1
ATOM 2765 O O . GLY A 1 354 ? 1.528 -1.649 6.930 1.00 89.12 354 GLY A O 1
ATOM 2766 N N . VAL A 1 355 ? 0.242 -2.782 5.475 1.00 94.25 355 VAL A N 1
ATOM 2767 C CA . VAL A 1 355 ? -1.021 -2.677 6.201 1.00 94.25 355 VAL A CA 1
ATOM 2768 C C . VAL A 1 355 ? -1.583 -4.061 6.475 1.00 94.25 355 VAL A C 1
ATOM 2770 O O . VAL A 1 355 ? -1.199 -5.041 5.847 1.00 94.25 355 VAL A O 1
ATOM 2773 N N . ILE A 1 356 ? -2.506 -4.139 7.421 1.00 95.25 356 ILE A N 1
ATOM 2774 C CA . ILE A 1 356 ? -3.299 -5.331 7.682 1.00 95.25 356 ILE A CA 1
ATOM 2775 C C . ILE A 1 356 ? -4.754 -4.967 7.415 1.00 95.25 356 ILE A C 1
ATOM 2777 O O . ILE A 1 356 ? -5.276 -3.994 7.967 1.00 95.25 356 ILE A O 1
ATOM 2781 N N . LEU A 1 357 ? -5.387 -5.742 6.543 1.00 96.62 357 LEU A N 1
ATOM 2782 C CA . LEU A 1 357 ? -6.822 -5.731 6.321 1.00 96.62 357 LEU A CA 1
ATOM 2783 C C . LEU A 1 357 ? -7.467 -6.702 7.313 1.00 96.62 357 LEU A C 1
ATOM 2785 O O . LEU A 1 357 ? -7.041 -7.848 7.434 1.00 96.62 357 LEU A O 1
ATOM 2789 N N . LEU A 1 358 ? -8.497 -6.237 8.009 1.00 96.25 358 LEU A N 1
ATOM 2790 C CA . LEU A 1 358 ? -9.256 -6.983 9.004 1.00 96.25 358 LEU A CA 1
ATOM 2791 C C . LEU A 1 358 ? -10.719 -7.071 8.562 1.00 96.25 358 LEU A C 1
ATOM 2793 O O . LEU A 1 358 ? -11.329 -6.043 8.261 1.00 96.25 358 LEU A O 1
ATOM 2797 N N . GLU A 1 359 ? -11.296 -8.269 8.580 1.00 94.62 359 GLU A N 1
ATOM 2798 C CA . GLU A 1 359 ? -12.745 -8.478 8.600 1.00 94.62 359 GLU A CA 1
ATOM 2799 C C . GLU A 1 359 ? -13.193 -8.570 10.057 1.00 94.62 359 GLU A C 1
ATOM 2801 O O . GLU A 1 359 ? -12.653 -9.360 10.835 1.00 94.62 359 GLU A O 1
ATOM 2806 N N . VAL A 1 360 ? -14.195 -7.782 10.435 1.00 92.19 360 VAL A N 1
ATOM 2807 C CA . VAL A 1 360 ? -14.809 -7.862 11.763 1.00 92.19 360 VAL A CA 1
ATOM 2808 C C . VAL A 1 360 ? -16.073 -8.719 11.747 1.00 92.19 360 VAL A C 1
ATOM 2810 O O . VAL A 1 360 ? -16.753 -8.846 10.731 1.00 92.19 360 VAL A O 1
ATOM 2813 N N . TRP A 1 361 ? -16.421 -9.292 12.897 1.00 86.56 361 TRP A N 1
ATOM 2814 C CA . TRP A 1 361 ? -17.672 -10.028 13.061 1.00 86.56 361 TRP A CA 1
ATOM 2815 C C . TRP A 1 361 ? -18.896 -9.107 12.958 1.00 86.56 361 TRP A C 1
ATOM 2817 O O . TRP A 1 361 ? -19.159 -8.306 13.855 1.00 86.56 361 TRP A O 1
ATOM 2827 N N . GLY A 1 362 ? -19.678 -9.278 11.891 1.00 82.88 362 GLY A N 1
ATOM 2828 C CA . GLY A 1 362 ? -20.914 -8.533 11.645 1.00 82.88 362 GLY A CA 1
ATOM 2829 C C . GLY A 1 362 ? -20.696 -7.111 11.118 1.00 82.88 362 GLY A C 1
ATOM 2830 O O . GLY A 1 362 ? -19.592 -6.572 11.147 1.00 82.88 362 GLY A O 1
ATOM 2831 N N . ASP A 1 363 ? -21.781 -6.500 10.644 1.00 84.75 363 ASP A N 1
ATOM 2832 C CA . ASP A 1 363 ? -21.734 -5.173 10.027 1.00 84.75 363 ASP A CA 1
ATOM 2833 C C . ASP A 1 363 ? -21.651 -4.035 11.068 1.00 84.75 363 ASP A C 1
ATOM 2835 O O . ASP A 1 363 ? -22.141 -4.120 12.203 1.00 84.75 363 ASP A O 1
ATOM 2839 N N . VAL A 1 364 ? -21.004 -2.949 10.653 1.00 77.75 364 VAL A N 1
ATOM 2840 C CA . VAL A 1 364 ? -20.683 -1.728 11.388 1.00 77.75 364 VAL A CA 1
ATOM 2841 C C . VAL A 1 364 ? -21.083 -0.515 10.530 1.00 77.75 364 VAL A C 1
ATOM 2843 O O . VAL A 1 364 ? -20.711 -0.461 9.358 1.00 77.75 364 VAL A O 1
ATOM 2846 N N . PRO A 1 365 ? -21.757 0.500 11.105 1.00 64.12 365 PRO A N 1
ATOM 2847 C CA . PRO A 1 365 ? -22.226 0.567 12.490 1.00 64.12 365 PRO A CA 1
ATOM 2848 C C . PRO A 1 365 ? -23.441 -0.326 12.776 1.00 64.12 365 PRO A C 1
ATOM 2850 O O . PRO A 1 365 ? -24.274 -0.541 11.897 1.00 64.12 365 PRO A O 1
ATOM 2853 N N . PRO A 1 366 ? -23.619 -0.791 14.028 1.00 59.69 366 PRO A N 1
ATOM 2854 C CA . PRO A 1 366 ? -24.942 -1.212 14.480 1.00 59.69 366 PRO A CA 1
ATOM 2855 C C . PRO A 1 366 ? -25.926 -0.033 14.363 1.00 59.69 366 PRO A C 1
ATOM 2857 O O . PRO A 1 366 ? -25.531 1.118 14.549 1.00 59.69 366 PRO A O 1
ATOM 2860 N N . ARG A 1 367 ? -27.212 -0.317 14.090 1.00 50.88 367 ARG A N 1
ATOM 2861 C CA . ARG A 1 367 ? -28.278 0.679 13.809 1.00 50.88 367 ARG A CA 1
ATOM 2862 C C . ARG A 1 367 ? -28.405 1.824 14.838 1.00 50.88 367 ARG A C 1
ATOM 2864 O O . ARG A 1 367 ? -29.051 2.820 14.547 1.00 50.88 367 ARG A O 1
ATOM 2871 N N . SER A 1 368 ? -27.800 1.694 16.018 1.00 49.50 368 SER A N 1
ATOM 2872 C CA . SER A 1 368 ? -27.813 2.660 17.117 1.00 49.50 368 SER A CA 1
ATOM 2873 C C . SER A 1 368 ? -26.689 3.715 17.106 1.00 49.50 368 SER A C 1
ATOM 2875 O O . SER A 1 368 ? -26.726 4.600 17.957 1.00 49.50 368 SER A O 1
ATOM 2877 N N . LEU A 1 369 ? -25.700 3.672 16.192 1.00 60.44 369 LEU A N 1
ATOM 2878 C CA . LEU A 1 369 ? -24.622 4.683 16.129 1.00 60.44 369 LEU A CA 1
ATOM 2879 C C . LEU A 1 369 ? -24.658 5.550 14.860 1.00 60.44 369 LEU A C 1
ATOM 2881 O O . LEU A 1 369 ? -24.164 5.115 13.819 1.00 60.44 369 LEU A O 1
ATOM 2885 N N . PRO A 1 370 ? -25.102 6.818 14.950 1.00 55.28 370 PRO A N 1
ATOM 2886 C CA . PRO A 1 370 ? -25.200 7.710 13.790 1.00 55.28 370 PRO A CA 1
ATOM 2887 C C . PRO A 1 370 ? -23.850 8.234 13.250 1.00 55.28 370 PRO A C 1
ATOM 2889 O O . PRO A 1 370 ? -23.811 8.821 12.173 1.00 55.28 370 PRO A O 1
ATOM 2892 N N . ASN A 1 371 ? -22.724 8.005 13.946 1.00 67.38 371 ASN A N 1
ATOM 2893 C CA . ASN A 1 371 ? -21.431 8.654 13.650 1.00 67.38 371 ASN A CA 1
ATOM 2894 C C . ASN A 1 371 ? -20.293 7.687 13.273 1.00 67.38 371 ASN A C 1
ATOM 2896 O O . ASN A 1 371 ? -19.128 7.910 13.627 1.00 67.38 371 ASN A O 1
ATOM 2900 N N . THR A 1 372 ? -20.619 6.602 12.568 1.00 77.88 372 THR A N 1
ATOM 2901 C CA . THR A 1 372 ? -19.615 5.704 11.977 1.00 77.88 372 THR A CA 1
ATOM 2902 C C . THR A 1 372 ? -19.937 5.475 10.507 1.00 77.88 372 THR A C 1
ATOM 2904 O O . THR A 1 372 ? -20.939 4.856 10.176 1.00 77.88 372 THR A O 1
ATOM 2907 N N . ILE A 1 373 ? -19.094 5.996 9.622 1.00 86.31 373 ILE A N 1
ATOM 2908 C CA . ILE A 1 373 ? -19.268 5.923 8.169 1.00 86.31 373 ILE A CA 1
ATOM 2909 C C . ILE A 1 373 ? -17.920 5.503 7.591 1.00 86.31 373 ILE A C 1
ATOM 2911 O O . ILE A 1 373 ? -16.913 6.108 7.969 1.00 86.31 373 ILE A O 1
ATOM 2915 N N . PRO A 1 374 ? -17.862 4.502 6.698 1.00 91.81 374 PRO A N 1
ATOM 2916 C CA . PRO A 1 374 ? -16.615 4.107 6.062 1.00 91.81 374 PRO A CA 1
ATOM 2917 C C . PRO A 1 374 ? -15.975 5.228 5.234 1.00 91.81 374 PRO A C 1
ATOM 2919 O O . PRO A 1 374 ? -16.660 6.065 4.642 1.00 91.81 374 PRO A O 1
ATOM 2922 N N . ILE A 1 375 ? -14.647 5.233 5.146 1.00 94.75 375 ILE A N 1
ATOM 2923 C CA . ILE A 1 375 ? -13.910 6.083 4.205 1.00 94.75 375 ILE A CA 1
ATOM 2924 C C . ILE A 1 375 ? -13.974 5.476 2.799 1.00 94.75 375 ILE A C 1
ATOM 2926 O O . ILE A 1 375 ? -14.030 4.257 2.650 1.00 94.75 375 ILE A O 1
ATOM 2930 N N . CYS A 1 376 ? -13.927 6.304 1.753 1.00 95.50 376 CYS A N 1
ATOM 2931 C CA . CYS A 1 376 ? -13.731 5.779 0.402 1.00 95.50 376 CYS A CA 1
ATOM 2932 C C . CYS A 1 376 ? -12.276 5.350 0.200 1.00 95.50 376 CYS A C 1
ATOM 2934 O O . CYS A 1 376 ? -11.366 6.038 0.660 1.00 95.50 376 CYS A O 1
ATOM 2936 N N . LEU A 1 377 ? -12.041 4.281 -0.557 1.00 94.00 377 LEU A N 1
ATOM 2937 C CA . LEU A 1 377 ? -10.702 3.984 -1.063 1.00 94.00 377 LEU A CA 1
ATOM 2938 C C . LEU A 1 377 ? -10.403 4.844 -2.295 1.00 94.00 377 LEU A C 1
ATOM 2940 O O . LEU A 1 377 ? -11.287 5.115 -3.114 1.00 94.00 377 LEU A O 1
ATOM 2944 N N . ALA A 1 378 ? -9.164 5.319 -2.396 1.00 88.50 378 ALA A N 1
ATOM 2945 C CA . ALA A 1 378 ? -8.679 5.964 -3.604 1.00 88.50 378 ALA A CA 1
ATOM 2946 C C . ALA A 1 378 ? -8.418 4.934 -4.715 1.00 88.50 378 ALA A C 1
ATOM 2948 O O . ALA A 1 378 ? -8.207 3.751 -4.453 1.00 88.50 378 ALA A O 1
ATOM 2949 N N . GLU A 1 379 ? -8.491 5.390 -5.966 1.00 83.06 379 GLU A N 1
ATOM 2950 C CA . GLU A 1 379 ? -8.230 4.533 -7.123 1.00 83.06 379 GLU A CA 1
ATOM 2951 C C . GLU A 1 379 ? -6.746 4.192 -7.232 1.00 83.06 379 GLU A C 1
ATOM 2953 O O . GLU A 1 379 ? -5.893 4.907 -6.699 1.00 83.06 379 GLU A O 1
ATOM 2958 N N . LYS A 1 380 ? -6.442 3.118 -7.970 1.00 80.44 380 LYS A N 1
ATOM 2959 C CA . LYS A 1 380 ? -5.064 2.700 -8.191 1.00 80.44 380 LYS A CA 1
ATOM 2960 C C . LYS A 1 380 ? -4.254 3.817 -8.836 1.00 80.44 380 LYS A C 1
ATOM 2962 O O . LYS A 1 380 ? -4.557 4.271 -9.940 1.00 80.44 380 LYS A O 1
ATOM 2967 N N . ARG A 1 381 ? -3.224 4.268 -8.124 1.00 70.88 381 ARG A N 1
ATOM 2968 C CA . ARG A 1 381 ? -2.381 5.393 -8.527 1.00 70.88 381 ARG A CA 1
ATOM 2969 C C . ARG A 1 381 ? -1.062 5.376 -7.757 1.00 70.88 381 ARG A C 1
ATOM 2971 O O . ARG A 1 381 ? -1.006 4.971 -6.603 1.00 70.88 381 ARG A O 1
ATOM 2978 N N . MET A 1 382 ? -0.005 5.876 -8.391 1.00 65.00 382 MET A N 1
ATOM 2979 C CA . MET A 1 382 ? 1.275 6.111 -7.719 1.00 65.00 382 MET A CA 1
ATOM 2980 C C . MET A 1 382 ? 1.221 7.348 -6.808 1.00 65.00 382 MET A C 1
ATOM 2982 O O . MET A 1 382 ? 0.595 8.347 -7.193 1.00 65.00 382 MET A O 1
ATOM 2986 N N . PRO A 1 383 ? 1.924 7.337 -5.657 1.00 71.06 383 PRO A N 1
ATOM 2987 C CA . PRO A 1 383 ? 2.065 8.508 -4.802 1.00 71.06 383 PRO A CA 1
ATOM 2988 C C . PRO A 1 383 ? 2.558 9.729 -5.581 1.00 71.06 383 PRO A C 1
ATOM 2990 O O . PRO A 1 383 ? 3.484 9.637 -6.389 1.00 71.06 383 PRO A O 1
ATOM 2993 N N . ARG A 1 384 ? 1.952 10.893 -5.339 1.00 73.25 384 ARG A N 1
ATOM 2994 C CA . ARG A 1 384 ? 2.386 12.168 -5.926 1.00 73.25 384 ARG A CA 1
ATOM 2995 C C . ARG A 1 384 ? 2.548 13.223 -4.845 1.00 73.25 384 ARG A C 1
ATOM 2997 O O . ARG A 1 384 ? 2.008 13.081 -3.753 1.00 73.25 384 ARG A O 1
ATOM 3004 N N . LEU A 1 385 ? 3.275 14.285 -5.190 1.00 76.38 385 LEU A N 1
ATOM 3005 C CA . LEU A 1 385 ? 3.354 15.484 -4.368 1.00 76.38 385 LEU A CA 1
ATOM 3006 C C . LEU A 1 385 ? 2.040 16.262 -4.443 1.00 76.38 385 LEU A C 1
ATOM 3008 O O . LEU A 1 385 ? 1.625 16.713 -5.509 1.00 76.38 385 LEU A O 1
ATOM 3012 N N . GLU A 1 386 ? 1.390 16.389 -3.299 1.00 83.31 386 GLU A N 1
ATOM 3013 C CA . GLU A 1 386 ? 0.069 16.951 -3.113 1.00 83.31 386 GLU A CA 1
ATOM 3014 C C . GLU A 1 386 ? 0.006 17.743 -1.803 1.00 83.31 386 GLU A C 1
ATOM 3016 O O . GLU A 1 386 ? 0.440 17.288 -0.737 1.00 83.31 386 GLU A O 1
ATOM 3021 N N . GLY A 1 387 ? -0.560 18.945 -1.900 1.00 89.19 387 GLY A N 1
ATOM 3022 C CA . GLY A 1 387 ? -0.958 19.754 -0.753 1.00 89.19 387 GLY A CA 1
ATOM 3023 C C . GLY A 1 387 ? -2.416 19.508 -0.361 1.00 89.19 387 GLY A C 1
ATOM 3024 O O . GLY A 1 387 ? -3.139 18.761 -1.018 1.00 89.19 387 GLY A O 1
ATOM 3025 N N . ASN A 1 388 ? -2.867 20.192 0.694 1.00 91.12 388 ASN A N 1
ATOM 3026 C CA . ASN A 1 388 ? -4.264 20.183 1.156 1.00 91.12 388 ASN A CA 1
ATOM 3027 C C . ASN A 1 388 ? -4.812 18.796 1.532 1.00 91.12 388 ASN A C 1
ATOM 3029 O O . ASN A 1 388 ? -6.019 18.549 1.455 1.00 91.12 388 ASN A O 1
ATOM 3033 N N . LEU A 1 389 ? -3.935 17.895 1.966 1.00 95.00 389 LEU A N 1
ATOM 3034 C CA . LEU A 1 389 ? -4.335 16.600 2.492 1.00 95.00 389 LEU A CA 1
ATOM 3035 C C . LEU A 1 389 ? -4.753 16.735 3.955 1.00 95.00 389 LEU A C 1
ATOM 3037 O O . LEU A 1 389 ? -4.504 17.745 4.622 1.00 95.00 389 LEU A O 1
ATOM 3041 N N . LYS A 1 390 ? -5.393 15.690 4.473 1.00 93.75 390 LYS A N 1
ATOM 3042 C CA . LYS A 1 390 ? -5.709 15.582 5.897 1.00 93.75 390 LYS A CA 1
ATOM 3043 C C . LYS A 1 390 ? -5.212 14.259 6.450 1.00 93.75 390 LYS A C 1
ATOM 3045 O O . LYS A 1 390 ? -5.329 13.241 5.792 1.00 93.75 390 LYS A O 1
ATOM 3050 N N . LEU A 1 391 ? -4.703 14.252 7.670 1.00 93.00 391 LEU A N 1
ATOM 3051 C CA . LEU A 1 391 ? -4.430 13.040 8.426 1.00 93.00 391 LEU A CA 1
ATOM 3052 C C . LEU A 1 391 ? -5.536 12.877 9.465 1.00 93.00 391 LEU A C 1
ATOM 3054 O O . LEU A 1 391 ? -5.673 13.734 10.339 1.00 93.00 391 LEU A O 1
ATOM 3058 N N . HIS A 1 392 ? -6.310 11.797 9.377 1.00 92.06 392 HIS A N 1
ATOM 3059 C CA . HIS A 1 392 ? -7.171 11.390 10.482 1.00 92.06 392 HIS A CA 1
ATOM 3060 C C . HIS A 1 392 ? -6.401 10.448 11.407 1.00 92.06 392 HIS A C 1
ATOM 3062 O O . HIS A 1 392 ? -5.591 9.654 10.934 1.00 92.06 392 HIS A O 1
ATOM 3068 N N . ALA A 1 393 ? -6.634 10.529 12.712 1.00 89.06 393 ALA A N 1
ATOM 3069 C CA . ALA A 1 393 ? -6.028 9.626 13.684 1.00 89.06 393 ALA A CA 1
ATOM 3070 C C . ALA A 1 393 ? -6.750 9.687 15.034 1.00 89.06 393 ALA A C 1
ATOM 3072 O O . ALA A 1 393 ? -7.641 10.513 15.242 1.00 89.06 393 ALA A O 1
ATOM 3073 N N . LEU A 1 394 ? -6.304 8.876 15.989 1.00 81.31 394 LEU A N 1
ATOM 3074 C CA . LEU A 1 394 ? -6.590 9.094 17.404 1.00 81.31 394 LEU A CA 1
ATOM 3075 C C . LEU A 1 394 ? -5.556 10.059 17.998 1.00 81.31 394 LEU A C 1
ATOM 3077 O O . LEU A 1 394 ? -4.382 10.066 17.621 1.00 81.31 394 LEU A O 1
ATOM 3081 N N . ARG A 1 395 ? -5.988 10.891 18.938 1.00 77.06 395 ARG A N 1
ATOM 3082 C CA . ARG A 1 395 ? -5.106 11.672 19.808 1.00 77.06 395 ARG A CA 1
ATOM 3083 C C . ARG A 1 395 ? -5.477 11.398 21.255 1.00 77.06 395 ARG A C 1
ATOM 3085 O O . ARG A 1 395 ? -6.624 11.070 21.544 1.00 77.06 395 ARG A O 1
ATOM 3092 N N . VAL A 1 396 ? -4.510 11.554 22.147 1.00 73.19 396 VAL A N 1
ATOM 3093 C CA . VAL A 1 396 ? -4.775 11.535 23.586 1.00 73.19 396 VAL A CA 1
ATOM 3094 C C . VAL A 1 396 ? -5.090 12.955 24.032 1.00 73.19 396 VAL A C 1
ATOM 3096 O O . VAL A 1 396 ? -4.372 13.899 23.704 1.00 73.19 396 VAL A O 1
ATOM 3099 N N . ASP A 1 397 ? -6.195 13.092 24.741 1.00 67.69 397 ASP A N 1
ATOM 3100 C CA . ASP A 1 397 ? -6.647 14.294 25.406 1.00 67.69 397 ASP A CA 1
ATOM 3101 C C . ASP A 1 397 ? -6.525 14.092 26.919 1.00 67.69 397 ASP A C 1
ATOM 3103 O O . ASP A 1 397 ? -7.057 13.129 27.472 1.00 67.69 397 ASP A O 1
ATOM 3107 N N . ASN A 1 398 ? -5.823 15.001 27.597 1.00 66.31 398 ASN A N 1
ATOM 3108 C CA . ASN A 1 398 ? -5.498 14.851 29.019 1.00 66.31 398 ASN A CA 1
ATOM 3109 C C . ASN A 1 398 ? -6.736 14.806 29.932 1.00 66.31 398 ASN A C 1
ATOM 3111 O O . ASN A 1 398 ? -6.614 14.376 31.075 1.00 66.31 398 ASN A O 1
ATOM 3115 N N . LYS A 1 399 ? -7.905 15.268 29.464 1.00 64.81 399 LYS A N 1
ATOM 3116 C CA . LYS A 1 399 ? -9.153 15.278 30.242 1.00 64.81 399 LYS A CA 1
ATOM 3117 C C . LYS A 1 399 ? -10.115 14.161 29.845 1.00 64.81 399 LYS A C 1
ATOM 3119 O O . LYS A 1 399 ? -10.925 13.755 30.667 1.00 64.81 399 LYS A O 1
ATOM 3124 N N . THR A 1 400 ? -10.061 13.711 28.592 1.00 58.84 400 THR A N 1
ATOM 3125 C CA . THR A 1 400 ? -11.108 12.871 27.978 1.00 58.84 400 THR A CA 1
ATOM 3126 C C . THR A 1 400 ? -10.587 11.583 27.338 1.00 58.84 400 THR A C 1
ATOM 3128 O O . THR A 1 400 ? -11.341 10.885 26.673 1.00 58.84 400 THR A O 1
ATOM 3131 N N . GLY A 1 401 ? -9.310 11.233 27.520 1.00 69.38 401 GLY A N 1
ATOM 3132 C CA . GLY A 1 401 ? -8.759 9.980 27.000 1.00 69.38 401 GLY A CA 1
ATOM 3133 C C . GLY A 1 401 ? -8.512 10.019 25.489 1.00 69.38 401 GLY A C 1
ATOM 3134 O O . GLY A 1 401 ? -7.988 11.000 24.966 1.00 69.38 401 GLY A O 1
ATOM 3135 N N . TYR A 1 402 ? -8.818 8.938 24.766 1.00 73.19 402 TYR A N 1
ATOM 3136 C CA . TYR A 1 402 ? -8.585 8.884 23.319 1.00 73.19 402 TYR A CA 1
ATOM 3137 C C . TYR A 1 402 ? -9.739 9.535 22.559 1.00 73.19 402 TYR A C 1
ATOM 3139 O O . TYR A 1 402 ? -10.885 9.109 22.676 1.00 73.19 402 TYR A O 1
ATOM 3147 N N . VAL A 1 403 ? -9.429 10.507 21.702 1.00 75.69 403 VAL A N 1
ATOM 3148 C CA . VAL A 1 403 ? -10.412 11.204 20.859 1.00 75.69 403 VAL A CA 1
ATOM 3149 C C . VAL A 1 403 ? -9.995 11.185 19.389 1.00 75.69 403 VAL A C 1
ATOM 3151 O O . VAL A 1 403 ? -8.808 11.112 19.060 1.00 75.69 403 VAL A O 1
ATOM 3154 N N . ARG A 1 404 ? -10.974 11.232 18.477 1.00 83.12 404 ARG A N 1
ATOM 3155 C CA . ARG A 1 404 ? -10.704 11.339 17.031 1.00 83.12 404 ARG A CA 1
ATOM 3156 C C . ARG A 1 404 ? -10.090 12.699 16.722 1.00 83.12 404 ARG A C 1
ATOM 3158 O O . ARG A 1 404 ? -10.432 13.693 17.352 1.00 83.12 404 ARG A O 1
ATOM 3165 N N . SER A 1 405 ? -9.220 12.739 15.725 1.00 85.31 405 SER A N 1
ATOM 3166 C CA . SER A 1 405 ? -8.568 13.952 15.246 1.00 85.31 405 SER A CA 1
ATOM 3167 C C . SER A 1 405 ? -8.469 13.944 13.730 1.00 85.31 405 SER A C 1
ATOM 3169 O O . SER A 1 405 ? -8.333 12.884 13.117 1.00 85.31 405 SER A O 1
ATOM 3171 N N . ILE A 1 406 ? -8.522 15.131 13.129 1.00 88.88 406 ILE A N 1
ATOM 3172 C CA . ILE A 1 406 ? -8.279 15.321 11.700 1.00 88.88 406 ILE A CA 1
ATOM 3173 C C . ILE A 1 406 ? -7.492 16.612 11.487 1.00 88.88 406 ILE A C 1
ATOM 3175 O O . ILE A 1 406 ? -7.918 17.690 11.895 1.00 88.88 406 ILE A O 1
ATOM 3179 N N . ARG A 1 407 ? -6.303 16.512 10.889 1.00 89.62 407 ARG A N 1
ATOM 3180 C CA . ARG A 1 407 ? -5.347 17.628 10.809 1.00 89.62 407 ARG A CA 1
ATOM 3181 C C . ARG A 1 407 ? -4.800 17.810 9.399 1.00 89.62 407 ARG A C 1
ATOM 3183 O O . ARG A 1 407 ? -4.734 16.826 8.671 1.00 89.62 407 ARG A O 1
ATOM 3190 N N . PRO A 1 408 ? -4.409 19.032 8.998 1.00 92.69 408 PRO A N 1
ATOM 3191 C CA . PRO A 1 408 ? -3.756 19.253 7.713 1.00 92.69 408 PRO A CA 1
ATOM 3192 C C . PRO A 1 408 ? -2.477 18.423 7.568 1.00 92.69 408 PRO A C 1
ATOM 3194 O O . PRO A 1 408 ? -1.729 18.247 8.532 1.00 92.69 408 PRO A O 1
ATOM 3197 N N . ALA A 1 409 ? -2.232 17.944 6.356 1.00 93.69 409 ALA A N 1
ATOM 3198 C CA . ALA A 1 409 ? -1.028 17.235 5.959 1.00 93.69 409 ALA A CA 1
ATOM 3199 C C . ALA A 1 409 ? -0.684 17.565 4.500 1.00 93.69 409 ALA A C 1
ATOM 3201 O O . ALA A 1 409 ? -1.525 18.049 3.739 1.00 93.69 409 ALA A O 1
ATOM 3202 N N . GLN A 1 410 ? 0.550 17.283 4.101 1.00 93.62 410 GLN A N 1
ATOM 3203 C CA . GLN A 1 410 ? 0.986 17.378 2.708 1.00 93.62 410 GLN A CA 1
ATOM 3204 C C . GLN A 1 410 ? 2.078 16.352 2.446 1.00 93.62 410 GLN A C 1
ATOM 3206 O O . GLN A 1 410 ? 2.915 16.109 3.312 1.00 93.62 410 GLN A O 1
ATOM 3211 N N . THR A 1 411 ? 2.094 15.746 1.268 1.00 89.44 411 THR A N 1
ATOM 3212 C CA . THR A 1 411 ? 3.196 14.848 0.897 1.00 89.44 411 THR A CA 1
ATOM 3213 C C . THR A 1 411 ? 4.445 15.648 0.546 1.00 89.44 411 THR A C 1
ATOM 3215 O O . THR A 1 411 ? 4.348 16.735 -0.023 1.00 89.44 411 THR A O 1
ATOM 3218 N N . ILE A 1 412 ? 5.610 15.075 0.815 1.00 85.12 412 ILE A N 1
ATOM 3219 C CA . ILE A 1 412 ? 6.919 15.636 0.489 1.00 85.12 412 ILE A CA 1
ATOM 3220 C C . ILE A 1 412 ? 7.807 14.583 -0.160 1.00 85.12 412 ILE A C 1
ATOM 3222 O O . ILE A 1 412 ? 7.466 13.401 -0.237 1.00 85.12 412 ILE A O 1
ATOM 3226 N N . LYS A 1 413 ? 8.979 15.026 -0.609 1.00 79.19 413 LYS A N 1
ATOM 3227 C CA . LYS A 1 413 ? 10.030 14.130 -1.065 1.00 79.19 413 LYS A CA 1
ATOM 3228 C C . LYS A 1 413 ? 10.628 13.370 0.101 1.00 79.19 413 LYS A C 1
ATOM 3230 O O . LYS A 1 413 ? 11.065 13.987 1.060 1.00 79.19 413 LYS A O 1
ATOM 3235 N N . CYS A 1 414 ? 10.648 12.046 -0.024 1.00 77.06 414 CYS A N 1
ATOM 3236 C CA . CYS A 1 414 ? 11.372 11.180 0.893 1.00 77.06 414 CYS A CA 1
ATOM 3237 C C . CYS A 1 414 ? 12.871 11.472 0.805 1.00 77.06 414 CYS A C 1
ATOM 3239 O O . CYS A 1 414 ? 13.422 11.534 -0.302 1.00 77.06 414 CYS A O 1
ATOM 3241 N N . ASN A 1 415 ? 13.515 11.633 1.955 1.00 67.12 415 ASN A N 1
ATOM 3242 C CA . ASN A 1 415 ? 14.949 11.887 2.056 1.00 67.12 415 ASN A CA 1
ATOM 3243 C C . ASN A 1 415 ? 15.764 10.580 2.151 1.00 67.12 415 ASN A C 1
ATOM 3245 O O . ASN A 1 415 ? 16.937 10.548 1.788 1.00 67.12 415 ASN A O 1
ATOM 3249 N N . ASP A 1 416 ? 15.128 9.489 2.589 1.00 62.88 416 ASP A N 1
ATOM 3250 C CA . ASP A 1 416 ? 15.773 8.197 2.852 1.00 62.88 416 ASP A CA 1
ATOM 3251 C C . ASP A 1 416 ? 16.388 7.484 1.633 1.00 62.88 416 ASP A C 1
ATOM 3253 O O . ASP A 1 416 ? 15.865 7.500 0.516 1.00 62.88 416 ASP A O 1
ATOM 3257 N N . THR A 1 417 ? 17.454 6.721 1.909 1.00 46.97 417 THR A N 1
ATOM 3258 C CA . THR A 1 417 ? 18.092 5.756 0.993 1.00 46.97 417 THR A CA 1
ATOM 3259 C C . THR A 1 417 ? 17.293 4.460 0.814 1.00 46.97 417 THR A C 1
ATOM 3261 O O . THR A 1 417 ? 17.484 3.757 -0.180 1.00 46.97 417 THR A O 1
ATOM 3264 N N . ARG A 1 418 ? 16.389 4.134 1.748 1.00 53.34 418 ARG A N 1
ATOM 3265 C CA . ARG A 1 418 ? 15.554 2.922 1.725 1.00 53.34 418 ARG A CA 1
ATOM 3266 C C . ARG A 1 418 ? 14.244 3.188 0.980 1.00 53.34 418 ARG A C 1
ATOM 3268 O O . ARG A 1 418 ? 13.444 4.032 1.390 1.00 53.34 418 ARG A O 1
ATOM 3275 N N . LYS A 1 419 ? 14.039 2.474 -0.129 1.00 59.72 419 LYS A N 1
ATOM 3276 C CA . LYS A 1 419 ? 12.950 2.694 -1.090 1.00 59.72 419 LYS A CA 1
ATOM 3277 C C . LYS A 1 419 ? 11.927 1.558 -0.978 1.00 59.72 419 LYS A C 1
ATOM 3279 O O . LYS A 1 419 ? 12.193 0.470 -1.462 1.00 59.72 419 LYS A O 1
ATOM 3284 N N . TYR A 1 420 ? 10.767 1.799 -0.360 1.00 69.38 420 TYR A N 1
ATOM 3285 C CA . TYR A 1 420 ? 9.624 0.877 -0.467 1.00 69.38 420 TYR A CA 1
ATOM 3286 C C . TYR A 1 420 ? 8.716 1.328 -1.611 1.00 69.38 420 TYR A C 1
ATOM 3288 O O . TYR A 1 420 ? 8.423 2.521 -1.726 1.00 69.38 420 TYR A O 1
ATOM 3296 N N . TYR A 1 421 ? 8.243 0.388 -2.433 1.00 69.12 421 TYR A N 1
ATOM 3297 C CA . TYR A 1 421 ? 7.414 0.682 -3.613 1.00 69.12 421 TYR A CA 1
ATOM 3298 C C . TYR A 1 421 ? 6.093 1.393 -3.266 1.00 69.12 421 TYR A C 1
ATOM 3300 O O . TYR A 1 421 ? 5.561 2.163 -4.060 1.00 69.12 421 TYR A O 1
ATOM 3308 N N . ASN A 1 422 ? 5.584 1.164 -2.056 1.00 74.88 422 ASN A N 1
ATOM 3309 C CA . ASN A 1 422 ? 4.342 1.710 -1.522 1.00 74.88 422 ASN A CA 1
ATOM 3310 C C . ASN A 1 422 ? 4.573 2.822 -0.475 1.00 74.88 422 ASN A C 1
ATOM 3312 O O . ASN A 1 422 ? 3.651 3.133 0.275 1.00 74.88 422 ASN A O 1
ATOM 3316 N N . LYS A 1 423 ? 5.765 3.432 -0.372 1.00 83.44 423 LYS A N 1
ATOM 3317 C CA . LYS A 1 423 ? 6.041 4.508 0.607 1.00 83.44 423 LYS A CA 1
ATOM 3318 C C . LYS A 1 423 ? 5.473 5.855 0.154 1.00 83.44 423 LYS A C 1
ATOM 3320 O O . LYS A 1 423 ? 5.662 6.283 -0.980 1.00 83.44 423 LYS A O 1
ATOM 3325 N N . ILE A 1 424 ? 4.852 6.568 1.088 1.00 86.62 424 ILE A N 1
ATOM 3326 C CA . ILE A 1 424 ? 4.500 7.987 0.996 1.00 86.62 424 ILE A CA 1
ATOM 3327 C C . ILE A 1 424 ? 5.244 8.717 2.110 1.00 86.62 424 ILE A C 1
ATOM 3329 O O . ILE A 1 424 ? 5.112 8.334 3.272 1.00 86.62 424 ILE A O 1
ATOM 3333 N N . CYS A 1 425 ? 5.963 9.789 1.778 1.00 87.62 425 CYS A N 1
ATOM 3334 C CA . CYS A 1 425 ? 6.501 10.711 2.776 1.00 87.62 425 CYS A CA 1
ATOM 3335 C C . CYS A 1 425 ? 5.625 11.953 2.874 1.00 87.62 425 CYS A C 1
ATOM 3337 O O . CYS A 1 425 ? 5.164 12.478 1.859 1.00 87.62 425 CYS A O 1
ATOM 3339 N N . PHE A 1 426 ? 5.356 12.416 4.090 1.00 90.38 426 PHE A N 1
ATOM 3340 C CA . PHE A 1 426 ? 4.465 13.549 4.315 1.00 90.38 426 PHE A CA 1
ATOM 3341 C C . PHE A 1 426 ? 4.815 14.341 5.575 1.00 90.38 426 PHE A C 1
ATOM 3343 O O . PHE A 1 426 ? 5.400 13.821 6.527 1.00 90.38 426 PHE A O 1
ATOM 3350 N N . THR A 1 427 ? 4.414 15.607 5.606 1.00 91.50 427 THR A N 1
ATOM 3351 C CA . THR A 1 427 ? 4.567 16.490 6.765 1.00 91.50 427 THR A CA 1
ATOM 3352 C C . THR A 1 427 ? 3.226 16.866 7.352 1.00 91.50 427 THR A C 1
ATOM 3354 O O . THR A 1 427 ? 2.179 16.797 6.697 1.00 91.50 427 THR A O 1
ATOM 3357 N N . ARG A 1 428 ? 3.264 17.264 8.622 1.00 88.88 428 ARG A N 1
ATOM 3358 C CA . ARG A 1 428 ? 2.106 17.788 9.343 1.00 88.88 428 ARG A CA 1
ATOM 3359 C C . ARG A 1 428 ? 2.548 18.862 10.341 1.00 88.88 428 ARG A C 1
ATOM 3361 O O . ARG A 1 428 ? 3.647 18.750 10.876 1.00 88.88 428 ARG A O 1
ATOM 3368 N N . PRO A 1 429 ? 1.699 19.859 10.648 1.00 85.31 429 PRO A N 1
ATOM 3369 C CA . PRO A 1 429 ? 2.074 20.957 11.544 1.00 85.31 429 PRO A CA 1
ATOM 3370 C C . PRO A 1 429 ? 2.281 20.542 13.005 1.00 85.31 429 PRO A C 1
ATOM 3372 O O . PRO A 1 429 ? 2.947 21.242 13.756 1.00 85.31 429 PRO A O 1
ATOM 3375 N N . THR A 1 430 ? 1.649 19.449 13.439 1.00 79.75 430 THR A N 1
ATOM 3376 C CA . THR A 1 430 ? 1.631 19.030 14.847 1.00 79.75 430 THR A CA 1
ATOM 3377 C C . THR A 1 430 ? 1.888 17.536 14.975 1.00 79.75 430 THR A C 1
ATOM 3379 O O . THR A 1 430 ? 1.334 16.726 14.226 1.00 79.75 430 THR A O 1
ATOM 3382 N N . CYS A 1 431 ? 2.726 17.174 15.947 1.00 76.25 431 CYS A N 1
ATOM 3383 C CA . CYS A 1 431 ? 2.999 15.792 16.311 1.00 76.25 431 CYS A CA 1
ATOM 3384 C C . CYS A 1 431 ? 2.137 15.352 17.484 1.00 76.25 431 CYS A C 1
ATOM 3386 O O . CYS A 1 431 ? 1.964 16.075 18.459 1.00 76.25 431 CYS A O 1
ATOM 3388 N N . SER A 1 432 ? 1.656 14.116 17.416 1.00 68.94 432 SER A N 1
ATOM 3389 C CA . SER A 1 432 ? 1.091 13.420 18.563 1.00 68.94 432 SER A CA 1
ATOM 3390 C C . SER A 1 432 ? 1.534 11.962 18.504 1.00 68.94 432 SER A C 1
ATOM 3392 O O . SER A 1 432 ? 1.468 11.323 17.449 1.00 68.94 432 SER A O 1
ATOM 3394 N N . LYS A 1 433 ? 1.999 11.457 19.653 1.00 59.66 433 LYS A N 1
ATOM 3395 C CA . LYS A 1 433 ? 2.590 10.120 19.837 1.00 59.66 433 LYS A CA 1
ATOM 3396 C C . LYS A 1 433 ? 1.647 8.978 19.426 1.00 59.66 433 LYS A C 1
ATOM 3398 O O . LYS A 1 433 ? 2.114 7.906 19.067 1.00 59.66 433 LYS A O 1
ATOM 3403 N N . TYR A 1 434 ? 0.334 9.220 19.434 1.00 61.44 434 TYR A N 1
ATOM 3404 C CA . TYR A 1 434 ? -0.702 8.221 19.129 1.00 61.44 434 TYR A CA 1
ATOM 3405 C C . TYR A 1 434 ? -1.432 8.475 17.803 1.00 61.44 434 TYR A C 1
ATOM 3407 O O . TYR A 1 434 ? -2.400 7.790 17.474 1.00 61.44 434 TYR A O 1
ATOM 3415 N N . SER A 1 435 ? -0.968 9.449 17.015 1.00 60.44 435 SER A N 1
ATOM 3416 C CA . SER A 1 435 ? -1.658 9.902 15.806 1.00 60.44 435 SER A CA 1
ATOM 3417 C C . SER A 1 435 ? -1.263 9.125 14.555 1.00 60.44 435 SER A C 1
ATOM 3419 O O . SER A 1 435 ? -0.827 9.733 13.581 1.00 60.44 435 SER A O 1
ATOM 3421 N N . ALA A 1 436 ? -1.415 7.800 14.591 1.00 70.94 436 ALA A N 1
ATOM 3422 C CA . ALA A 1 436 ? -1.162 6.902 13.464 1.00 70.94 436 ALA A CA 1
ATOM 3423 C C . ALA A 1 436 ? -2.477 6.423 12.826 1.00 70.94 436 ALA A C 1
ATOM 3425 O O . ALA A 1 436 ? -2.968 5.353 13.164 1.00 70.94 436 ALA A O 1
ATOM 3426 N N . GLY A 1 437 ? -3.070 7.236 11.949 1.00 87.12 437 GLY A N 1
ATOM 3427 C CA . GLY A 1 437 ? -4.267 6.869 11.180 1.00 87.12 437 GLY A CA 1
ATOM 3428 C C . GLY A 1 437 ? -4.058 7.050 9.675 1.00 87.12 437 GLY A C 1
ATOM 3429 O O . GLY A 1 437 ? -2.984 6.745 9.164 1.00 87.12 437 GLY A O 1
ATOM 3430 N N . GLY A 1 438 ? -5.068 7.513 8.943 1.00 94.38 438 GLY A N 1
ATOM 3431 C CA . GLY A 1 438 ? -5.046 7.566 7.479 1.00 94.38 438 GLY A CA 1
ATOM 3432 C C . GLY A 1 438 ? -4.835 8.957 6.887 1.00 94.38 438 GLY A C 1
ATOM 3433 O O . GLY A 1 438 ? -5.386 9.949 7.368 1.00 94.38 438 GLY A O 1
ATOM 3434 N N . LEU A 1 439 ? -4.063 9.018 5.804 1.00 95.31 439 LEU A N 1
ATOM 3435 C CA . LEU A 1 439 ? -3.901 10.187 4.949 1.00 95.31 439 LEU A CA 1
ATOM 3436 C C . LEU A 1 439 ? -5.052 10.238 3.937 1.00 95.31 439 LEU A C 1
ATOM 3438 O O . LEU A 1 439 ? -5.347 9.255 3.254 1.00 95.31 439 LEU A O 1
ATOM 3442 N N . LEU A 1 440 ? -5.706 11.390 3.861 1.00 95.81 440 LEU A N 1
ATOM 3443 C CA . LEU A 1 440 ? -6.958 11.616 3.160 1.00 95.81 440 LEU A CA 1
ATOM 3444 C C . LEU A 1 440 ? -6.803 12.704 2.103 1.00 95.81 440 LEU A C 1
ATOM 3446 O O . LEU A 1 440 ? -6.224 13.763 2.364 1.00 95.81 440 LEU A O 1
ATOM 3450 N N . ARG A 1 441 ? -7.422 12.465 0.950 1.00 94.38 441 ARG A N 1
ATOM 3451 C CA . ARG A 1 441 ? -7.588 13.428 -0.137 1.00 94.38 441 ARG A CA 1
ATOM 3452 C C . ARG A 1 441 ? -9.075 13.694 -0.353 1.00 94.38 441 ARG A C 1
ATOM 3454 O O . ARG A 1 441 ? -9.870 12.757 -0.414 1.00 94.38 441 ARG A O 1
ATOM 3461 N N . LYS A 1 442 ? -9.463 14.963 -0.494 1.00 92.69 442 LYS A N 1
ATOM 3462 C CA . LYS A 1 442 ? -10.838 15.324 -0.867 1.00 92.69 442 LYS A CA 1
ATOM 3463 C C . LYS A 1 442 ? -10.975 15.299 -2.390 1.00 92.69 442 LYS A C 1
ATOM 3465 O O . LYS A 1 442 ? -10.342 16.095 -3.071 1.00 92.69 442 LYS A O 1
ATOM 3470 N N . GLU A 1 443 ? -11.835 14.432 -2.913 1.00 88.62 443 GLU A N 1
ATOM 3471 C CA . GLU A 1 443 ? -12.158 14.331 -4.342 1.00 88.62 443 GLU A CA 1
ATOM 3472 C C . GLU A 1 443 ? -13.678 14.226 -4.511 1.00 88.62 443 GLU A C 1
ATOM 3474 O O . GLU A 1 443 ? -14.327 13.430 -3.831 1.00 88.62 443 GLU A O 1
ATOM 3479 N N . ASN A 1 444 ? -14.267 15.026 -5.406 1.00 86.25 444 ASN A N 1
ATOM 3480 C CA . ASN A 1 444 ? -15.711 15.015 -5.700 1.00 86.25 444 ASN A CA 1
ATOM 3481 C C . ASN A 1 444 ? -16.599 15.091 -4.439 1.00 86.25 444 ASN A C 1
ATOM 3483 O O . ASN A 1 444 ? -17.584 14.369 -4.298 1.00 86.25 444 ASN A O 1
ATOM 3487 N N . GLY A 1 445 ? -16.207 15.932 -3.476 1.00 85.25 445 GLY A N 1
ATOM 3488 C CA . GLY A 1 445 ? -16.932 16.116 -2.214 1.00 85.25 445 GLY A CA 1
ATOM 3489 C C . GLY A 1 445 ? -16.765 14.990 -1.184 1.00 85.25 445 GLY A C 1
ATOM 3490 O O . GLY A 1 445 ? -17.283 15.128 -0.079 1.00 85.25 445 GLY A O 1
ATOM 3491 N N . LYS A 1 446 ? -16.016 13.923 -1.491 1.00 91.62 446 LYS A N 1
ATOM 3492 C CA . LYS A 1 446 ? -15.756 12.791 -0.588 1.00 91.62 446 LYS A CA 1
ATOM 3493 C C . LYS A 1 446 ? -14.305 12.772 -0.122 1.00 91.62 446 LYS A C 1
ATOM 3495 O O . LYS A 1 446 ? -13.403 13.165 -0.856 1.00 91.62 446 LYS A O 1
ATOM 3500 N N . GLN A 1 447 ? -14.077 12.297 1.095 1.00 94.69 447 GLN A N 1
ATOM 3501 C CA . GLN A 1 447 ? -12.748 11.958 1.591 1.00 94.69 447 GLN A CA 1
ATOM 3502 C C . GLN A 1 447 ? -12.365 10.561 1.093 1.00 94.69 447 GLN A C 1
ATOM 3504 O O . GLN A 1 447 ? -13.111 9.599 1.289 1.00 94.69 447 GLN A O 1
ATOM 3509 N N . LYS A 1 448 ? -11.199 10.454 0.460 1.00 95.38 448 LYS A N 1
ATOM 3510 C CA . LYS A 1 448 ? -10.611 9.197 -0.000 1.00 95.38 448 LYS A CA 1
ATOM 3511 C C . LYS A 1 448 ? -9.324 8.906 0.758 1.00 95.38 448 LYS A C 1
ATOM 3513 O O . LYS A 1 448 ? -8.493 9.795 0.924 1.00 95.38 448 LYS A O 1
ATOM 3518 N N . LEU A 1 449 ? -9.163 7.668 1.204 1.00 96.69 449 LEU A N 1
ATOM 3519 C CA . LEU A 1 449 ? -7.967 7.172 1.867 1.00 96.69 449 LEU A CA 1
ATOM 3520 C C . LEU A 1 449 ? -6.882 6.888 0.825 1.00 96.69 449 LEU A C 1
ATOM 3522 O O . LEU A 1 449 ? -7.067 6.024 -0.030 1.00 96.69 449 LEU A O 1
ATOM 3526 N N . ILE A 1 450 ? -5.759 7.600 0.916 1.00 95.00 450 ILE A N 1
ATOM 3527 C CA . ILE A 1 450 ? -4.616 7.440 0.002 1.00 95.00 450 ILE A CA 1
ATOM 3528 C C . ILE A 1 450 ? -3.421 6.755 0.668 1.00 95.00 450 ILE A C 1
ATOM 3530 O O . ILE A 1 450 ? -2.586 6.156 -0.007 1.00 95.00 450 ILE A O 1
ATOM 3534 N N . GLY A 1 451 ? -3.346 6.796 2.000 1.00 94.94 451 GLY A N 1
ATOM 3535 C CA . GLY A 1 451 ? -2.281 6.139 2.742 1.00 94.94 451 GLY A CA 1
ATOM 3536 C C . GLY A 1 451 ? -2.627 5.875 4.200 1.00 94.94 451 GLY A C 1
ATOM 3537 O O . GLY A 1 451 ? -3.522 6.508 4.753 1.00 94.94 451 GLY A O 1
ATOM 3538 N N . ILE A 1 452 ? -1.901 4.960 4.830 1.00 94.94 452 ILE A N 1
ATOM 3539 C CA . ILE A 1 452 ? -1.984 4.665 6.263 1.00 94.94 452 ILE A CA 1
ATOM 3540 C C . ILE A 1 452 ? -0.638 4.967 6.901 1.00 94.94 452 ILE A C 1
ATOM 3542 O O . ILE A 1 452 ? 0.389 4.436 6.489 1.00 94.94 452 ILE A O 1
ATOM 3546 N N . MET A 1 453 ? -0.638 5.845 7.898 1.00 91.06 453 MET A N 1
ATOM 3547 C CA . MET A 1 453 ? 0.567 6.268 8.590 1.00 91.06 453 MET A CA 1
ATOM 3548 C C . MET A 1 453 ? 1.246 5.083 9.277 1.00 91.06 453 MET A C 1
ATOM 3550 O O . MET A 1 453 ? 0.618 4.351 10.036 1.00 91.06 453 MET A O 1
ATOM 3554 N N . TYR A 1 454 ? 2.542 4.938 9.027 1.00 86.31 454 TYR A N 1
ATOM 3555 C CA . TYR A 1 454 ? 3.358 3.828 9.500 1.00 86.31 454 TYR A CA 1
ATOM 3556 C C . TYR A 1 454 ? 4.413 4.282 10.515 1.00 86.31 454 TYR A C 1
ATOM 3558 O O . TYR A 1 454 ? 4.607 3.643 11.543 1.00 86.31 454 TYR A O 1
ATOM 3566 N N . TYR A 1 455 ? 5.062 5.422 10.265 1.00 77.62 455 TYR A N 1
ATOM 3567 C CA . TYR A 1 455 ? 6.086 5.984 11.147 1.00 77.62 455 TYR A CA 1
ATOM 3568 C C . TYR A 1 455 ? 5.873 7.486 11.336 1.00 77.62 455 TYR A C 1
ATOM 3570 O O . TYR A 1 455 ? 5.522 8.188 10.384 1.00 77.62 455 TYR A O 1
ATOM 3578 N N . HIS A 1 456 ? 6.100 7.976 12.560 1.00 70.88 456 HIS A N 1
ATOM 3579 C CA . HIS A 1 456 ? 6.161 9.408 12.849 1.00 70.88 456 HIS A CA 1
ATOM 3580 C C . HIS A 1 456 ? 7.597 9.834 13.136 1.00 70.88 456 HIS A C 1
ATOM 3582 O O . HIS A 1 456 ? 8.207 9.315 14.069 1.00 70.88 456 HIS A O 1
ATOM 3588 N N . SER A 1 457 ? 8.095 10.832 12.401 1.00 72.56 457 SER A N 1
ATOM 3589 C CA . SER A 1 457 ? 9.287 11.554 12.849 1.00 72.56 457 SER A CA 1
ATOM 3590 C C . SER A 1 457 ? 8.942 12.362 14.109 1.00 72.56 457 SER A C 1
ATOM 3592 O O . SER A 1 457 ? 7.851 12.950 14.161 1.00 72.56 457 SER A O 1
ATOM 3594 N N . PRO A 1 458 ? 9.846 12.448 15.105 1.00 75.12 458 PRO A N 1
ATOM 3595 C CA . PRO A 1 458 ? 9.661 13.279 16.295 1.00 75.12 458 PRO A CA 1
ATOM 3596 C C . PRO A 1 458 ? 9.328 14.747 15.994 1.00 75.12 458 PRO A C 1
ATOM 3598 O O . PRO A 1 458 ? 8.632 15.383 16.781 1.00 75.12 458 PRO A O 1
ATOM 3601 N N . ASP A 1 459 ? 9.794 15.278 14.861 1.00 80.31 459 ASP A N 1
ATOM 3602 C CA . ASP A 1 459 ? 9.587 16.670 14.443 1.00 80.31 459 ASP A CA 1
ATOM 3603 C C . ASP A 1 459 ? 8.481 16.854 13.388 1.00 80.31 459 ASP A C 1
ATOM 3605 O O . ASP A 1 459 ? 8.209 17.973 12.956 1.00 80.31 459 ASP A O 1
ATOM 3609 N N . CYS A 1 460 ? 7.844 15.759 12.955 1.00 82.38 460 CYS A N 1
ATOM 3610 C CA . CYS A 1 460 ? 6.826 15.726 11.903 1.00 82.38 460 CYS A CA 1
ATOM 3611 C C . CYS A 1 460 ? 7.226 16.335 10.553 1.00 82.38 460 CYS A C 1
ATOM 3613 O O . CYS A 1 460 ? 6.347 16.551 9.707 1.00 82.38 460 CYS A O 1
ATOM 3615 N N . LYS A 1 461 ? 8.524 16.557 10.321 1.00 84.81 461 LYS A N 1
ATOM 3616 C CA . LYS A 1 461 ? 9.045 17.061 9.048 1.00 84.81 461 LYS A CA 1
ATOM 3617 C C . LYS A 1 461 ? 9.172 15.982 7.988 1.00 84.81 461 LYS A C 1
ATOM 3619 O O . LYS A 1 461 ? 9.204 16.324 6.819 1.00 84.81 461 LYS A O 1
ATOM 3624 N N . GLU A 1 462 ? 9.208 14.710 8.374 1.00 86.69 462 GLU A N 1
ATOM 3625 C CA . GLU A 1 462 ? 9.136 13.584 7.444 1.00 86.69 462 GLU A CA 1
ATOM 3626 C C . GLU A 1 462 ? 8.494 12.377 8.130 1.00 86.69 462 GLU A C 1
ATOM 3628 O O . GLU A 1 462 ? 9.090 11.700 8.957 1.00 86.69 462 GLU A O 1
ATOM 3633 N N . ASN A 1 463 ? 7.223 12.134 7.836 1.00 88.25 463 ASN A N 1
ATOM 3634 C CA . ASN A 1 463 ? 6.487 10.967 8.309 1.00 88.25 463 ASN A CA 1
ATOM 3635 C C . ASN A 1 463 ? 6.303 9.988 7.156 1.00 88.25 463 ASN A C 1
ATOM 3637 O O . ASN A 1 463 ? 6.173 10.419 6.011 1.00 88.25 463 ASN A O 1
ATOM 3641 N N . ASN A 1 464 ? 6.180 8.699 7.469 1.00 87.94 464 ASN A N 1
ATOM 3642 C CA . ASN A 1 464 ? 5.976 7.661 6.462 1.00 87.94 464 ASN A CA 1
ATOM 3643 C C . ASN A 1 464 ? 4.551 7.115 6.537 1.00 87.94 464 ASN A C 1
ATOM 3645 O O . ASN A 1 464 ? 4.028 6.857 7.623 1.00 87.94 464 ASN A O 1
ATOM 3649 N N . ALA A 1 465 ? 3.942 6.888 5.380 1.00 91.00 465 ALA A N 1
ATOM 3650 C CA . ALA A 1 465 ? 2.684 6.178 5.229 1.00 91.00 465 ALA A CA 1
ATOM 3651 C C . ALA A 1 465 ? 2.795 5.111 4.135 1.00 91.00 465 ALA A C 1
ATOM 3653 O O . ALA A 1 465 ? 3.535 5.273 3.169 1.00 91.00 465 ALA A O 1
ATOM 3654 N N . VAL A 1 466 ? 2.048 4.025 4.292 1.00 91.06 466 VAL A N 1
ATOM 3655 C CA . VAL A 1 466 ? 1.862 2.993 3.272 1.00 91.06 466 VAL A CA 1
ATOM 3656 C C . VAL A 1 466 ? 0.771 3.457 2.317 1.00 91.06 466 VAL A C 1
ATOM 3658 O O . VAL A 1 466 ? -0.317 3.810 2.764 1.00 91.06 466 VAL A O 1
ATOM 3661 N N . SER A 1 467 ? 1.046 3.461 1.018 1.00 89.81 467 SER A N 1
ATOM 3662 C CA . SER A 1 467 ? 0.107 3.859 -0.025 1.00 89.81 467 SER A CA 1
ATOM 3663 C C . SER A 1 467 ? -1.001 2.826 -0.187 1.00 89.81 467 SER A C 1
ATOM 3665 O O . SER A 1 467 ? -0.754 1.673 -0.532 1.00 89.81 467 SER A O 1
ATOM 3667 N N . ILE A 1 468 ? -2.236 3.269 0.024 1.00 93.00 468 ILE A N 1
ATOM 3668 C CA . ILE A 1 468 ? -3.439 2.474 -0.234 1.00 93.00 468 ILE A CA 1
ATOM 3669 C C . ILE A 1 468 ? -3.765 2.463 -1.729 1.00 93.00 468 ILE A C 1
ATOM 3671 O O . ILE A 1 468 ? -4.268 1.465 -2.228 1.00 93.00 468 ILE A O 1
ATOM 3675 N N . GLU A 1 469 ? -3.416 3.531 -2.452 1.00 84.31 469 GLU A N 1
ATOM 3676 C CA . GLU A 1 469 ? -3.584 3.621 -3.908 1.00 84.31 469 GLU A CA 1
ATOM 3677 C C . GLU A 1 469 ? -2.747 2.561 -4.640 1.00 84.31 469 GLU A C 1
ATOM 3679 O O . GLU A 1 469 ? -3.235 1.921 -5.565 1.00 84.31 469 GLU A O 1
ATOM 3684 N N . VAL A 1 470 ? -1.512 2.312 -4.200 1.00 78.25 470 VAL A N 1
ATOM 3685 C CA . VAL A 1 470 ? -0.668 1.251 -4.779 1.00 78.25 470 VAL A CA 1
ATOM 3686 C C . VAL A 1 470 ? -1.246 -0.140 -4.498 1.00 78.25 470 VAL A C 1
ATOM 3688 O O . VAL A 1 470 ? -1.197 -1.011 -5.358 1.00 78.25 470 VAL A O 1
ATOM 3691 N N . LEU A 1 471 ? -1.845 -0.335 -3.320 1.00 82.75 471 LEU A N 1
ATOM 3692 C CA . LEU A 1 471 ? -2.401 -1.616 -2.872 1.00 82.75 471 LEU A CA 1
ATOM 3693 C C . LEU A 1 471 ? -3.887 -1.807 -3.246 1.00 82.75 471 LEU A C 1
ATOM 3695 O O . LEU A 1 471 ? -4.508 -2.768 -2.794 1.00 82.75 471 LEU A O 1
ATOM 3699 N N . ALA A 1 472 ? -4.478 -0.910 -4.045 1.00 84.31 472 ALA A N 1
ATOM 3700 C CA . ALA A 1 472 ? -5.923 -0.848 -4.294 1.00 84.31 472 ALA A CA 1
ATOM 3701 C C . ALA A 1 472 ? -6.516 -2.167 -4.830 1.00 84.31 472 ALA A C 1
ATOM 3703 O O . ALA A 1 472 ? -7.596 -2.580 -4.402 1.00 84.31 472 ALA A O 1
ATOM 3704 N N . ASP A 1 473 ? -5.791 -2.862 -5.709 1.00 79.88 473 ASP A N 1
ATOM 3705 C CA . ASP A 1 473 ? -6.249 -4.123 -6.304 1.00 79.88 473 ASP A CA 1
ATOM 3706 C C . ASP A 1 473 ? -6.404 -5.232 -5.251 1.00 79.88 473 ASP A C 1
ATOM 3708 O O . ASP A 1 473 ? -7.351 -6.017 -5.319 1.00 79.88 473 ASP A O 1
ATOM 3712 N N . LEU A 1 474 ? -5.553 -5.253 -4.217 1.00 84.69 474 LEU A N 1
ATOM 3713 C CA . LEU A 1 474 ? -5.660 -6.215 -3.116 1.00 84.69 474 LEU A CA 1
ATOM 3714 C C . LEU A 1 474 ? -6.950 -5.996 -2.313 1.00 84.69 474 LEU A C 1
ATOM 3716 O O . LEU A 1 474 ? -7.614 -6.958 -1.934 1.00 84.69 474 LEU A O 1
ATOM 3720 N N . PHE A 1 475 ? -7.380 -4.748 -2.116 1.00 90.44 475 PHE A N 1
ATOM 3721 C CA . PHE A 1 475 ? -8.663 -4.471 -1.460 1.00 90.44 475 PHE A CA 1
ATOM 3722 C C . PHE A 1 475 ? -9.862 -4.902 -2.313 1.00 90.44 475 PHE A C 1
ATOM 3724 O O . PHE A 1 475 ? -10.853 -5.390 -1.768 1.00 90.44 475 PHE A O 1
ATOM 3731 N N . CYS A 1 476 ? -9.774 -4.802 -3.640 1.00 86.31 476 CYS A N 1
ATOM 3732 C CA . CYS A 1 476 ? -10.796 -5.360 -4.525 1.00 86.31 476 CYS A CA 1
ATOM 3733 C C . CYS A 1 476 ? -10.834 -6.895 -4.424 1.00 86.31 476 CYS A C 1
ATOM 3735 O O . CYS A 1 476 ? -11.902 -7.482 -4.252 1.00 86.31 476 CYS A O 1
ATOM 3737 N N . VAL A 1 477 ? -9.669 -7.548 -4.433 1.00 84.38 477 VAL A N 1
ATOM 3738 C CA . VAL A 1 477 ? -9.549 -9.012 -4.363 1.00 84.38 477 VAL A CA 1
ATOM 3739 C C . VAL A 1 477 ? -10.034 -9.584 -3.029 1.00 84.38 477 VAL A C 1
ATOM 3741 O O . VAL A 1 477 ? -10.771 -10.572 -3.039 1.00 84.38 477 VAL A O 1
ATOM 3744 N N . TYR A 1 478 ? -9.640 -8.991 -1.898 1.00 87.44 478 TYR A N 1
ATOM 3745 C CA . TYR A 1 478 ? -9.902 -9.543 -0.563 1.00 87.44 478 TYR A CA 1
ATOM 3746 C C . TYR A 1 478 ? -11.123 -8.939 0.135 1.00 87.44 478 TYR A C 1
ATOM 3748 O O . TYR A 1 478 ? -11.738 -9.631 0.931 1.00 87.44 478 TYR A O 1
ATOM 3756 N N . ALA A 1 479 ? -11.516 -7.696 -0.161 1.00 91.62 479 ALA A N 1
ATOM 3757 C CA . ALA A 1 479 ? -12.671 -7.053 0.477 1.00 91.62 479 ALA A CA 1
ATOM 3758 C C . ALA A 1 479 ? -13.850 -6.801 -0.479 1.00 91.62 479 ALA A C 1
ATOM 3760 O O . ALA A 1 479 ? -14.915 -6.390 -0.022 1.00 91.62 479 ALA A O 1
ATOM 3761 N N . GLY A 1 480 ? -13.694 -7.015 -1.791 1.00 89.06 480 GLY A N 1
ATOM 3762 C CA . GLY A 1 480 ? -14.722 -6.683 -2.789 1.00 89.06 480 GLY A CA 1
ATOM 3763 C C . GLY A 1 480 ? -14.902 -5.177 -3.017 1.00 89.06 480 GLY A C 1
ATOM 3764 O O . GLY A 1 480 ? -15.869 -4.759 -3.649 1.00 89.06 480 GLY A O 1
ATOM 3765 N N . ILE A 1 481 ? -13.990 -4.341 -2.505 1.00 91.75 481 ILE A N 1
ATOM 3766 C CA . ILE A 1 481 ? -14.051 -2.883 -2.666 1.00 91.75 481 ILE A CA 1
ATOM 3767 C C . ILE A 1 481 ? -13.329 -2.513 -3.961 1.00 91.75 481 ILE A C 1
ATOM 3769 O O . ILE A 1 481 ? -12.120 -2.286 -3.975 1.00 91.75 481 ILE A O 1
ATOM 3773 N N . CYS A 1 482 ? -14.073 -2.499 -5.061 1.00 85.31 482 CYS A N 1
ATOM 3774 C CA . CYS A 1 482 ? -13.542 -2.302 -6.409 1.00 85.31 482 CYS A CA 1
ATOM 3775 C C . CYS A 1 482 ? -13.993 -0.962 -7.002 1.00 85.31 482 CYS A C 1
ATOM 3777 O O . CYS A 1 482 ? -14.996 -0.379 -6.579 1.00 85.31 482 CYS A O 1
ATOM 3779 N N . LYS A 1 483 ? -13.285 -0.490 -8.037 1.00 80.56 483 LYS A N 1
ATOM 3780 C CA . LYS A 1 483 ? -13.703 0.687 -8.808 1.00 80.56 483 LYS A CA 1
ATOM 3781 C C . LYS A 1 483 ? -15.090 0.449 -9.411 1.00 80.56 483 LYS A C 1
ATOM 3783 O O . LYS A 1 483 ? -15.285 -0.490 -10.177 1.00 80.56 483 LYS A O 1
ATOM 3788 N N . VAL A 1 484 ? -16.040 1.317 -9.078 1.00 73.06 484 VAL A N 1
ATOM 3789 C CA . VAL A 1 484 ? -17.380 1.305 -9.673 1.00 73.06 484 VAL A CA 1
ATOM 3790 C C . VAL A 1 484 ? -17.316 2.080 -10.984 1.00 73.06 484 VAL A C 1
ATOM 3792 O O . VAL A 1 484 ? -16.896 3.238 -10.995 1.00 73.06 484 VAL A O 1
ATOM 3795 N N . ALA A 1 485 ? -17.711 1.453 -12.090 1.00 52.66 485 ALA A N 1
ATOM 3796 C CA . ALA A 1 485 ? -17.823 2.140 -13.368 1.00 52.66 485 ALA A CA 1
ATOM 3797 C C . ALA A 1 485 ? -18.911 3.218 -13.258 1.00 52.66 485 ALA A C 1
ATOM 3799 O O . ALA A 1 485 ? -20.098 2.920 -13.123 1.00 52.66 485 ALA A O 1
ATOM 3800 N N . THR A 1 486 ? -18.521 4.489 -13.301 1.00 43.56 486 THR A N 1
ATOM 3801 C CA . THR A 1 486 ? -19.476 5.571 -13.524 1.00 43.56 486 THR A CA 1
ATOM 3802 C C . THR A 1 486 ? -20.067 5.382 -14.912 1.00 43.56 486 THR A C 1
ATOM 3804 O O . THR A 1 486 ? -19.362 5.534 -15.905 1.00 43.56 486 THR A O 1
ATOM 3807 N N . LYS A 1 487 ? -21.365 5.065 -14.991 1.00 32.62 487 LYS A N 1
ATOM 3808 C CA . LYS A 1 487 ? -22.146 5.324 -16.203 1.00 32.62 487 LYS A CA 1
ATOM 3809 C C . LYS A 1 487 ? -22.112 6.837 -16.421 1.00 32.62 487 LYS A C 1
ATOM 3811 O O . LYS A 1 487 ? -22.888 7.562 -15.802 1.00 32.62 487 LYS A O 1
ATOM 3816 N N . GLU A 1 488 ? -21.162 7.330 -17.211 1.00 30.78 488 GLU A N 1
ATOM 3817 C CA . GLU A 1 488 ? -21.210 8.709 -17.683 1.00 30.78 488 GLU A CA 1
ATOM 3818 C C . GLU A 1 488 ? -22.499 8.864 -18.494 1.00 30.78 488 GLU A C 1
ATOM 3820 O O . GLU A 1 488 ? -22.718 8.172 -19.488 1.00 30.78 488 GLU A O 1
ATOM 3825 N N . GLN A 1 489 ? -23.387 9.751 -18.042 1.00 28.09 489 GLN A N 1
ATOM 3826 C CA . GLN A 1 489 ? -24.391 10.304 -18.938 1.00 28.09 489 GLN A CA 1
ATOM 3827 C C . GLN A 1 489 ? -23.636 10.986 -20.085 1.00 28.09 489 GLN A C 1
ATOM 3829 O O . GLN A 1 489 ? -22.689 11.729 -19.803 1.00 28.09 489 GLN A O 1
ATOM 3834 N N . PRO A 1 490 ? -24.012 10.758 -21.354 1.00 29.05 490 PRO A N 1
ATOM 3835 C CA . PRO A 1 490 ? -23.325 11.384 -22.469 1.00 29.05 490 PRO A CA 1
ATOM 3836 C C . PRO A 1 490 ? -23.371 12.901 -22.285 1.00 29.05 490 PRO A C 1
ATOM 3838 O O . PRO A 1 490 ? -24.445 13.499 -22.158 1.00 29.05 490 PRO A O 1
ATOM 3841 N N . LYS A 1 491 ? -22.188 13.525 -22.236 1.00 29.11 491 LYS A N 1
ATOM 3842 C CA . LYS A 1 491 ? -22.052 14.977 -22.339 1.00 29.11 491 LYS A CA 1
ATOM 3843 C C . LYS A 1 491 ? -22.760 15.394 -23.624 1.00 29.11 491 LYS A C 1
ATOM 3845 O O . LYS A 1 491 ? -22.339 15.006 -24.708 1.00 29.11 491 LYS A O 1
ATOM 3850 N N . LYS A 1 492 ? -23.820 16.197 -23.509 1.00 30.59 492 LYS A N 1
ATOM 3851 C CA . LYS A 1 492 ? -24.277 17.015 -24.634 1.00 30.59 492 LYS A CA 1
ATOM 3852 C C . LYS A 1 492 ? -23.120 17.943 -24.989 1.00 30.59 492 LYS A C 1
ATOM 3854 O O . LYS A 1 492 ? -22.904 18.945 -24.307 1.00 30.59 492 LYS A O 1
ATOM 3859 N N . GLU A 1 493 ? -22.359 17.590 -26.017 1.00 28.48 493 GLU A N 1
ATOM 3860 C CA . GLU A 1 493 ? -21.524 18.558 -26.710 1.00 28.48 493 GLU A CA 1
ATOM 3861 C C . GLU A 1 493 ? -22.441 19.689 -27.175 1.00 28.48 493 GLU A C 1
ATOM 3863 O O . GLU A 1 493 ? -23.415 19.482 -27.901 1.00 28.48 493 GLU A O 1
ATOM 3868 N N . LYS A 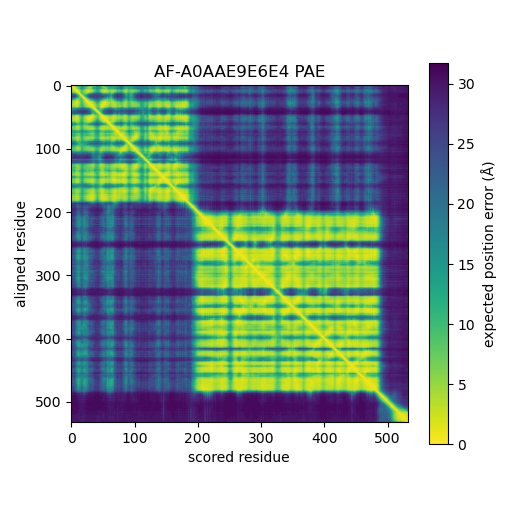1 494 ? -22.170 20.901 -26.684 1.00 29.33 494 LYS A N 1
ATOM 3869 C CA . LYS A 1 494 ? -22.702 22.111 -27.297 1.00 29.33 494 LYS A CA 1
ATOM 3870 C C . LYS A 1 494 ? -22.088 22.180 -28.689 1.00 29.33 494 LYS A C 1
ATOM 3872 O O . LYS A 1 494 ? -20.920 22.536 -28.819 1.00 29.33 494 LYS A O 1
ATOM 3877 N N . LEU A 1 495 ? -22.879 21.840 -29.702 1.00 25.50 495 LEU A N 1
ATOM 3878 C CA . LEU A 1 495 ? -22.573 22.187 -31.079 1.00 25.50 495 LEU A CA 1
ATOM 3879 C C . LEU A 1 495 ? -22.412 23.712 -31.137 1.00 25.50 495 LEU A C 1
ATOM 3881 O O . LEU A 1 495 ? -23.340 24.460 -30.822 1.00 25.50 495 LEU A O 1
ATOM 3885 N N . VAL A 1 496 ? -21.212 24.160 -31.487 1.00 30.09 496 VAL A N 1
ATOM 3886 C CA . VAL A 1 496 ? -20.958 25.539 -31.893 1.00 30.09 496 VAL A CA 1
ATOM 3887 C C . VAL A 1 496 ? -21.766 25.762 -33.170 1.00 30.09 496 VAL A C 1
ATOM 3889 O O . VAL A 1 496 ? -21.528 25.096 -34.174 1.00 30.09 496 VAL A O 1
ATOM 3892 N N . GLN A 1 497 ? -22.760 26.649 -33.112 1.00 26.22 497 GLN A N 1
ATOM 3893 C CA . GLN A 1 497 ? -23.474 27.105 -34.301 1.00 26.22 497 GLN A CA 1
ATOM 3894 C C . GLN A 1 497 ? -22.509 27.928 -35.161 1.00 26.22 497 GLN A C 1
ATOM 3896 O O . GLN A 1 497 ? -22.052 28.990 -34.741 1.00 26.22 497 GLN A O 1
ATOM 3901 N N . LEU A 1 498 ? -22.208 27.422 -36.354 1.00 27.16 498 LEU A N 1
ATOM 3902 C CA . LEU A 1 498 ? -21.713 28.210 -37.477 1.00 27.16 498 LEU A CA 1
ATOM 3903 C C . LEU A 1 498 ? -22.878 28.451 -38.444 1.00 27.16 498 LEU A C 1
ATOM 3905 O O . LEU A 1 498 ? -23.776 27.623 -38.574 1.00 27.16 498 LEU A O 1
ATOM 3909 N N . SER A 1 499 ? -22.858 29.649 -39.016 1.00 26.31 499 SER A N 1
ATOM 3910 C CA . SER A 1 499 ? -23.934 30.382 -39.682 1.00 26.31 499 SER A CA 1
ATOM 3911 C C . SER A 1 499 ? -24.629 29.674 -40.846 1.00 26.31 499 SER A C 1
ATOM 3913 O O . SER A 1 499 ? -24.030 28.892 -41.579 1.00 26.31 499 SER A O 1
ATOM 3915 N N . GLU A 1 500 ? -25.895 30.057 -41.012 1.00 27.11 500 GLU A N 1
ATOM 3916 C CA . GLU A 1 500 ? -26.834 29.704 -42.074 1.00 27.11 500 GLU A CA 1
ATOM 3917 C C . GLU A 1 500 ? -26.254 29.829 -43.493 1.00 27.11 500 GLU A C 1
ATOM 3919 O O . GLU A 1 500 ? -25.621 30.822 -43.849 1.00 27.11 500 GLU A O 1
ATOM 3924 N N . GLY A 1 501 ? -26.564 28.829 -44.316 1.00 26.86 501 GLY A N 1
ATOM 3925 C CA . GLY A 1 501 ? -26.472 28.857 -45.771 1.00 26.86 501 GLY A CA 1
ATOM 3926 C C . GLY A 1 501 ? -27.492 27.871 -46.337 1.00 26.86 501 GLY A C 1
ATOM 3927 O O . GLY A 1 501 ? -27.415 26.675 -46.063 1.00 26.86 501 GLY A O 1
ATOM 3928 N N . GLN A 1 502 ? -28.492 28.404 -47.036 1.00 27.75 502 GLN A N 1
ATOM 3929 C CA . GLN A 1 502 ? -29.611 27.699 -47.667 1.00 27.75 502 GLN A CA 1
ATOM 3930 C C . GLN A 1 502 ? -29.142 26.685 -48.722 1.00 27.75 502 GLN A C 1
ATOM 3932 O O . GLN A 1 502 ? -28.320 27.028 -49.562 1.00 27.75 502 GLN A O 1
ATOM 3937 N N . ASP A 1 503 ? -29.686 25.464 -48.698 1.00 27.62 503 ASP A N 1
ATOM 3938 C CA . ASP A 1 503 ? -30.559 24.937 -49.762 1.00 27.62 503 ASP A CA 1
ATOM 3939 C C . ASP A 1 503 ? -30.849 23.433 -49.592 1.00 27.62 503 ASP A C 1
ATOM 3941 O O . ASP A 1 503 ? -29.962 22.623 -49.348 1.00 27.62 503 ASP A O 1
ATOM 3945 N N . GLY A 1 504 ? -32.119 23.072 -49.803 1.00 27.39 504 GLY A N 1
ATOM 3946 C CA . GLY A 1 504 ? -32.481 21.873 -50.562 1.00 27.39 504 GLY A CA 1
ATOM 3947 C C . GLY A 1 504 ? -32.473 20.501 -49.874 1.00 27.39 504 GLY A C 1
ATOM 3948 O O . GLY A 1 504 ? -31.446 19.864 -49.701 1.00 27.39 504 GLY A O 1
ATOM 3949 N N . THR A 1 505 ? -33.686 19.957 -49.732 1.00 28.70 505 THR A N 1
ATOM 3950 C CA . THR A 1 505 ? -34.055 18.523 -49.709 1.00 28.70 505 THR A CA 1
ATOM 3951 C C . THR A 1 505 ? -33.841 17.717 -48.420 1.00 28.70 505 THR A C 1
ATOM 3953 O O . THR A 1 505 ? -32.754 17.282 -48.058 1.00 28.70 505 THR A O 1
ATOM 3956 N N . ALA A 1 506 ? -34.969 17.447 -47.758 1.00 27.78 506 ALA A N 1
ATOM 3957 C CA . ALA A 1 506 ? -35.106 16.497 -46.667 1.00 27.78 506 ALA A CA 1
ATOM 3958 C C . ALA A 1 506 ? -35.080 15.044 -47.180 1.00 27.78 506 ALA A C 1
ATOM 3960 O O . ALA A 1 506 ? -35.876 14.672 -48.041 1.00 27.78 506 ALA A O 1
ATOM 3961 N N . ALA A 1 507 ? -34.234 14.211 -46.574 1.00 28.56 507 ALA A N 1
ATOM 3962 C CA . ALA A 1 507 ? -34.348 12.755 -46.580 1.00 28.56 507 ALA A CA 1
ATOM 3963 C C . ALA A 1 507 ? -34.199 12.258 -45.127 1.00 28.56 507 ALA A C 1
ATOM 3965 O O . ALA A 1 507 ? -33.253 12.670 -44.451 1.00 28.56 507 ALA A O 1
ATOM 3966 N N . PRO A 1 508 ? -35.109 11.421 -44.593 1.00 30.56 508 PRO A N 1
ATOM 3967 C CA . PRO A 1 508 ? -34.994 10.935 -43.225 1.00 30.56 508 PRO A CA 1
ATOM 3968 C C . PRO A 1 508 ? -33.965 9.801 -43.152 1.00 30.56 508 PRO A C 1
ATOM 3970 O O . PRO A 1 508 ? -34.107 8.763 -43.800 1.00 30.56 508 PRO A O 1
ATOM 3973 N N . SER A 1 509 ? -32.936 9.979 -42.325 1.00 29.88 509 SER A N 1
ATOM 3974 C CA . SER A 1 509 ? -32.041 8.905 -41.909 1.00 29.88 509 SER A CA 1
ATOM 3975 C C . SER A 1 509 ? -32.800 7.941 -40.991 1.00 29.88 509 SER A C 1
ATOM 3977 O O . SER A 1 509 ? -33.108 8.226 -39.834 1.00 29.88 509 SER A O 1
ATOM 3979 N N . PHE A 1 510 ? -33.140 6.779 -41.546 1.00 29.14 510 PHE A N 1
ATOM 3980 C CA . PHE A 1 510 ? -33.727 5.659 -40.823 1.00 29.14 510 PHE A CA 1
ATOM 3981 C C . PHE A 1 510 ? -32.739 5.106 -39.786 1.00 29.14 510 PHE A C 1
ATOM 3983 O O . PHE A 1 510 ? -31.611 4.729 -40.101 1.00 29.14 510 PHE A O 1
ATOM 3990 N N . SER A 1 511 ? -33.198 5.022 -38.538 1.00 31.70 511 SER A N 1
ATOM 3991 C CA . SER A 1 511 ? -32.526 4.315 -37.449 1.00 31.70 511 SER A CA 1
ATOM 3992 C C . SER A 1 511 ? -32.441 2.817 -37.761 1.00 31.70 511 SER A C 1
ATOM 3994 O O . SER A 1 511 ? -33.447 2.108 -37.811 1.00 31.70 511 SER A O 1
ATOM 3996 N N . MET A 1 512 ? -31.211 2.331 -37.918 1.00 35.62 512 MET A N 1
ATOM 3997 C CA . MET A 1 512 ? -30.845 0.933 -38.179 1.00 35.62 512 MET A CA 1
ATOM 3998 C C . MET A 1 512 ? -31.219 -0.035 -37.031 1.00 35.62 512 MET A C 1
ATOM 4000 O O . MET A 1 512 ? -31.035 -1.242 -37.153 1.00 35.62 512 MET A O 1
ATOM 4004 N N . TYR A 1 513 ? -31.792 0.465 -35.928 1.00 38.34 513 TYR A N 1
ATOM 4005 C CA . TYR A 1 513 ? -32.184 -0.336 -34.762 1.00 38.34 513 TYR A CA 1
ATOM 4006 C C . TYR A 1 513 ? -33.630 -0.858 -34.797 1.00 38.34 513 TYR A C 1
ATOM 4008 O O . TYR A 1 513 ? -33.973 -1.723 -33.996 1.00 38.34 513 TYR A O 1
ATOM 4016 N N . MET A 1 514 ? -34.470 -0.406 -35.736 1.00 38.97 514 MET A N 1
ATOM 4017 C CA . MET A 1 514 ? -35.858 -0.892 -35.857 1.00 38.97 514 MET A CA 1
ATOM 4018 C C . MET A 1 514 ? -36.008 -2.130 -36.758 1.00 38.97 514 MET A C 1
ATOM 4020 O O . MET A 1 514 ? -37.010 -2.833 -36.666 1.00 38.97 514 MET A O 1
ATOM 4024 N N . PHE A 1 515 ? -35.011 -2.454 -37.591 1.00 42.34 515 PHE A N 1
ATOM 4025 C CA . PHE A 1 515 ? -35.097 -3.591 -38.520 1.00 42.34 515 PHE A CA 1
ATOM 4026 C C . PHE A 1 515 ? -34.732 -4.944 -37.891 1.00 42.34 515 PHE A C 1
ATOM 4028 O O . PHE A 1 515 ? -35.233 -5.973 -38.334 1.00 42.34 515 PHE A O 1
ATOM 4035 N N . SER A 1 516 ? -33.935 -4.957 -36.818 1.00 50.22 516 SER A N 1
ATOM 4036 C CA . SER A 1 516 ? -33.560 -6.195 -36.115 1.00 50.22 516 SER A CA 1
ATOM 4037 C C . SER A 1 516 ? -34.754 -6.833 -35.387 1.00 50.22 516 SER A C 1
ATOM 4039 O O . SER A 1 516 ? -35.015 -8.025 -35.539 1.00 50.22 516 SER A O 1
ATOM 4041 N N . GLY A 1 517 ? -35.552 -6.032 -34.671 1.00 52.34 517 GLY A N 1
ATOM 4042 C CA . GLY A 1 517 ? -36.701 -6.539 -33.913 1.00 52.34 517 GLY A CA 1
ATOM 4043 C C . GLY A 1 517 ? -37.831 -7.080 -34.794 1.00 52.34 517 GLY A C 1
ATOM 4044 O O . GLY A 1 517 ? -38.433 -8.098 -34.463 1.00 52.34 517 GLY A O 1
ATOM 4045 N N . VAL A 1 518 ? -38.087 -6.442 -35.942 1.00 60.16 518 VAL A N 1
ATOM 4046 C CA . VAL A 1 518 ? -39.155 -6.858 -36.868 1.00 60.16 518 VAL A CA 1
ATOM 4047 C C . VAL A 1 518 ? -38.787 -8.146 -37.609 1.00 60.16 518 VAL A C 1
ATOM 4049 O O . VAL A 1 518 ? -39.643 -9.010 -37.768 1.00 60.16 518 VAL A O 1
ATOM 4052 N N . LEU A 1 519 ? -37.517 -8.328 -37.992 1.00 54.53 519 LEU A N 1
ATOM 4053 C CA . LEU A 1 519 ? -37.041 -9.570 -38.617 1.00 54.53 519 LEU A CA 1
ATOM 4054 C C . LEU A 1 519 ? -37.071 -10.760 -37.649 1.00 54.53 519 LEU A C 1
ATOM 4056 O O . LEU A 1 519 ? -37.437 -11.862 -38.053 1.00 54.53 519 LEU A O 1
ATOM 4060 N N . ILE A 1 520 ? -36.759 -10.535 -36.369 1.00 69.19 520 ILE A N 1
ATOM 4061 C CA . ILE A 1 520 ? -36.860 -11.573 -35.334 1.00 69.19 520 ILE A CA 1
ATOM 4062 C C . ILE A 1 520 ? -38.327 -11.950 -35.091 1.00 69.19 520 ILE A C 1
ATOM 4064 O O . ILE A 1 520 ? -38.644 -13.136 -35.013 1.00 69.19 520 ILE A O 1
ATOM 4068 N N . LEU A 1 521 ? -39.242 -10.974 -35.046 1.00 66.00 521 LEU A N 1
ATOM 4069 C CA . LEU A 1 521 ? -40.673 -11.260 -34.902 1.00 66.00 521 LEU A CA 1
ATOM 4070 C C . LEU A 1 521 ? -41.244 -12.011 -36.115 1.00 66.00 521 LEU A C 1
ATOM 4072 O O . LEU A 1 521 ? -42.037 -12.934 -35.936 1.00 66.00 521 LEU A O 1
ATOM 4076 N N . LEU A 1 522 ? -40.824 -11.655 -37.335 1.00 67.56 522 LEU A N 1
ATOM 4077 C CA . LEU A 1 522 ? -41.245 -12.358 -38.550 1.00 67.56 522 LEU A CA 1
ATOM 4078 C C . LEU A 1 522 ? -40.719 -13.798 -38.582 1.00 67.56 522 LEU A C 1
ATOM 4080 O O . LEU A 1 522 ? -41.462 -14.704 -38.944 1.00 67.56 522 LEU A O 1
ATOM 4084 N N . ALA A 1 523 ? -39.471 -14.025 -38.166 1.00 69.44 523 ALA A N 1
ATOM 4085 C CA . ALA A 1 523 ? -38.894 -15.366 -38.094 1.00 69.44 523 ALA A CA 1
ATOM 4086 C C . ALA A 1 523 ? -39.624 -16.251 -37.069 1.00 69.44 523 ALA A C 1
ATOM 4088 O O . ALA A 1 523 ? -39.879 -17.420 -37.345 1.00 69.44 523 ALA A O 1
ATOM 4089 N N . ILE A 1 524 ? -40.021 -15.686 -35.923 1.00 77.75 524 ILE A N 1
ATOM 4090 C CA . ILE A 1 524 ? -40.803 -16.395 -34.899 1.00 77.75 524 ILE A CA 1
ATOM 4091 C C . ILE A 1 524 ? -42.213 -16.725 -35.411 1.00 77.75 524 ILE A C 1
ATOM 4093 O O . ILE A 1 524 ? -42.686 -17.842 -35.210 1.00 77.75 524 ILE A O 1
ATOM 4097 N N . LEU A 1 525 ? -42.870 -15.796 -36.112 1.00 71.19 525 LEU A N 1
ATOM 4098 C CA . LEU A 1 525 ? -44.199 -16.023 -36.691 1.00 71.19 525 LEU A CA 1
ATOM 4099 C C . LEU A 1 525 ? -44.182 -17.068 -37.815 1.00 71.19 525 LEU A C 1
ATOM 4101 O O . LEU A 1 525 ? -45.090 -17.891 -37.886 1.00 71.19 525 LEU A O 1
ATOM 4105 N N . ILE A 1 526 ? -43.140 -17.083 -38.650 1.00 76.75 526 ILE A N 1
ATOM 4106 C CA . ILE A 1 526 ? -42.970 -18.103 -39.696 1.00 76.75 526 ILE A CA 1
ATOM 4107 C C . ILE A 1 526 ? -42.698 -19.478 -39.072 1.00 76.75 526 ILE A C 1
ATOM 4109 O O . ILE A 1 526 ? -43.272 -20.466 -39.518 1.00 76.75 526 ILE A O 1
ATOM 4113 N N . LEU A 1 527 ? -41.890 -19.560 -38.008 1.00 68.81 527 LEU A N 1
ATOM 4114 C CA . LEU A 1 527 ? -41.662 -20.820 -37.290 1.00 68.81 527 LEU A CA 1
ATOM 4115 C C . LEU A 1 527 ? -42.938 -21.354 -36.628 1.00 68.81 527 LEU A C 1
ATOM 4117 O O . LEU A 1 527 ? -43.195 -22.552 -36.688 1.00 68.81 527 LEU A O 1
ATOM 4121 N N . LEU A 1 528 ? -43.756 -20.477 -36.039 1.00 67.94 528 LEU A N 1
ATOM 4122 C CA . LEU A 1 528 ? -45.044 -20.857 -35.450 1.00 67.94 528 LEU A CA 1
ATOM 4123 C C . LEU A 1 528 ? -46.053 -21.328 -36.506 1.00 67.94 528 LEU A C 1
ATOM 4125 O O . LEU A 1 528 ? -46.801 -22.260 -36.239 1.00 67.94 528 LEU A O 1
ATOM 4129 N N . ALA A 1 529 ? -46.035 -20.750 -37.709 1.00 66.31 529 ALA A N 1
ATOM 4130 C CA . ALA A 1 529 ? -46.898 -21.166 -38.817 1.00 66.31 529 ALA A CA 1
ATOM 4131 C C . ALA A 1 529 ? -46.471 -22.488 -39.487 1.00 66.31 529 ALA A C 1
ATOM 4133 O O . ALA A 1 529 ? -47.248 -23.054 -40.245 1.00 66.31 529 ALA A O 1
ATOM 4134 N N . ILE A 1 530 ? -45.249 -22.971 -39.238 1.00 70.62 530 ILE A N 1
ATOM 4135 C CA . ILE A 1 530 ? -44.760 -24.279 -39.716 1.00 70.62 530 ILE A CA 1
ATOM 4136 C C . ILE A 1 530 ? -45.005 -25.383 -38.664 1.00 70.62 530 ILE A C 1
ATOM 4138 O O . ILE A 1 530 ? -44.981 -26.568 -38.987 1.00 70.62 530 ILE A O 1
ATOM 4142 N N . LEU A 1 531 ? -45.236 -25.003 -37.401 1.00 61.91 531 LEU A N 1
ATOM 4143 C CA . LEU A 1 531 ? -45.446 -25.906 -36.260 1.00 61.91 531 LEU A CA 1
ATOM 4144 C C . LEU A 1 531 ? -46.928 -26.081 -35.858 1.00 61.91 531 LEU A C 1
ATOM 4146 O O . LEU A 1 531 ? -47.212 -26.859 -34.946 1.00 61.91 531 LEU A O 1
ATOM 4150 N N . CYS A 1 532 ? -47.855 -25.388 -36.523 1.00 54.50 532 CYS A N 1
ATOM 4151 C CA . CYS A 1 532 ? -49.307 -25.599 -36.473 1.00 54.50 532 CYS A CA 1
ATOM 4152 C C . CYS A 1 532 ? -49.797 -26.030 -37.854 1.00 54.50 532 CYS A C 1
ATOM 4154 O O . CYS A 1 532 ? -50.758 -26.830 -37.895 1.00 54.50 532 CYS A O 1
#

Nearest PDB structures (foldseek):
  7kty-assembly1_A  TM=6.809E-01  e=2.795E-07  Bos taurus
  1k2i-assembly1_1  TM=6.553E-01  e=4.506E-07  Bos taurus
  6w5h-assembly3_C  TM=6.996E-01  e=2.083E-03  Norovirus Hu/1968/US
  2fyq-assembly1_A-2  TM=5.699E-01  e=3.021E-03  Norwalk virus
  4x2w-assembly2_B  TM=5.533E-01  e=1.873E-03  Murine norovirus 1